Protein 7BBX (pdb70)

Sequence (352 aa):
GMMMTILSSDVAALGQQIIWLDNNLSRSLVQSGEELAQQMMLLKKQQGGVCCGVTSNPAIFQKAFAGDALYADEEVAALKRRQNLSPKKQQRYETMMAVADVRRAACDVCLLAEHESSTGGKTGFFVSLEVSSPEELAKKDAQQGTVEEARRLHAAIARRKNAMMIKKVPATDAGIDDALETLVSSDDGISVNLLTLLFSRAQTLKKAYAAYARGIAKKRLAAGQSSVAHHIQVVASSFFISRRVDSALDATTLPDRRLKGKTAIALLAKKAAYQQDWEEQQYFTTAPEEFAALEAQGANRVQQLLWASTGVKKKNPAYPPDTLYYVDSLIGVVHTVNTVPPDDATLKKAFIDHGTAKKATLTESADEEARARLAEIAALGIDVEETLAARRLQEEDDGLKKQQFEEEAFEEKKLLLAPLV

Structure (mmCIF, N/CA/C/O backbone):
data_7BBX
#
_entry.id   7BBX
#
_cell.length_a   42.420
_cell.length_b   82.890
_cell.length_c   90.250
_cell.angle_alpha   90.000
_cell.angle_beta   90.000
_cell.angle_gamma   90.000
#
_symmetry.space_group_name_H-M   'P 21 21 21'
#
loop_
_entity.id
_entity.type
_entity.pdbx_description
1 polymer Transaldolase
2 non-polymer 1,2-ETHANEDIOL
3 non-polymer 'CITRIC ACID'
4 water water
#
loop_
_atom_site.group_PDB
_atom_site.id
_atom_site.type_symbol
_atom_site.label_atom_id
_atom_site.label_alt_id
_atom_site.label_comp_id
_atom_site.label_asym_id
_atom_site.label_entity_id
_atom_site.label_seq_id
_atom_site.pdbx_PDB_ins_code
_atom_site.Cartn_x
_atom_site.Cartn_y
_atom_site.Cartn_z
_atom_site.occupancy
_atom_site.B_iso_or_equiv
_atom_site.auth_seq_id
_atom_site.auth_comp_id
_atom_site.auth_asym_id
_atom_site.auth_atom_id
_atom_site.pdbx_PDB_model_num
ATOM 1 N N . GLY A 1 1 ? 27.59900 25.53400 -0.83500 1.000 15.25798 0 GLY A N 1
ATOM 2 C CA . GLY A 1 1 ? 28.40600 24.28300 -0.87700 1.000 13.26837 0 GLY A CA 1
ATOM 3 C C . GLY A 1 1 ? 28.46200 23.62900 0.48200 1.000 11.91710 0 GLY A C 1
ATOM 4 O O . GLY A 1 1 ? 27.92700 24.16200 1.45000 1.000 12.30283 0 GLY A O 1
ATOM 10 N N A MET A 1 2 ? 29.12100 22.47100 0.54000 0.400 11.40923 1 MET A N 1
ATOM 11 N N B MET A 1 2 ? 29.10500 22.46800 0.57300 0.330 12.33593 1 MET A N 1
ATOM 12 N N C MET A 1 2 ? 29.12000 22.45900 0.54800 0.270 12.17602 1 MET A N 1
ATOM 13 C CA A MET A 1 2 ? 29.06700 21.63900 1.73400 0.400 11.79415 1 MET A CA 1
ATOM 14 C CA B MET A 1 2 ? 28.97700 21.65700 1.77600 0.330 13.34796 1 MET A CA 1
ATOM 15 C CA C MET A 1 2 ? 29.06000 21.61200 1.74100 0.270 13.01059 1 MET A CA 1
ATOM 16 C C A MET A 1 2 ? 29.56300 22.36600 2.96800 0.400 12.90601 1 MET A C 1
ATOM 17 C C B MET A 1 2 ? 29.63700 22.28500 2.99500 0.330 12.88244 1 MET A C 1
ATOM 18 C C C MET A 1 2 ? 29.59600 22.32300 2.97700 0.270 13.01903 1 MET A C 1
ATOM 19 O O A MET A 1 2 ? 29.07000 22.11800 4.07500 0.400 14.35348 1 MET A O 1
ATOM 20 O O B MET A 1 2 ? 29.32500 21.88300 4.12200 0.330 12.87134 1 MET A O 1
ATOM 21 O O C MET A 1 2 ? 29.15400 22.03300 4.09600 0.270 13.59236 1 MET A O 1
ATOM 40 N N . THR A 1 3 ? 30.55800 23.23300 2.81000 1.000 13.00336 2 THR A N 1
ATOM 41 C CA . THR A 1 3 ? 31.12900 23.90000 3.96700 1.000 13.98475 2 THR A CA 1
ATOM 42 C C . THR A 1 3 ? 30.13300 24.80900 4.67300 1.000 12.61446 2 THR A C 1
ATOM 43 O O . THR A 1 3 ? 30.42800 25.27600 5.77700 1.000 13.92394 2 THR A O 1
ATOM 54 N N . ILE A 1 4 ? 28.95600 25.05200 4.09400 1.000 11.32999 3 ILE A N 1
ATOM 55 C CA . ILE A 1 4 ? 27.94700 25.79800 4.84200 1.000 10.84526 3 ILE A CA 1
ATOM 56 C C . ILE A 1 4 ? 27.61500 25.11400 6.16300 1.000 10.25837 3 ILE A C 1
ATOM 57 O O . ILE A 1 4 ? 27.25200 25.78200 7.13600 1.000 10.90265 3 ILE A O 1
ATOM 73 N N . LEU A 1 5 ? 27.70500 23.77200 6.22500 1.000 10.35449 4 LEU A N 1
ATOM 74 C CA . LEU A 1 5 ? 27.37700 23.09900 7.47800 1.000 10.33845 4 LEU A CA 1
ATOM 75 C C . LEU A 1 5 ? 28.36900 23.48600 8.56500 1.000 11.28767 4 LEU A C 1
ATOM 76 O O . LEU A 1 5 ? 27.98300 23.71000 9.71600 1.000 11.52278 4 LEU A O 1
ATOM 92 N N . SER A 1 6 ? 29.65300 23.56200 8.22300 1.000 12.63934 5 SER A N 1
ATOM 93 C CA A SER A 1 6 ? 30.63000 23.99600 9.20800 0.560 13.66829 5 SER A CA 1
ATOM 94 C CA B SER A 1 6 ? 30.64800 24.00500 9.18700 0.440 13.42248 5 SER A CA 1
ATOM 95 C C . SER A 1 6 ? 30.46200 25.47500 9.53300 1.000 12.92267 5 SER A C 1
ATOM 96 O O . SER A 1 6 ? 30.69500 25.87200 10.67800 1.000 13.62991 5 SER A O 1
ATOM 111 N N . ASP A 1 7 ? 30.03500 26.29600 8.56800 1.000 12.86627 6 ASP A N 1
ATOM 112 C CA . ASP A 1 7 ? 29.77000 27.69600 8.87100 1.000 13.02985 6 ASP A CA 1
ATOM 113 C C . ASP A 1 7 ? 28.65100 27.82500 9.90100 1.000 11.63273 6 ASP A C 1
ATOM 114 O O . ASP A 1 7 ? 28.73500 28.64100 10.82300 1.000 12.97815 6 ASP A O 1
ATOM 123 N N . VAL A 1 8 ? 27.59500 27.02200 9.77200 1.000 10.14837 7 VAL A N 1
ATOM 124 C CA . VAL A 1 8 ? 26.50800 27.06400 10.74400 1.000 9.52715 7 VAL A CA 1
ATOM 125 C C . VAL A 1 8 ? 26.97700 26.57900 12.11100 1.000 9.78459 7 VAL A C 1
ATOM 126 O O . VAL A 1 8 ? 26.61300 27.16100 13.14100 1.000 9.66382 7 VAL A O 1
ATOM 139 N N . ALA A 1 9 ? 27.78900 25.51900 12.14900 1.000 10.22613 8 ALA A N 1
ATOM 140 C CA . ALA A 1 9 ? 28.32400 25.05200 13.41600 1.000 11.12316 8 ALA A CA 1
ATOM 141 C C . ALA A 1 9 ? 29.11300 26.15200 14.11100 1.000 11.72924 8 ALA A C 1
ATOM 142 O O . ALA A 1 9 ? 29.03300 26.30800 15.33500 1.000 12.44949 8 ALA A O 1
ATOM 149 N N . ALA A 1 10 ? 29.87200 26.94100 13.35700 1.000 12.50780 9 ALA A N 1
ATOM 150 C CA . ALA A 1 10 ? 30.65300 28.02200 13.95700 1.000 13.97267 9 ALA A CA 1
ATOM 151 C C . ALA A 1 10 ? 29.76800 29.12900 14.51300 1.000 13.68146 9 ALA A C 1
ATOM 152 O O . ALA A 1 10 ? 30.19600 29.85400 15.42100 1.000 15.29856 9 ALA A O 1
ATOM 159 N N . LEU A 1 11 ? 28.54600 29.27500 14.00000 1.000 11.76112 10 LEU A N 1
ATOM 160 C CA . LEU A 1 11 ? 27.53500 30.18800 14.53800 1.000 11.64011 10 LEU A CA 1
ATOM 161 C C . LEU A 1 11 ? 26.79600 29.58900 15.73200 1.000 11.37110 10 LEU A C 1
ATOM 162 O O . LEU A 1 11 ? 25.92700 30.24900 16.31800 1.000 13.20070 10 LEU A O 1
ATOM 178 N N . GLY A 1 12 ? 27.12500 28.35800 16.11100 1.000 10.36938 11 GLY A N 1
ATOM 179 C CA . GLY A 1 12 ? 26.59100 27.74700 17.31000 1.000 10.34357 11 GLY A CA 1
ATOM 180 C C . GLY A 1 12 ? 25.35700 26.90900 17.13300 1.000 8.81438 11 GLY A C 1
ATOM 181 O O . GLY A 1 12 ? 24.70900 26.58400 18.14300 1.000 9.42138 11 GLY A O 1
ATOM 185 N N . GLN A 1 13 ? 25.01700 26.52900 15.90000 1.000 8.21490 12 GLN A N 1
ATOM 186 C CA . GLN A 1 13 ? 23.85600 25.67400 15.65900 1.000 7.79873 12 GLN A CA 1
ATOM 187 C C . GLN A 1 13 ? 24.30900 24.33900 15.08200 1.000 7.68486 12 GLN A C 1
ATOM 188 O O . GLN A 1 13 ? 25.08700 24.29000 14.12600 1.000 8.77220 12 GLN A O 1
ATOM 202 N N . GLN A 1 14 ? 23.78800 23.26100 15.66900 1.000 7.72560 13 GLN A N 1
ATOM 203 C CA . GLN A 1 14 ? 23.95900 21.91500 15.11400 1.000 8.10900 13 GLN A CA 1
ATOM 204 C C . GLN A 1 14 ? 22.90200 21.64900 14.05800 1.000 7.49550 13 GLN A C 1
ATOM 205 O O . GLN A 1 14 ? 21.74000 22.00900 14.25000 1.000 8.21543 13 GLN A O 1
ATOM 219 N N A ILE A 1 15 ? 23.30300 20.99200 12.97400 0.660 7.58731 14 ILE A N 1
ATOM 220 N N B ILE A 1 15 ? 23.28600 20.95900 12.98900 0.340 7.37221 14 ILE A N 1
ATOM 221 C CA A ILE A 1 15 ? 22.38900 20.49900 11.96400 0.660 7.12869 14 ILE A CA 1
ATOM 222 C CA B ILE A 1 15 ? 22.35400 20.51900 11.96400 0.340 7.20990 14 ILE A CA 1
ATOM 223 C C A ILE A 1 15 ? 22.28000 18.98900 12.16100 0.660 6.99305 14 ILE A C 1
ATOM 224 C C B ILE A 1 15 ? 22.25500 19.00100 12.04500 0.340 6.60063 14 ILE A C 1
ATOM 225 O O A ILE A 1 15 ? 23.30000 18.28600 12.19700 0.660 7.25852 14 ILE A O 1
ATOM 226 O O B ILE A 1 15 ? 23.25400 18.29500 11.85300 0.340 5.91777 14 ILE A O 1
ATOM 257 N N . TRP A 1 16 ? 21.05200 18.52100 12.34400 1.000 6.78420 15 TRP A N 1
ATOM 258 C CA . TRP A 1 16 ? 20.74100 17.09800 12.46400 1.000 6.73151 15 TRP A CA 1
ATOM 259 C C . TRP A 1 16 ? 19.92000 16.67500 11.25200 1.000 6.64558 15 TRP A C 1
ATOM 260 O O . TRP A 1 16 ? 19.26400 17.49800 10.60300 1.000 7.02639 15 TRP A O 1
ATOM 281 N N . LEU A 1 17 ? 19.98400 15.36900 10.94700 1.000 6.53768 16 LEU A N 1
ATOM 282 C CA . LEU A 1 17 ? 19.19500 14.78500 9.87200 1.000 6.50544 16 LEU A CA 1
ATOM 283 C C . LEU A 1 17 ? 17.88800 14.23800 10.43800 1.000 6.19322 16 LEU A C 1
ATOM 284 O O . LEU A 1 17 ? 17.89300 13.36400 11.32200 1.000 6.71788 16 LEU A O 1
ATOM 300 N N . ASP A 1 18 ? 16.76800 14.70800 9.89300 1.000 6.34293 17 ASP A N 1
ATOM 301 C CA . ASP A 1 18 ? 15.43500 14.25800 10.30300 1.000 6.67347 17 ASP A CA 1
ATOM 302 C C . ASP A 1 18 ? 15.00100 13.08400 9.43000 1.000 6.53627 17 ASP A C 1
ATOM 303 O O . ASP A 1 18 ? 14.03300 13.15400 8.67200 1.000 7.71218 17 ASP A O 1
ATOM 312 N N A ASN A 1 19 ? 15.76200 12.00000 9.53500 0.650 6.96876 18 ASN A N 1
ATOM 313 N N B ASN A 1 19 ? 15.74100 11.98500 9.55600 0.350 6.92141 18 ASN A N 1
ATOM 314 C CA A ASN A 1 19 ? 15.50200 10.76400 8.82100 0.650 6.75011 18 ASN A CA 1
ATOM 315 C CA B ASN A 1 19 ? 15.45300 10.75800 8.83000 0.350 8.43928 18 ASN A CA 1
ATOM 316 C C A ASN A 1 19 ? 16.35800 9.67800 9.45700 0.650 6.64313 18 ASN A C 1
ATOM 317 C C B ASN A 1 19 ? 16.38100 9.67300 9.35100 0.350 8.16278 18 ASN A C 1
ATOM 318 O O A ASN A 1 19 ? 17.41800 9.95700 10.02700 0.650 6.70658 18 ASN A O 1
ATOM 319 O O B ASN A 1 19 ? 17.52300 9.94900 9.72700 0.350 8.04846 18 ASN A O 1
ATOM 340 N N . LEU A 1 20 ? 15.88600 8.43500 9.33300 1.000 8.09148 19 LEU A N 1
ATOM 341 C CA . LEU A 1 20 ? 16.65900 7.27900 9.76500 1.000 8.31813 19 LEU A CA 1
ATOM 342 C C . LEU A 1 20 ? 16.12900 6.08400 8.97400 1.000 8.70391 19 LEU A C 1
ATOM 343 O O . LEU A 1 20 ? 14.91800 5.94300 8.78700 1.000 9.94507 19 LEU A O 1
ATOM 359 N N . SER A 1 21 ? 17.03900 5.19200 8.56000 1.000 8.81597 20 SER A N 1
ATOM 360 C CA . SER A 1 21 ? 16.66300 3.92500 7.95800 1.000 9.12930 20 SER A CA 1
ATOM 361 C C . SER A 1 21 ? 17.84800 2.97900 8.07300 1.000 8.76452 20 SER A C 1
ATOM 362 O O . SER A 1 21 ? 18.99600 3.38500 8.24900 1.000 9.32788 20 SER A O 1
ATOM 370 N N . ARG A 1 22 ? 17.53500 1.69300 7.91900 1.000 8.87216 21 ARG A N 1
ATOM 371 C CA . ARG A 1 22 ? 18.55200 0.65100 7.96300 1.000 8.68272 21 ARG A CA 1
ATOM 372 C C . ARG A 1 22 ? 19.61100 0.87600 6.89300 1.000 8.91884 21 ARG A C 1
ATOM 373 O O . ARG A 1 22 ? 20.81100 0.75300 7.17700 1.000 9.64487 21 ARG A O 1
ATOM 394 N N . SER A 1 23 ? 19.20400 1.21200 5.66600 1.000 9.17664 22 SER A N 1
ATOM 395 C CA . SER A 1 23 ? 20.18000 1.44100 4.60900 1.000 9.93867 22 SER A CA 1
ATOM 396 C C . SER A 1 23 ? 20.98700 2.71400 4.80800 1.000 9.63273 22 SER A C 1
ATOM 397 O O . SER A 1 23 ? 22.15500 2.74600 4.42200 1.000 10.08770 22 SER A O 1
ATOM 405 N N . LEU A 1 24 ? 20.41000 3.77600 5.37500 1.000 9.43394 23 LEU A N 1
ATOM 406 C CA . LEU A 1 24 ? 21.19900 4.98900 5.63200 1.000 9.78754 23 LEU A CA 1
ATOM 407 C C . LEU A 1 24 ? 22.45500 4.64200 6.43200 1.000 8.68899 23 LEU A C 1
ATOM 408 O O . LEU A 1 24 ? 23.55000 5.15200 6.16300 1.000 9.26368 23 LEU A O 1
ATOM 424 N N . VAL A 1 25 ? 22.29700 3.77500 7.43300 1.000 8.65903 24 VAL A N 1
ATOM 425 C CA . VAL A 1 25 ? 23.43200 3.36900 8.24500 1.000 8.82890 24 VAL A CA 1
ATOM 426 C C . VAL A 1 25 ? 24.28900 2.33200 7.52300 1.000 9.10609 24 VAL A C 1
ATOM 427 O O . VAL A 1 25 ? 25.51300 2.48500 7.40800 1.000 10.04143 24 VAL A O 1
ATOM 440 N N . GLN A 1 26 ? 23.66700 1.24300 7.03400 1.000 9.24822 25 GLN A N 1
ATOM 441 C CA . GLN A 1 26 ? 24.42900 0.11900 6.48600 1.000 10.65505 25 GLN A CA 1
ATOM 442 C C . GLN A 1 26 ? 25.26500 0.51800 5.28100 1.000 11.22669 25 GLN A C 1
ATOM 443 O O . GLN A 1 26 ? 26.35800 -0.02800 5.08100 1.000 12.72697 25 GLN A O 1
ATOM 457 N N . SER A 1 27 ? 24.76900 1.44200 4.46100 1.000 10.88148 26 SER A N 1
ATOM 458 C CA . SER A 1 27 ? 25.46900 1.89100 3.26200 1.000 11.96049 26 SER A CA 1
ATOM 459 C C . SER A 1 27 ? 26.75000 2.65000 3.55200 1.000 11.43824 26 SER A C 1
ATOM 460 O O . SER A 1 27 ? 27.51200 2.90200 2.61800 1.000 13.10785 26 SER A O 1
ATOM 468 N N . GLY A 1 28 ? 26.96200 3.09700 4.78900 1.000 10.52181 27 GLY A N 1
ATOM 469 C CA . GLY A 1 28 ? 28.04300 3.99100 5.13200 1.000 10.75032 27 GLY A CA 1
ATOM 470 C C . GLY A 1 28 ? 27.70600 5.44900 4.97900 1.000 9.86675 27 GLY A C 1
ATOM 471 O O . GLY A 1 28 ? 28.54800 6.31200 5.30300 1.000 10.21744 27 GLY A O 1
ATOM 475 N N . GLU A 1 29 ? 26.51100 5.77400 4.49500 1.000 9.32758 28 GLU A N 1
ATOM 476 C CA A GLU A 1 29 ? 26.17200 7.17300 4.25700 0.750 9.06070 28 GLU A CA 1
ATOM 477 C CA B GLU A 1 29 ? 26.16300 7.17000 4.25800 0.250 9.23098 28 GLU A CA 1
ATOM 478 C C . GLU A 1 29 ? 26.14300 7.97800 5.55200 1.000 8.14641 28 GLU A C 1
ATOM 479 O O . GLU A 1 29 ? 26.65100 9.10500 5.58800 1.000 8.44708 28 GLU A O 1
ATOM 502 N N . LEU A 1 30 ? 25.53800 7.44200 6.61600 1.000 8.07614 29 LEU A N 1
ATOM 503 C CA . LEU A 1 30 ? 25.47600 8.21000 7.85200 1.000 7.86236 29 LEU A CA 1
ATOM 504 C C . LEU A 1 30 ? 26.87800 8.51900 8.37400 1.000 8.12992 29 LEU A C 1
ATOM 505 O O . LEU A 1 30 ? 27.16200 9.64300 8.80500 1.000 8.28634 29 LEU A O 1
ATOM 521 N N . ALA A 1 31 ? 27.77900 7.53000 8.33600 1.000 8.84356 30 ALA A N 1
ATOM 522 C CA . ALA A 1 31 ? 29.12600 7.77400 8.83300 1.000 9.89624 30 ALA A CA 1
ATOM 523 C C . ALA A 1 31 ? 29.80500 8.89300 8.04700 1.000 9.95779 30 ALA A C 1
ATOM 524 O O . ALA A 1 31 ? 30.52500 9.71300 8.62000 1.000 10.61849 30 ALA A O 1
ATOM 531 N N A GLN A 1 32 ? 29.56000 8.94900 6.75000 0.580 10.15480 31 GLN A N 1
ATOM 532 N N B GLN A 1 32 ? 29.63700 8.92200 6.72000 0.420 10.49251 31 GLN A N 1
ATOM 533 C CA A GLN A 1 32 ? 30.17800 9.97100 5.93000 0.580 10.22662 31 GLN A CA 1
ATOM 534 C CA B GLN A 1 32 ? 30.20900 10.01800 5.93900 0.420 11.47510 31 GLN A CA 1
ATOM 535 C C A GLN A 1 32 ? 29.58400 11.34100 6.23300 0.580 9.58778 31 GLN A C 1
ATOM 536 C C B GLN A 1 32 ? 29.63200 11.35200 6.39400 0.420 10.41558 31 GLN A C 1
ATOM 537 O O A GLN A 1 32 ? 30.30700 12.34400 6.21800 0.580 10.69618 31 GLN A O 1
ATOM 538 O O B GLN A 1 32 ? 30.37200 12.30700 6.64500 0.420 10.29215 31 GLN A O 1
ATOM 565 N N A MET A 1 33 ? 28.28300 11.40600 6.53100 0.720 8.01457 32 MET A N 1
ATOM 566 N N B MET A 1 33 ? 28.30200 11.43400 6.49900 0.280 10.51427 32 MET A N 1
ATOM 567 C CA A MET A 1 33 ? 27.64500 12.65200 6.93400 0.720 8.59103 32 MET A CA 1
ATOM 568 C CA B MET A 1 33 ? 27.65100 12.70900 6.77500 0.280 11.09993 32 MET A CA 1
ATOM 569 C C A MET A 1 33 ? 28.24500 13.17200 8.23700 0.720 7.42910 32 MET A C 1
ATOM 570 C C B MET A 1 33 ? 28.10500 13.29900 8.10000 0.280 10.65134 32 MET A C 1
ATOM 571 O O A MET A 1 33 ? 28.45700 14.38200 8.40800 0.720 7.97531 32 MET A O 1
ATOM 572 O O B MET A 1 33 ? 28.12700 14.52500 8.25800 0.280 9.79249 32 MET A O 1
ATOM 585 N N A LEU A 1 34 ? 28.48900 12.25400 9.18400 0.580 6.57744 33 LEU A N 1
ATOM 586 N N B LEU A 1 34 ? 28.43400 12.44300 9.07000 0.420 11.44598 33 LEU A N 1
ATOM 587 C CA A LEU A 1 34 ? 28.98900 12.59600 10.52100 0.580 6.57921 33 LEU A CA 1
ATOM 588 C CA B LEU A 1 34 ? 29.01500 12.92100 10.32000 0.420 13.28273 33 LEU A CA 1
ATOM 589 C C A LEU A 1 34 ? 30.41900 13.12300 10.49900 0.580 7.36912 33 LEU A C 1
ATOM 590 C C B LEU A 1 34 ? 30.36200 13.59200 10.08500 0.420 14.53139 33 LEU A C 1
ATOM 591 O O A LEU A 1 34 ? 30.83800 13.79200 11.44800 0.580 8.57250 33 LEU A O 1
ATOM 592 O O B LEU A 1 34 ? 30.74300 14.49100 10.84100 0.420 17.08081 33 LEU A O 1
ATOM 623 N N A LYS A 1 35 ? 31.16900 12.86600 9.43800 0.580 8.25448 34 LYS A N 1
ATOM 624 N N B LYS A 1 35 ? 31.09000 13.18500 9.04700 0.420 12.17937 34 LYS A N 1
ATOM 625 C CA A LYS A 1 35 ? 32.49700 13.44500 9.28100 0.580 8.96379 34 LYS A CA 1
ATOM 626 C CA B LYS A 1 35 ? 32.34300 13.85100 8.71500 0.420 12.02279 34 LYS A CA 1
ATOM 627 C C A LYS A 1 35 ? 32.46400 14.79100 8.56400 0.580 8.74573 34 LYS A C 1
ATOM 628 C C B LYS A 1 35 ? 32.11800 15.14100 7.93700 0.420 11.90083 34 LYS A C 1
ATOM 629 O O A LYS A 1 35 ? 33.51000 15.44100 8.44700 0.580 10.45038 34 LYS A O 1
ATOM 630 O O B LYS A 1 35 ? 33.00800 16.00000 7.92100 0.420 14.45220 34 LYS A O 1
ATOM 667 N N A GLN A 1 36 ? 31.28500 15.22800 8.10200 0.580 8.19034 35 GLN A N 1
ATOM 668 N N B GLN A 1 36 ? 30.95600 15.29300 7.30100 0.420 12.05804 35 GLN A N 1
ATOM 669 C CA A GLN A 1 36 ? 31.15700 16.29600 7.12700 0.580 8.89897 35 GLN A CA 1
ATOM 670 C CA B GLN A 1 36 ? 30.65700 16.44100 6.45500 0.420 11.90534 35 GLN A CA 1
ATOM 671 C C A GLN A 1 36 ? 30.04000 17.27900 7.46500 0.580 10.03555 35 GLN A C 1
ATOM 672 C C B GLN A 1 36 ? 29.92300 17.55100 7.19800 0.420 13.17536 35 GLN A C 1
ATOM 673 O O A GLN A 1 36 ? 29.50600 17.92700 6.56100 0.580 12.24196 35 GLN A O 1
ATOM 674 O O B GLN A 1 36 ? 29.75000 18.63300 6.64200 0.420 14.54142 35 GLN A O 1
ATOM 701 N N A GLY A 1 37 ? 29.67400 17.41900 8.74900 0.580 8.95930 36 GLY A N 1
ATOM 702 N N B GLY A 1 37 ? 29.49000 17.32700 8.43300 0.420 12.59791 3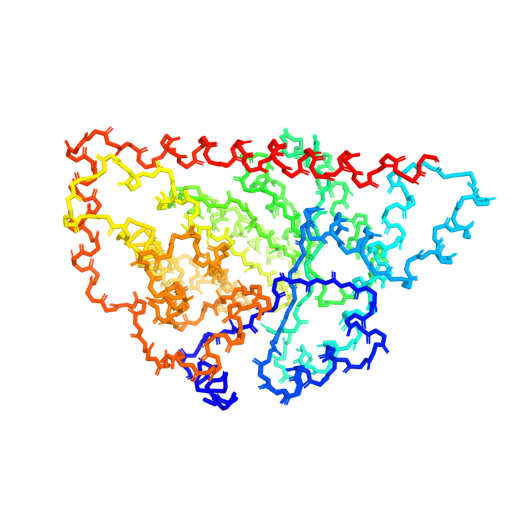6 GLY A N 1
ATOM 703 C CA A GLY A 1 37 ? 28.84300 18.52200 9.19200 0.580 10.41215 36 GLY A CA 1
ATOM 704 C CA B GLY A 1 37 ? 28.91900 18.40300 9.20900 0.420 11.54326 36 GLY A CA 1
ATOM 705 C C A GLY A 1 37 ? 27.42600 18.19600 9.60000 0.580 8.91147 36 GLY A C 1
ATOM 706 C C B GLY A 1 37 ? 27.56900 18.11900 9.82100 0.420 10.22557 36 GLY A C 1
ATOM 707 O O A GLY A 1 37 ? 26.68700 19.11800 9.95800 0.580 9.84132 36 GLY A O 1
ATOM 708 O O B GLY A 1 37 ? 27.05300 18.95500 10.56300 0.420 11.69748 36 GLY A O 1
ATOM 715 N N . VAL A 1 38 ? 27.00400 16.95100 9.55000 1.000 8.07336 37 VAL A N 1
ATOM 716 C CA . VAL A 1 38 ? 25.75300 16.52800 10.17900 1.000 7.71073 37 VAL A CA 1
ATOM 717 C C . VAL A 1 38 ? 26.13200 16.00000 11.56000 1.000 7.35164 37 VAL A C 1
ATOM 718 O O . VAL A 1 38 ? 27.11200 15.26100 11.70100 1.000 9.08523 37 VAL A O 1
ATOM 731 N N A CYS A 1 39 ? 25.41600 16.39200 12.60500 0.260 7.72124 38 CYS A N 1
ATOM 732 N N B CYS A 1 39 ? 25.36000 16.37700 12.58200 0.740 7.07690 38 CYS A N 1
ATOM 733 C CA A CYS A 1 39 ? 25.88400 15.92700 13.91100 0.260 8.45002 38 CYS A CA 1
ATOM 734 C CA B CYS A 1 39 ? 25.76500 16.15900 13.97100 0.740 7.69429 38 CYS A CA 1
ATOM 735 C C A CYS A 1 39 ? 24.76900 15.36300 14.78700 0.260 7.78056 38 CYS A C 1
ATOM 736 C C B CYS A 1 39 ? 24.77300 15.34800 14.79100 0.740 7.01976 38 CYS A C 1
ATOM 737 O O A CYS A 1 39 ? 24.83800 15.44400 16.01600 0.260 8.50305 38 CYS A O 1
ATOM 738 O O B CYS A 1 39 ? 24.96700 15.22100 16.00600 0.740 7.84446 38 CYS A O 1
ATOM 743 N N . GLY A 1 40 ? 23.76300 14.75300 14.17500 1.000 7.09224 39 GLY A N 1
ATOM 744 C CA . GLY A 1 40 ? 22.77400 14.00000 14.92000 1.000 7.20608 39 GLY A CA 1
ATOM 745 C C . GLY A 1 40 ? 21.66700 13.57200 13.98700 1.000 6.65176 39 GLY A C 1
ATOM 746 O O . GLY A 1 40 ? 21.65300 13.93400 12.80500 1.000 6.98590 39 GLY A O 1
ATOM 750 N N . VAL A 1 41 ? 20.73000 12.80300 14.54700 1.000 6.65575 40 VAL A N 1
ATOM 751 C CA . VAL A 1 41 ? 19.65700 12.15700 13.80500 1.000 6.50514 40 VAL A CA 1
ATOM 752 C C . VAL A 1 41 ? 18.38600 12.19100 14.64200 1.000 6.22954 40 VAL A C 1
ATOM 753 O O . VAL A 1 41 ? 18.41900 11.85700 15.83400 1.000 6.66760 40 VAL A O 1
ATOM 766 N N . THR A 1 42 ? 17.25500 12.51500 14.01200 1.000 6.24061 41 THR A N 1
ATOM 767 C CA . THR A 1 42 ? 15.95300 12.36500 14.64700 1.000 6.29201 41 THR A CA 1
ATOM 768 C C . THR A 1 42 ? 15.08900 11.41800 13.83000 1.000 6.52987 41 THR A C 1
ATOM 769 O O . THR A 1 42 ? 15.18500 11.33500 12.60900 1.000 7.91319 41 THR A O 1
ATOM 780 N N . SER A 1 43 ? 14.21600 10.71300 14.54400 1.000 7.62799 42 SER A N 1
ATOM 781 C CA . SER A 1 43 ? 13.19000 9.86400 13.95700 1.000 7.66955 42 SER A CA 1
ATOM 782 C C . SER A 1 43 ? 11.84800 10.18300 14.61200 1.000 7.33755 42 SER A C 1
ATOM 783 O O . SER A 1 43 ? 11.76600 10.90000 15.60600 1.000 7.86092 42 SER A O 1
ATOM 791 N N . ASN A 1 44 ? 10.79100 9.60700 14.03200 1.000 7.71093 43 ASN A N 1
ATOM 792 C CA . ASN A 1 44 ? 9.43200 9.67900 14.55700 1.000 7.65377 43 ASN A CA 1
ATOM 793 C C . ASN A 1 44 ? 8.66000 8.54600 13.87200 1.000 7.78176 43 ASN A C 1
ATOM 794 O O . ASN A 1 44 ? 9.20900 7.85800 12.99900 1.000 7.97215 43 ASN A O 1
ATOM 805 N N . PRO A 1 45 ? 7.40400 8.29100 14.25800 1.000 8.28891 44 PRO A N 1
ATOM 806 C CA . PRO A 1 45 ? 6.70800 7.12900 13.68000 1.000 9.53095 44 PRO A CA 1
ATOM 807 C C . PRO A 1 45 ? 6.46500 7.23800 12.18700 1.000 9.45301 44 PRO A C 1
ATOM 808 O O . PRO A 1 45 ? 6.40800 6.20900 11.50400 1.000 10.29167 44 PRO A O 1
ATOM 819 N N . ALA A 1 46 ? 6.27300 8.46200 11.66200 1.000 9.42998 45 ALA A N 1
ATOM 820 C CA . ALA A 1 46 ? 6.09800 8.65300 10.22500 1.000 10.07536 45 ALA A CA 1
ATOM 821 C C . ALA A 1 46 ? 7.37800 8.32500 9.46400 1.000 9.99365 45 ALA A C 1
ATOM 822 O O . ALA A 1 46 ? 7.34400 7.70000 8.39400 1.000 10.80094 45 ALA A O 1
ATOM 829 N N . ILE A 1 47 ? 8.52500 8.75000 10.00600 1.000 8.94902 46 ILE A N 1
ATOM 830 C CA . ILE A 1 47 ? 9.81700 8.43100 9.40600 1.000 9.47134 46 ILE A CA 1
ATOM 831 C C . ILE A 1 47 ? 10.00700 6.92000 9.33900 1.000 9.19007 46 ILE A C 1
ATOM 832 O O . ILE A 1 47 ? 10.43100 6.37800 8.31300 1.000 9.80814 46 ILE A O 1
ATOM 848 N N . PHE A 1 48 ? 9.68800 6.21400 10.43100 1.000 8.92963 47 PHE A N 1
ATOM 849 C CA . PHE A 1 48 ? 9.81300 4.75600 10.40200 1.000 9.24314 47 PHE A CA 1
ATOM 850 C C . PHE A 1 48 ? 8.79700 4.10400 9.46900 1.000 9.31531 47 PHE A C 1
ATOM 851 O O . PHE A 1 48 ? 9.12500 3.12600 8.79400 1.000 9.89562 47 PHE A O 1
ATOM 868 N N . GLN A 1 49 ? 7.56500 4.62500 9.40900 1.000 9.15189 48 GLN A N 1
ATOM 869 C CA . GLN A 1 49 ? 6.59900 4.02500 8.49600 1.000 9.77659 48 GLN A CA 1
ATOM 870 C C . GLN A 1 49 ? 7.13100 4.06600 7.07000 1.000 9.91856 48 GLN A C 1
ATOM 871 O O . GLN A 1 49 ? 7.05000 3.08300 6.32600 1.000 10.39685 48 GLN A O 1
ATOM 885 N N . LYS A 1 50 ? 7.69000 5.21500 6.67400 1.000 10.30543 49 LYS A N 1
ATOM 886 C CA . LYS A 1 50 ? 8.18600 5.35800 5.31000 1.000 10.77978 49 LYS A CA 1
ATOM 887 C C . LYS A 1 50 ? 9.41700 4.49300 5.08200 1.000 10.50956 49 LYS A C 1
ATOM 888 O O . LYS A 1 50 ? 9.55800 3.86400 4.02600 1.000 11.87013 49 LYS A O 1
ATOM 907 N N . ALA A 1 51 ? 10.32600 4.45900 6.05600 1.000 10.15696 50 ALA A N 1
ATOM 908 C CA . ALA A 1 51 ? 11.52400 3.64000 5.92100 1.000 10.56856 50 ALA A CA 1
ATOM 909 C C . ALA A 1 51 ? 11.17200 2.15400 5.81800 1.000 10.29085 50 ALA A C 1
ATOM 910 O O . ALA A 1 51 ? 11.67100 1.44300 4.94000 1.000 10.72243 50 ALA A O 1
ATOM 917 N N . PHE A 1 52 ? 10.31300 1.67200 6.71300 1.000 9.90948 51 PHE A N 1
ATOM 918 C CA . PHE A 1 52 ? 9.96700 0.25900 6.69800 1.000 10.63946 51 PHE A CA 1
ATOM 919 C C . PHE A 1 52 ? 9.29200 -0.12300 5.38200 1.000 11.32359 51 PHE A C 1
ATOM 920 O O . PHE A 1 52 ? 9.46500 -1.24500 4.89400 1.000 13.07790 51 PHE A O 1
ATOM 937 N N . ALA A 1 53 ? 8.49900 0.78500 4.80500 1.000 11.76474 52 ALA A N 1
ATOM 938 C CA . ALA A 1 53 ? 7.79000 0.48400 3.56600 1.000 13.11236 52 ALA A CA 1
ATOM 939 C C . ALA A 1 53 ? 8.70700 0.51500 2.35600 1.000 14.00967 52 ALA A C 1
ATOM 940 O O . ALA A 1 53 ? 8.44600 -0.20100 1.38100 1.000 17.54273 52 ALA A O 1
ATOM 947 N N . GLY A 1 54 ? 9.76400 1.32800 2.38300 1.000 12.92036 53 GLY A N 1
ATOM 948 C CA . GLY A 1 54 ? 10.55100 1.58200 1.19400 1.000 14.06120 53 GLY A CA 1
ATOM 949 C C . GLY A 1 54 ? 11.94600 1.00100 1.14200 1.000 13.64924 53 GLY A C 1
ATOM 950 O O . GLY A 1 54 ? 12.51500 0.88300 0.05300 1.000 16.59754 53 GLY A O 1
ATOM 954 N N . ASP A 1 55 ? 12.52500 0.64100 2.28000 1.000 11.78232 54 ASP A N 1
ATOM 955 C CA . ASP A 1 55 ? 13.92100 0.22000 2.34800 1.000 11.56011 54 ASP A CA 1
ATOM 956 C C . ASP A 1 55 ? 14.00100 -1.30900 2.27500 1.000 11.84822 54 ASP A C 1
ATOM 957 O O . ASP A 1 55 ? 13.49600 -2.01300 3.16000 1.000 11.26746 54 ASP A O 1
ATOM 966 N N . ALA A 1 56 ? 14.64600 -1.81100 1.21800 1.000 13.80836 55 ALA A N 1
ATOM 967 C CA . ALA A 1 56 ? 14.70000 -3.24800 0.96500 1.000 14.75002 55 ALA A CA 1
ATOM 968 C C . ALA A 1 56 ? 15.37500 -4.02800 2.08300 1.000 12.50949 55 ALA A C 1
ATOM 969 O O . ALA A 1 56 ? 15.12100 -5.23200 2.21800 1.000 13.28355 55 ALA A O 1
ATOM 976 N N . LEU A 1 57 ? 16.24200 -3.39600 2.87500 1.000 10.71918 56 LEU A N 1
ATOM 977 C CA . LEU A 1 57 ? 16.95400 -4.12600 3.91200 1.000 10.34243 56 LEU A CA 1
ATOM 978 C C . LEU A 1 57 ? 16.06800 -4.55000 5.07700 1.000 9.72140 56 LEU A C 1
ATOM 979 O O . LEU A 1 57 ? 16.52900 -5.35000 5.91000 1.000 10.04988 56 LEU A O 1
ATOM 995 N N . TYR A 1 58 ? 14.82700 -4.04700 5.17500 1.000 9.38063 57 TYR A N 1
ATOM 996 C CA . TYR A 1 58 ? 13.95200 -4.55000 6.21900 1.000 9.30629 57 TYR A CA 1
ATOM 997 C C . TYR A 1 58 ? 13.35100 -5.91600 5.88800 1.000 9.53522 57 TYR A C 1
ATOM 998 O O . TYR A 1 58 ? 12.90200 -6.59700 6.80500 1.000 10.03965 57 TYR A O 1
ATOM 1016 N N . ALA A 1 59 ? 13.27900 -6.31200 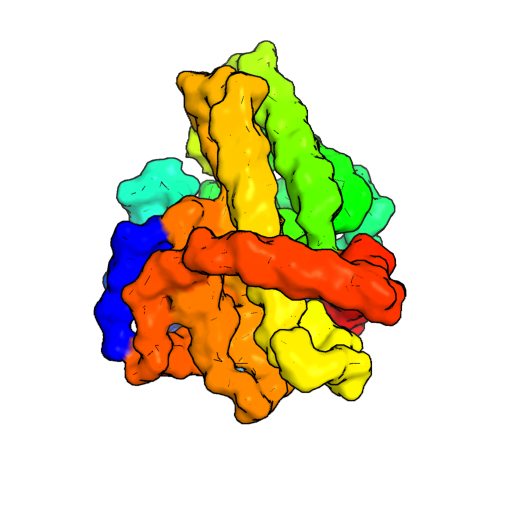4.61200 1.000 9.97417 58 ALA A N 1
ATOM 1017 C CA . ALA A 1 59 ? 12.49400 -7.49500 4.25300 1.000 10.53155 58 ALA A CA 1
ATOM 1018 C C . ALA A 1 59 ? 12.96800 -8.73700 5.00700 1.000 9.86197 58 ALA A C 1
ATOM 1019 O O . ALA A 1 59 ? 12.15700 -9.49500 5.56200 1.000 10.12527 58 ALA A O 1
ATOM 1026 N N . ASP A 1 60 ? 14.27900 -8.97000 5.02800 1.000 9.85784 59 ASP A N 1
ATOM 1027 C CA . ASP A 1 60 ? 14.78300 -10.16100 5.69800 1.000 9.73740 59 ASP A CA 1
ATOM 1028 C C . ASP A 1 60 ? 14.58500 -10.08000 7.21100 1.000 9.40194 59 ASP A C 1
ATOM 1029 O O . ASP A 1 60 ? 14.34300 -11.09900 7.86500 1.000 9.91736 59 ASP A O 1
ATOM 1038 N N . GLU A 1 61 ? 14.71100 -8.87400 7.76800 1.000 9.66971 60 GLU A N 1
ATOM 1039 C CA A GLU A 1 61 ? 14.48500 -8.69800 9.19300 0.740 10.02648 60 GLU A CA 1
ATOM 1040 C CA B GLU A 1 61 ? 14.46600 -8.66500 9.18900 0.260 10.61866 60 GLU A CA 1
ATOM 1041 C C . GLU A 1 61 ? 13.03200 -9.00000 9.56000 1.000 10.05265 60 GLU A C 1
ATOM 1042 O O . GLU A 1 61 ? 12.77900 -9.68100 10.55900 1.000 10.98094 60 GLU A O 1
ATOM 1065 N N . VAL A 1 62 ? 12.07200 -8.51100 8.77000 1.000 10.05269 61 VAL A N 1
ATOM 1066 C CA . VAL A 1 62 ? 10.66500 -8.79600 9.03600 1.000 10.52016 61 VAL A CA 1
ATOM 1067 C C . VAL A 1 62 ? 10.39000 -10.29500 8.92700 1.000 10.43715 61 VAL A C 1
ATOM 1068 O O . VAL A 1 62 ? 9.69600 -10.87200 9.77200 1.000 11.41260 61 VAL A O 1
ATOM 1081 N N . ALA A 1 63 ? 10.92800 -10.94100 7.88700 1.000 10.47888 62 ALA A N 1
ATOM 1082 C CA . ALA A 1 63 ? 10.72200 -12.37500 7.73100 1.000 10.90517 62 ALA A CA 1
ATOM 1083 C C . ALA A 1 63 ? 11.27300 -13.13600 8.93300 1.000 10.80203 62 ALA A C 1
ATOM 1084 O O . ALA A 1 63 ? 10.64200 -14.08400 9.42000 1.000 12.54846 62 ALA A O 1
ATOM 1091 N N . ALA A 1 64 ? 12.45100 -12.74700 9.42000 1.000 10.48858 63 ALA A N 1
ATOM 1092 C CA . ALA A 1 64 ? 13.00900 -13.36600 10.61800 1.000 10.92626 63 ALA A CA 1
ATOM 1093 C C . ALA A 1 64 ? 12.10300 -13.16400 11.82900 1.000 10.73195 63 ALA A C 1
ATOM 1094 O O . ALA A 1 64 ? 11.85600 -14.09700 12.59700 1.000 11.50013 63 ALA A O 1
ATOM 1101 N N . LEU A 1 65 ? 11.60800 -11.93400 12.02200 1.000 10.27737 64 LEU A N 1
ATOM 1102 C CA . LEU A 1 65 ? 10.79000 -11.63600 13.19800 1.000 10.77279 64 LEU A CA 1
ATOM 1103 C C . LEU A 1 65 ? 9.41100 -12.29600 13.14500 1.000 10.83255 64 LEU A C 1
ATOM 1104 O O . LEU A 1 65 ? 8.80900 -12.56700 14.19100 1.000 11.75653 64 LEU A O 1
ATOM 1120 N N . LYS A 1 66 ? 8.89700 -12.54800 11.94000 1.000 11.30630 65 LYS A N 1
ATOM 1121 C CA . LYS A 1 66 ? 7.62900 -13.25400 11.80300 1.000 12.22600 65 LYS A CA 1
ATOM 1122 C C . LYS A 1 66 ? 7.74100 -14.74000 12.14400 1.000 12.98689 65 LYS A C 1
ATOM 1123 O O . LYS A 1 66 ? 6.71000 -15.38900 12.30200 1.000 14.83612 65 LYS A O 1
ATOM 1142 N N . ARG A 1 67 ? 8.95000 -15.26700 12.29200 1.000 12.40213 66 ARG A N 1
ATOM 1143 C CA A ARG A 1 67 ? 9.10300 -16.63700 12.76800 0.690 13.35133 66 ARG A CA 1
ATOM 1144 C CA B ARG A 1 67 ? 9.18500 -16.62200 12.77900 0.310 12.62816 66 ARG A CA 1
ATOM 1145 C C . ARG A 1 67 ? 9.05700 -16.73400 14.29100 1.000 14.17031 66 ARG A C 1
ATOM 1146 O O . ARG A 1 67 ? 9.08500 -17.85000 14.82000 1.000 17.24808 66 ARG A O 1
ATOM 1187 N N . GLN A 1 68 ? 8.96600 -15.61500 14.99400 1.000 13.70773 67 GLN A N 1
ATOM 1188 C CA . GLN A 1 68 ? 8.96000 -15.57600 16.44700 1.000 13.90184 67 GLN A CA 1
ATOM 1189 C C . GLN A 1 68 ? 7.58700 -15.17100 16.96500 1.000 13.34601 67 GLN A C 1
ATOM 1190 O O . GLN A 1 68 ? 6.81600 -14.48500 16.28800 1.000 14.21590 67 GLN A O 1
ATOM 1204 N N . ASN A 1 69 ? 7.30300 -15.56200 18.20800 1.000 13.72276 68 ASN A N 1
ATOM 1205 C CA . ASN A 1 69 ? 6.03800 -15.21600 18.86300 1.000 14.44153 68 ASN A CA 1
ATOM 1206 C C . ASN A 1 69 ? 6.19600 -13.83800 19.48700 1.000 14.24726 68 ASN A C 1
ATOM 1207 O O . ASN A 1 69 ? 6.56200 -13.69800 20.65500 1.000 17.61392 68 ASN A O 1
ATOM 1218 N N . LEU A 1 70 ? 5.93300 -12.81200 18.68000 1.000 13.07181 69 LEU A N 1
ATOM 1219 C CA . LEU A 1 70 ? 6.11700 -11.41600 19.04300 1.000 12.41425 69 LEU A CA 1
ATOM 1220 C C . LEU A 1 70 ? 4.89800 -10.63400 18.59900 1.000 11.96813 69 LEU A C 1
ATOM 1221 O O . LEU A 1 70 ? 4.32600 -10.90500 17.54200 1.000 14.26187 69 LEU A O 1
ATOM 1237 N N . SER A 1 71 ? 4.53200 -9.62400 19.38100 1.000 10.97789 70 SER A N 1
ATOM 1238 C CA . SER A 1 71 ? 3.50000 -8.70200 18.95000 1.000 10.85965 70 SER A CA 1
ATOM 1239 C C . SER A 1 71 ? 4.00700 -7.80700 17.81500 1.000 10.33827 70 SER A C 1
ATOM 1240 O O . SER A 1 71 ? 5.21800 -7.59900 17.66000 1.000 9.85807 70 SER A O 1
ATOM 1248 N N . PRO A 1 72 ? 3.09800 -7.21800 17.03300 1.000 10.51236 71 PRO A N 1
ATOM 1249 C CA . PRO A 1 72 ? 3.54200 -6.24500 16.02000 1.000 10.42854 71 PRO A CA 1
ATOM 1250 C C . PRO A 1 72 ? 4.37700 -5.12600 16.62000 1.000 9.32086 71 PRO A C 1
ATOM 1251 O O . PRO A 1 72 ? 5.39800 -4.74400 16.03700 1.000 9.43662 71 PRO A O 1
ATOM 1262 N N . LYS A 1 73 ? 3.97800 -4.59700 17.78000 1.000 9.42155 72 LYS A N 1
ATOM 1263 C CA A LYS A 1 73 ? 4.76500 -3.54300 18.41300 0.550 9.58792 72 LYS A CA 1
ATOM 1264 C CA B LYS A 1 73 ? 4.77000 -3.53800 18.39000 0.450 9.30337 72 LYS A CA 1
ATOM 1265 C C . LYS A 1 73 ? 6.17600 -4.01000 18.73300 1.000 8.90825 72 LYS A C 1
ATOM 1266 O O . LYS A 1 73 ? 7.12600 -3.25200 18.56300 1.000 9.29476 72 LYS A O 1
ATOM 1303 N N A GLN A 1 74 ? 6.34800 -5.23700 19.24700 0.640 8.97683 73 GLN A N 1
ATOM 1304 N N B GLN A 1 74 ? 6.31100 -5.23500 19.25000 0.360 9.60834 73 GLN A N 1
ATOM 1305 C CA A GLN A 1 74 ? 7.70900 -5.66700 19.54400 0.640 9.27017 73 GLN A CA 1
ATOM 1306 C CA B GLN A 1 74 ? 7.63500 -5.76100 19.55000 0.360 9.98759 73 GLN A CA 1
ATOM 1307 C C A GLN A 1 74 ? 8.50200 -5.94500 18.27500 0.640 8.96575 73 GLN A C 1
ATOM 1308 C C B GLN A 1 74 ? 8.46000 -5.89500 18.27700 0.360 9.09280 73 GLN A C 1
ATOM 1309 O O A GLN A 1 74 ? 9.72700 -5.77900 18.27000 0.640 8.68568 73 GLN A O 1
ATOM 1310 O O B GLN A 1 74 ? 9.64500 -5.54400 18.25800 0.360 9.53388 73 GLN A O 1
ATOM 1337 N N . ARG A 1 75 ? 7.84800 -6.38300 17.19400 1.000 8.95571 74 ARG A N 1
ATOM 1338 C CA . ARG A 1 75 ? 8.57200 -6.48900 15.92900 1.000 9.10559 74 ARG A CA 1
ATOM 1339 C C . ARG A 1 75 ? 9.08100 -5.10800 15.49100 1.000 8.71673 74 ARG A C 1
ATOM 1340 O O . ARG A 1 75 ? 10.26100 -4.94500 15.15800 1.000 9.09360 74 ARG A O 1
ATOM 1361 N N . TYR A 1 76 ? 8.19300 -4.11100 15.49900 1.000 8.52516 75 TYR A N 1
ATOM 1362 C CA . TYR A 1 76 ? 8.59300 -2.73500 15.19700 1.000 8.33289 75 TYR A CA 1
ATOM 1363 C C . TYR A 1 76 ? 9.74000 -2.29000 16.10000 1.000 8.48129 75 TYR A C 1
ATOM 1364 O O . TYR A 1 76 ? 10.72000 -1.71300 15.62700 1.000 8.74045 75 TYR A O 1
ATOM 1382 N N . GLU A 1 77 ? 9.62200 -2.52900 17.40800 1.000 8.78670 76 GLU A N 1
ATOM 1383 C CA . GLU A 1 77 ? 10.63500 -2.00800 18.32400 1.000 8.87508 76 GLU A CA 1
ATOM 1384 C C . GLU A 1 77 ? 11.96300 -2.68100 18.07600 1.000 9.01340 76 GLU A C 1
ATOM 1385 O O . GLU A 1 77 ? 13.02000 -2.05100 18.18100 1.000 9.56060 76 GLU A O 1
ATOM 1397 N N . THR A 1 78 ? 11.94900 -3.98700 17.78900 1.000 8.96915 77 THR A N 1
ATOM 1398 C CA . THR A 1 78 ? 13.20700 -4.67300 17.52600 1.000 9.33228 77 THR A CA 1
ATOM 1399 C C . THR A 1 78 ? 13.89800 -4.04600 16.31900 1.000 9.55722 77 THR A C 1
ATOM 1400 O O . THR A 1 78 ? 15.10600 -3.79500 16.33500 1.000 10.33033 77 THR A O 1
ATOM 1411 N N A MET A 1 79 ? 13.12600 -3.78200 15.27100 0.770 8.91939 78 MET A N 1
ATOM 1412 N N B MET A 1 79 ? 13.14000 -3.72700 15.27500 0.230 9.22103 78 MET A N 1
ATOM 1413 C CA A MET A 1 79 ? 13.64800 -3.13700 14.07300 0.770 9.43783 78 MET A CA 1
ATOM 1414 C CA B MET A 1 79 ? 13.77200 -3.15400 14.09200 0.230 9.43121 78 MET A CA 1
ATOM 1415 C C A MET A 1 79 ? 14.18300 -1.73000 14.38200 0.770 9.03637 78 MET A C 1
ATOM 1416 C C B MET A 1 79 ? 14.15900 -1.68400 14.29000 0.230 8.27313 78 MET A C 1
ATOM 1417 O O A MET A 1 79 ? 15.32600 -1.38800 14.03800 0.770 9.55694 78 MET A O 1
ATOM 1418 O O B MET A 1 79 ? 15.18700 -1.24400 13.75600 0.230 7.79613 78 MET A O 1
ATOM 1431 N N . ALA A 1 80 ? 13.36300 -0.91600 15.03500 1.000 8.38266 79 ALA A N 1
ATOM 1432 C CA . ALA A 1 80 ? 13.70700 0.47700 15.27600 1.000 8.17190 79 ALA A CA 1
ATOM 1433 C C . ALA A 1 80 ? 14.89000 0.60500 16.22700 1.000 7.93208 79 ALA A C 1
ATOM 1434 O O . ALA A 1 80 ? 15.79100 1.41800 15.99200 1.000 8.19862 79 ALA A O 1
ATOM 1441 N N . VAL A 1 81 ? 14.88900 -0.17200 17.31300 1.000 8.21317 80 VAL A N 1
ATOM 1442 C CA . VAL A 1 81 ? 16.00300 -0.13800 18.25100 1.000 8.82144 80 VAL A CA 1
ATOM 1443 C C . VAL A 1 81 ? 17.28300 -0.56700 17.55100 1.000 9.69363 80 VAL A C 1
ATOM 1444 O O . VAL A 1 81 ? 18.34900 0.00500 17.80400 1.000 10.57756 80 VAL A O 1
ATOM 1457 N N . ALA A 1 82 ? 17.21700 -1.55700 16.65500 1.000 10.05506 81 ALA A N 1
ATOM 1458 C CA . ALA A 1 82 ? 18.41300 -1.96100 15.92300 1.000 11.63285 81 ALA A CA 1
ATOM 1459 C C . ALA A 1 82 ? 18.95100 -0.81300 15.08000 1.000 9.83653 81 ALA A C 1
ATOM 1460 O O . ALA A 1 82 ? 20.16600 -0.56900 15.05000 1.000 10.10783 81 ALA A O 1
ATOM 1467 N N . ASP A 1 83 ? 18.06600 -0.11500 14.36400 1.000 8.75254 82 ASP A N 1
ATOM 1468 C CA . ASP A 1 83 ? 18.50400 1.03300 13.56900 1.000 8.34267 82 ASP A CA 1
ATOM 1469 C C . ASP A 1 83 ? 19.13000 2.10800 14.46200 1.000 7.46557 82 ASP A C 1
ATOM 1470 O O . ASP A 1 83 ? 20.14700 2.72000 14.10000 1.000 7.77195 82 ASP A O 1
ATOM 1479 N N . VAL A 1 84 ? 18.49000 2.39500 15.59400 1.000 7.34647 83 VAL A N 1
ATOM 1480 C CA . VAL A 1 84 ? 18.96800 3.43700 16.49200 1.000 7.47954 83 VAL A CA 1
ATOM 1481 C C . VAL A 1 84 ? 20.31500 3.06200 17.09800 1.000 7.83765 83 VAL A C 1
ATOM 1482 O O . VAL A 1 84 ? 21.21600 3.89900 17.16300 1.000 8.04556 83 VAL A O 1
ATOM 1495 N N A ARG A 1 85 ? 20.49600 1.81500 17.50700 0.390 8.33110 84 ARG A N 1
ATOM 1496 N N B ARG A 1 85 ? 20.46900 1.80700 17.56700 0.610 8.91421 84 ARG A N 1
ATOM 1497 C CA A ARG A 1 85 ? 21.78400 1.44800 18.07400 0.390 9.21430 84 ARG A CA 1
ATOM 1498 C CA B ARG A 1 85 ? 21.76900 1.32900 18.04200 0.610 10.27139 84 ARG A CA 1
ATOM 1499 C C A ARG A 1 85 ? 22.88700 1.47600 17.01600 0.390 8.97055 84 ARG A C 1
ATOM 1500 C C B ARG A 1 85 ? 22.84000 1.56500 16.98600 0.610 9.67896 84 ARG A C 1
ATOM 1501 O O A ARG A 1 85 ? 24.03300 1.83000 17.32200 0.390 8.55653 84 ARG A O 1
ATOM 1502 O O B ARG A 1 85 ? 23.90800 2.13300 17.26100 0.610 9.45394 84 ARG A O 1
ATOM 1543 N N . ALA A 1 86 ? 22.56400 1.09100 15.77300 1.000 9.21639 85 ALA A N 1
ATOM 1544 C CA . ALA A 1 86 ? 23.55000 1.17300 14.70600 1.000 9.59300 85 ALA A CA 1
ATOM 1545 C C . ALA A 1 86 ? 23.91500 2.63200 14.42100 1.000 8.72953 85 ALA A C 1
ATOM 1546 O O . ALA A 1 86 ? 25.09200 2.97000 14.23300 1.000 9.37328 85 ALA A O 1
ATOM 1553 N N . ALA A 1 87 ? 22.91300 3.51100 14.38800 1.000 7.84442 86 ALA A N 1
ATOM 1554 C CA . ALA A 1 87 ? 23.17400 4.93200 14.16600 1.000 7.62599 86 ALA A CA 1
ATOM 1555 C C . ALA A 1 87 ? 23.94300 5.54500 15.33000 1.000 7.48787 86 ALA A C 1
ATOM 1556 O O . ALA A 1 87 ? 24.84600 6.37500 15.12000 1.000 8.11881 86 ALA A O 1
ATOM 1563 N N . CYS A 1 88 ? 23.60400 5.16900 16.56300 1.000 7.34558 87 CYS A N 1
ATOM 1564 C CA . CYS A 1 88 ? 24.35400 5.66600 17.70400 1.000 7.64456 87 CYS A CA 1
ATOM 1565 C C . CYS A 1 88 ? 25.82900 5.28200 17.58500 1.000 8.38171 87 CYS A C 1
ATOM 1566 O O . CYS A 1 88 ? 26.71100 6.09000 17.88800 1.000 8.81669 87 CYS A O 1
ATOM 1574 N N . ASP A 1 89 ? 26.10700 4.04800 17.16900 1.000 8.97751 88 ASP A N 1
ATOM 1575 C CA . ASP A 1 89 ? 27.49300 3.60700 17.01700 1.000 9.77837 88 ASP A CA 1
ATOM 1576 C C . ASP A 1 89 ? 28.22900 4.47300 15.99500 1.000 9.54247 88 ASP A C 1
ATOM 1577 O O . ASP A 1 89 ? 29.39300 4.84000 16.20800 1.000 10.92114 88 ASP A O 1
ATOM 1586 N N . VAL A 1 90 ? 27.56700 4.82400 14.89700 1.000 8.79883 89 VAL A N 1
ATOM 1587 C CA . VAL A 1 90 ? 28.16900 5.68900 13.88600 1.000 9.28540 89 VAL A CA 1
ATOM 1588 C C . VAL A 1 90 ? 28.44700 7.08200 14.44700 1.000 9.29238 89 VAL A C 1
ATOM 1589 O O . VAL A 1 90 ? 29.45000 7.71000 14.09900 1.000 11.11756 89 VAL A O 1
ATOM 1602 N N . CYS A 1 91 ? 27.56000 7.58300 15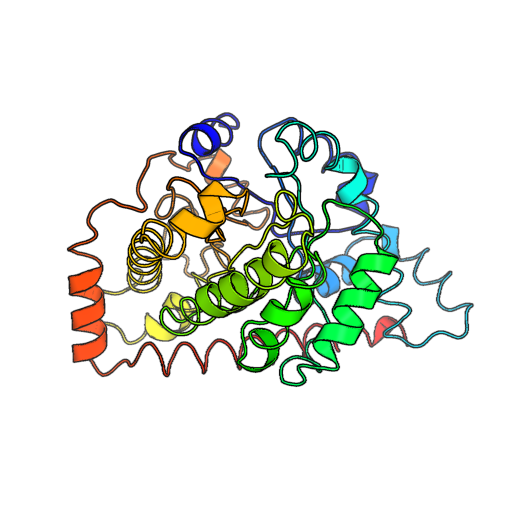.30300 1.000 8.30319 90 CYS A N 1
ATOM 1603 C CA . CYS A 1 91 ? 27.63900 8.93500 15.83700 1.000 8.66431 90 CYS A CA 1
ATOM 1604 C C . CYS A 1 91 ? 28.48400 9.04100 17.10200 1.000 8.61862 90 CYS A C 1
ATOM 1605 O O . CYS A 1 91 ? 28.68000 10.15200 17.59900 1.000 9.24985 90 CYS A O 1
ATOM 1613 N N A LEU A 1 92 ? 28.98100 7.92500 17.62800 0.630 9.20127 91 LEU A N 1
ATOM 1614 N N B LEU A 1 92 ? 28.99400 7.92200 17.63300 0.370 9.02330 91 LEU A N 1
ATOM 1615 C CA A LEU A 1 92 ? 29.60100 7.95400 18.94300 0.630 10.14510 91 LEU A CA 1
ATOM 1616 C CA B LEU A 1 92 ? 29.60600 7.94600 18.95900 0.370 9.65449 91 LEU A CA 1
ATOM 1617 C C A LEU A 1 92 ? 30.89100 8.76700 18.94800 0.630 10.78937 91 LEU A C 1
ATOM 1618 C C B LEU A 1 92 ? 30.92400 8.72100 18.97500 0.370 10.56565 91 LEU A C 1
ATOM 1619 O O A LEU A 1 92 ? 31.13000 9.52900 19.89400 0.630 11.51966 91 LEU A O 1
ATOM 1620 O O B LEU A 1 92 ? 31.21600 9.41000 19.95800 0.370 11.01886 91 LEU A O 1
ATOM 1651 N N . ALA A 1 93 ? 31.74400 8.61600 17.92300 1.000 11.51645 92 ALA A N 1
ATOM 1652 C CA . ALA A 1 93 ? 32.99700 9.37400 17.90400 1.000 12.75125 92 ALA A CA 1
ATOM 1653 C C . ALA A 1 93 ? 32.71900 10.87100 17.97400 1.000 12.77912 92 ALA A C 1
ATOM 1654 O O . ALA A 1 93 ? 33.39800 11.61000 18.70100 1.000 13.68110 92 ALA A O 1
ATOM 1661 N N . GLU A 1 94 ? 31.74000 11.34100 17.20700 1.000 11.86814 93 GLU A N 1
ATOM 1662 C CA . GLU A 1 94 ? 31.35200 12.74600 17.26100 1.000 11.82797 93 GLU A CA 1
ATOM 1663 C C . GLU A 1 94 ? 30.87500 13.13000 18.65600 1.000 10.72761 93 GLU A C 1
ATOM 1664 O O . GLU A 1 94 ? 31.29300 14.15200 19.21800 1.000 11.71727 93 GLU A O 1
ATOM 1676 N N . HIS A 1 95 ? 29.96300 12.33300 19.21200 1.000 9.54122 94 HIS A N 1
ATOM 1677 C CA . HIS A 1 95 ? 29.43800 12.60000 20.55000 1.000 9.38459 94 HIS A CA 1
ATOM 1678 C C . HIS A 1 95 ? 30.54700 12.70400 21.58800 1.000 10.34118 94 HIS A C 1
ATOM 1679 O O . HIS A 1 95 ? 30.55500 13.63400 22.40100 1.000 10.87541 94 HIS A O 1
ATOM 1692 N N . GLU A 1 96 ? 31.47600 11.74500 21.59500 1.000 12.13094 95 GLU A N 1
ATOM 1693 C CA . GLU A 1 96 ? 32.53600 11.77600 22.59500 1.000 14.96917 95 GLU A CA 1
ATOM 1694 C C . GLU A 1 96 ? 33.47800 12.95400 22.36800 1.000 15.56530 95 GLU A C 1
ATOM 1695 O O . GLU A 1 96 ? 34.01600 13.50900 23.33600 1.000 16.86563 95 GLU A O 1
ATOM 1707 N N A SER A 1 97 ? 33.67600 13.35600 21.11300 0.730 15.69710 96 SER A N 1
ATOM 1708 N N B SER A 1 97 ? 33.66500 13.38300 21.11200 0.270 15.15272 96 SER A N 1
ATOM 1709 C CA A SER A 1 97 ? 34.61600 14.42800 20.81600 0.730 16.64553 96 SER A CA 1
ATOM 1710 C CA B SER A 1 97 ? 34.61200 14.44600 20.77000 0.270 15.12938 96 SER A CA 1
ATOM 1711 C C A SER A 1 97 ? 34.21100 15.73000 21.48100 0.730 16.74854 96 SER A C 1
ATOM 1712 C C B SER A 1 97 ? 34.14800 15.83400 21.20200 0.270 15.12904 96 SER A C 1
ATOM 1713 O O A SER A 1 97 ? 35.08700 16.50400 21.87800 0.730 17.56069 96 SER A O 1
ATOM 1714 O O B SER A 1 97 ? 34.90500 16.80800 21.05200 0.270 15.02105 96 SER A O 1
ATOM 1729 N N . THR A 1 98 ? 32.90800 15.95800 21.66400 1.000 14.72865 97 THR A N 1
ATOM 1730 C CA . THR A 1 98 ? 32.41100 17.18800 22.26800 1.000 14.41799 97 THR A CA 1
ATOM 1731 C C . THR A 1 98 ? 32.03800 17.03000 23.74200 1.000 14.05142 97 THR A C 1
ATOM 1732 O O . THR A 1 98 ? 31.34000 17.88500 24.29600 1.000 15.83204 97 THR A O 1
ATOM 1743 N N . GLY A 1 99 ? 32.46300 15.95300 24.39700 1.000 13.60551 98 GLY A N 1
ATOM 1744 C CA . GLY A 1 99 ? 32.06500 15.75400 25.78000 1.000 13.87004 98 GLY A CA 1
ATOM 1745 C C . GLY A 1 99 ? 30.59400 15.43600 25.91900 1.000 12.15062 98 GLY A C 1
ATOM 1746 O O . GLY A 1 99 ? 29.96400 15.77400 26.92400 1.000 13.69852 98 GLY A O 1
ATOM 1750 N N . GLY A 1 100 ? 30.01900 14.80300 24.90900 1.000 10.81168 99 GLY A N 1
ATOM 1751 C CA . GLY A 1 100 ? 28.64500 14.36900 24.96700 1.000 10.27182 99 GLY A CA 1
ATOM 1752 C C . GLY A 1 100 ? 27.62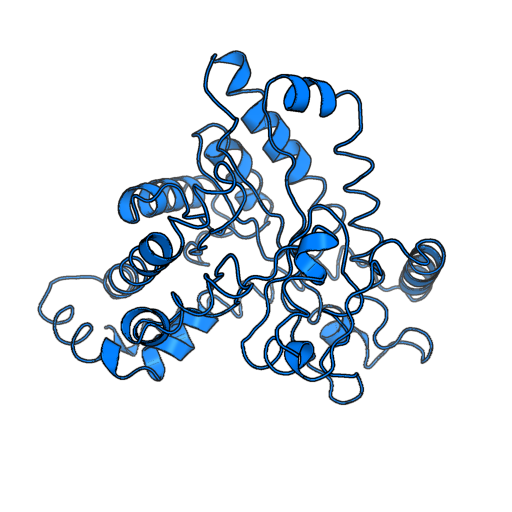100 15.41900 24.60900 1.000 9.57060 99 GLY A C 1
ATOM 1753 O O . GLY A 1 100 ? 26.45200 15.29800 24.99400 1.000 10.59459 99 GLY A O 1
ATOM 1757 N N . LYS A 1 101 ? 28.02300 16.44200 23.85300 1.000 10.26197 100 LYS A N 1
ATOM 1758 C CA . LYS A 1 101 ? 27.16000 17.57600 23.53600 1.000 11.00663 100 LYS A CA 1
ATOM 1759 C C . LYS A 1 101 ? 26.48500 17.47500 22.17400 1.000 11.18683 100 LYS A C 1
ATOM 1760 O O . LYS A 1 101 ? 25.57600 18.26300 21.89200 1.000 14.51129 100 LYS A O 1
ATOM 1768 N N . THR A 1 102 ? 26.93400 16.56200 21.32200 1.000 10.19833 101 THR A N 1
ATOM 1769 C CA . THR A 1 102 ? 26.49500 16.43200 19.95100 1.000 10.21034 101 THR A CA 1
ATOM 1770 C C . THR A 1 102 ? 26.34100 14.93300 19.67400 1.000 9.11738 101 THR A C 1
ATOM 1771 O O . THR A 1 102 ? 26.59800 14.08300 20.52700 1.000 9.02092 101 THR A O 1
ATOM 1782 N N . GLY A 1 103 ? 25.95600 14.59200 18.44800 1.000 9.16562 102 GLY A N 1
ATOM 1783 C CA . GLY A 1 103 ? 26.00900 13.19700 18.03400 1.000 8.59248 102 GLY A CA 1
ATOM 1784 C C . GLY A 1 103 ? 24.91700 12.31800 18.61600 1.000 7.81508 102 GLY A C 1
ATOM 1785 O O . GLY A 1 103 ? 25.15500 11.13500 18.90300 1.000 8.87068 102 GLY A O 1
ATOM 1789 N N A PHE A 1 104 ? 23.72700 12.87400 18.81200 0.780 7.78014 103 PHE A N 1
ATOM 1790 N N B PHE A 1 104 ? 23.71300 12.85800 18.73900 0.220 7.75707 103 PHE A N 1
ATOM 1791 C CA A PHE A 1 104 ? 22.58300 12.16600 19.36900 0.780 7.07419 103 PHE A CA 1
ATOM 1792 C CA B PHE A 1 104 ? 22.58300 12.17000 19.33100 0.220 6.94003 103 PHE A CA 1
ATOM 1793 C C A PHE A 1 104 ? 21.71600 11.55700 18.28300 0.780 6.53881 103 PHE A C 1
ATOM 1794 C C B PHE A 1 104 ? 21.70500 11.54200 18.26500 0.220 6.63076 103 PHE A C 1
ATOM 1795 O O A PHE A 1 104 ? 21.60200 12.09000 17.17600 0.780 7.52697 103 PHE A O 1
ATOM 1796 O O B PHE A 1 104 ? 21.60900 12.02700 17.13500 0.220 7.53694 103 PHE A O 1
ATOM 1829 N N . VAL A 1 105 ? 21.03600 10.46000 18.65700 1.000 6.13887 104 VAL A N 1
ATOM 1830 C CA . VAL A 1 105 ? 20.00400 9.82100 17.85400 1.000 6.12134 104 VAL A 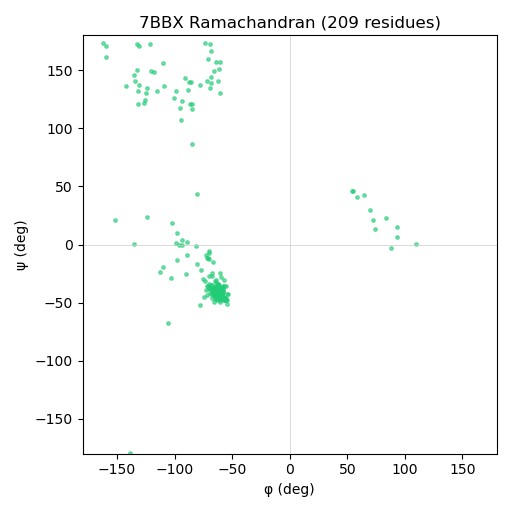CA 1
ATOM 1831 C C . VAL A 1 105 ? 18.75100 9.71600 18.72700 1.000 5.97481 104 VAL A C 1
ATOM 1832 O O . VAL A 1 105 ? 18.83200 9.23000 19.85700 1.000 6.99792 104 VAL A O 1
ATOM 1845 N N . SER A 1 106 ? 17.59500 10.13600 18.19600 1.000 5.91012 105 SER A N 1
ATOM 1846 C CA . SER A 1 106 ? 16.34600 10.15600 18.95600 1.000 6.07169 105 SER A CA 1
ATOM 1847 C C . SER A 1 106 ? 15.36000 9.08700 18.48000 1.000 6.39032 105 SER A C 1
ATOM 1848 O O . SER A 1 106 ? 15.14000 8.94900 17.27100 1.000 7.64016 105 SER A O 1
ATOM 1856 N N . LEU A 1 107 ? 14.72800 8.41100 19.44900 1.000 6.29975 106 LEU A N 1
ATOM 1857 C CA . LEU A 1 107 ? 13.68700 7.39900 19.23100 1.000 6.40217 106 LEU A CA 1
ATOM 1858 C C . LEU A 1 107 ? 12.45200 7.78500 20.04600 1.000 6.36416 106 LEU A C 1
ATOM 1859 O O . LEU A 1 107 ? 12.55900 7.94900 21.26800 1.000 6.73632 106 LEU A O 1
ATOM 1875 N N . GLU A 1 108 ? 11.29900 7.91600 19.39500 1.000 6.92056 107 GLU A N 1
ATOM 1876 C CA . GLU A 1 108 ? 10.06600 8.33200 20.05200 1.000 6.84703 107 GLU A CA 1
ATOM 1877 C C . GLU A 1 108 ? 9.30000 7.15600 20.64300 1.000 7.71531 107 GLU A C 1
ATOM 1878 O O . GLU A 1 108 ? 9.15000 6.10800 20.01700 1.000 9.37135 107 GLU A O 1
ATOM 1890 N N . VAL A 1 109 ? 8.75000 7.37000 21.83300 1.000 7.21463 108 VAL A N 1
ATOM 1891 C CA . VAL A 1 109 ? 7.85900 6.40500 22.46400 1.000 7.58844 108 VAL A CA 1
ATOM 1892 C C . VAL A 1 109 ? 6.54000 6.30300 21.69400 1.000 7.60649 108 VAL A C 1
ATOM 1893 O O . VAL A 1 109 ? 6.20300 7.13900 20.84900 1.000 7.78289 108 VAL A O 1
ATOM 1906 N N . SER A 1 110 ? 5.76700 5.26500 22.00100 1.000 7.95778 109 SER A N 1
ATOM 1907 C CA A SER A 1 110 ? 4.51000 5.05000 21.29800 0.750 8.18095 109 SER A CA 1
ATOM 1908 C CA B SER A 1 110 ? 4.51200 5.04900 21.30100 0.250 8.77217 109 SER A CA 1
ATOM 1909 C C . SER A 1 110 ? 3.55800 6.22800 21.50900 1.000 7.70999 109 SER A C 1
ATOM 1910 O O . SER A 1 110 ? 3.33000 6.65400 22.64700 1.000 7.91792 109 SER A O 1
ATOM 1925 N N . PRO A 1 111 ? 2.89500 6.70200 20.43900 1.000 7.97870 110 PRO A N 1
ATOM 1926 C CA . PRO A 1 111 ? 1.93300 7.80600 20.59700 1.000 8.11089 110 PRO A CA 1
ATOM 1927 C C . PRO A 1 111 ? 0.80700 7.54300 21.59100 1.000 8.25030 110 PRO A C 1
ATOM 1928 O O . PRO A 1 111 ? 0.31700 8.49700 22.21100 1.000 8.93254 110 PRO A O 1
ATOM 1939 N N A GLU A 1 112 ? 0.37900 6.28600 21.76400 0.600 8.50270 111 GLU A N 1
ATOM 1940 N N B GLU A 1 112 ? 0.38100 6.28600 21.76800 0.400 8.42409 111 GLU A N 1
ATOM 1941 C CA A GLU A 1 112 ? -0.73900 6.01700 22.65400 0.600 9.14916 111 GLU A CA 1
ATOM 1942 C CA B GLU A 1 112 ? -0.73900 6.00000 22.65200 0.400 8.44869 111 GLU A CA 1
ATOM 1943 C C A GLU A 1 112 ? -0.43300 6.35400 24.10500 0.600 8.58372 111 GLU A C 1
ATOM 1944 C C B GLU A 1 112 ? -0.41800 6.24400 24.11900 0.400 8.45268 111 GLU A C 1
ATOM 1945 O O A GLU A 1 112 ? -1.37000 6.50000 24.90300 0.600 9.18737 111 GLU A O 1
ATOM 1946 O O B GLU A 1 112 ? -1.33600 6.18400 24.94700 0.400 8.98741 111 GLU A O 1
ATOM 1969 N N . LEU A 1 113 ? 0.84700 6.49900 24.46600 1.000 8.09317 112 LEU A N 1
ATOM 1970 C CA . LEU A 1 113 ? 1.24500 6.82000 25.82600 1.000 7.99021 112 LEU A CA 1
ATOM 1971 C C . LEU A 1 113 ? 1.26900 8.32000 26.12000 1.000 8.03526 112 LEU A C 1
ATOM 1972 O O . LEU A 1 113 ? 1.60100 8.70900 27.23400 1.000 8.38949 112 LEU A O 1
ATOM 1988 N N . ALA A 1 114 ? 0.91600 9.17000 25.14500 1.000 8.03739 113 ALA A N 1
ATOM 1989 C CA . ALA A 1 114 ? 1.22700 10.58700 25.25100 1.000 8.47069 113 ALA A CA 1
ATOM 1990 C C . ALA A 1 114 ? 0.59800 11.26800 26.46000 1.000 8.55614 113 ALA A C 1
ATOM 1991 O O . ALA A 1 114 ? 1.16500 12.25600 26.95400 1.000 9.40197 113 ALA A O 1
ATOM 1998 N N A LYS A 1 115 ? -0.56200 10.81100 26.92800 0.750 8.85009 114 LYS A N 1
ATOM 1999 N N B LYS A 1 115 ? -0.56000 10.79700 26.92100 0.250 8.96279 114 LYS A N 1
ATOM 2000 C CA A LYS A 1 115 ? -1.24600 11.41300 28.06700 0.750 10.12663 114 LYS A CA 1
ATOM 2001 C CA B LYS A 1 115 ? -1.25900 11.38900 28.05400 0.250 9.93015 114 LYS A CA 1
ATOM 2002 C C A LYS A 1 115 ? -1.06000 10.60800 29.35200 0.750 9.89325 114 LYS A C 1
ATOM 2003 C C B LYS A 1 115 ? -1.15500 10.52000 29.30600 0.250 9.77368 114 LYS A C 1
ATOM 2004 O O A LYS A 1 115 ? -1.67200 10.94700 30.37100 0.750 11.37466 114 LYS A O 1
ATOM 2005 O O B LYS A 1 115 ? -1.95300 10.68300 30.23800 0.250 9.89309 114 LYS A O 1
ATOM 2042 N N . ASP A 1 116 ? -0.19000 9.59500 29.33100 1.000 9.71488 115 ASP A N 1
ATOM 2043 C CA . ASP A 1 116 ? 0.03800 8.66500 30.44600 1.000 9.82812 115 ASP A CA 1
ATOM 2044 C C . ASP A 1 116 ? 1.46900 8.87400 30.94800 1.000 9.08673 115 ASP A C 1
ATOM 2045 O O . ASP A 1 116 ? 2.42100 8.34600 30.36800 1.000 8.84556 115 ASP A O 1
ATOM 2054 N N . ALA A 1 117 ? 1.63900 9.67900 31.99800 1.000 9.60957 116 ALA A N 1
ATOM 2055 C CA . ALA A 1 117 ? 2.99600 9.99600 32.46400 1.000 9.27256 116 ALA A CA 1
ATOM 2056 C C . ALA A 1 117 ? 3.74000 8.75100 32.92000 1.000 9.02974 116 ALA A C 1
ATOM 2057 O O . ALA A 1 117 ? 4.90300 8.54500 32.56000 1.000 8.98549 116 ALA A O 1
ATOM 2064 N N A GLN A 1 118 ? 3.09200 7.90300 33.71600 0.460 9.58307 117 GLN A N 1
ATOM 2065 N N C GLN A 1 118 ? 3.09500 7.92300 33.75500 0.500 9.12107 117 GLN A N 1
ATOM 2066 C CA A GLN A 1 118 ? 3.80800 6.75900 34.26900 0.460 10.16095 117 GLN A CA 1
ATOM 2067 C CA C GLN A 1 118 ? 3.75500 6.72500 34.27600 0.500 9.01549 117 GLN A CA 1
ATOM 2068 C C A GLN A 1 118 ? 4.11100 5.72000 33.19500 0.460 8.94501 117 GLN A C 1
ATOM 2069 C C C GLN A 1 118 ? 4.13500 5.78600 33.14400 0.500 8.82529 117 GLN A C 1
ATOM 2070 O O A GLN A 1 118 ? 5.18800 5.11500 33.20900 0.460 8.05255 117 GLN A O 1
ATOM 2071 O O C GLN A 1 118 ? 5.27400 5.31000 33.06900 0.500 8.96192 117 GLN A O 1
ATOM 2098 N N . GLY A 1 119 ? 3.19100 5.50600 32.24700 1.000 8.97871 118 GLY A N 1
ATOM 2099 C CA . GLY A 1 119 ? 3.49300 4.62000 31.14100 1.000 9.03715 118 GLY A CA 1
ATOM 2100 C C . GLY A 1 119 ? 4.60700 5.15900 30.25900 1.000 7.99915 118 GLY A C 1
ATOM 2101 O O . GLY A 1 119 ? 5.45200 4.40200 29.76900 1.000 8.21840 118 GLY A O 1
ATOM 2106 N N . THR A 1 120 ? 4.61300 6.47900 30.04000 1.000 7.97419 119 THR A N 1
ATOM 2107 C CA . THR A 1 120 ? 5.69900 7.11500 29.29300 1.000 7.67680 119 THR A CA 1
ATOM 2108 C C . THR A 1 120 ? 7.04200 6.90200 29.98600 1.000 7.65413 119 THR A C 1
ATOM 2109 O O . THR A 1 120 ? 8.03100 6.57600 29.33200 1.000 7.85878 119 THR A O 1
ATOM 2120 N N . VAL A 1 121 ? 7.10800 7.14600 31.30000 1.000 7.78549 120 VAL A N 1
ATOM 2121 C CA . VAL A 1 121 ? 8.34800 6.91100 32.03400 1.000 8.04372 120 VAL A CA 1
ATOM 2122 C C . VAL A 1 121 ? 8.79600 5.46600 31.88000 1.000 7.77915 120 VAL A C 1
ATOM 2123 O O . VAL A 1 121 ? 9.97500 5.18000 31.64200 1.000 8.17614 120 VAL A O 1
ATOM 2136 N N . GLU A 1 122 ? 7.86100 4.52700 32.04200 1.000 8.06986 121 GLU A N 1
ATOM 2137 C CA . GLU A 1 122 ? 8.21100 3.10700 31.96200 1.000 8.28930 121 GLU A CA 1
ATOM 2138 C C . GLU A 1 122 ? 8.77300 2.76100 30.59600 1.000 7.83626 121 GLU A C 1
ATOM 2139 O O . GLU A 1 122 ? 9.79900 2.07700 30.48300 1.000 8.19068 121 GLU A O 1
ATOM 2151 N N . GLU A 1 123 ? 8.11100 3.20800 29.53400 1.000 7.70487 122 GLU A N 1
ATOM 2152 C CA . GLU A 1 123 ? 8.58800 2.90500 28.19300 1.000 7.58704 122 GLU A CA 1
ATOM 2153 C C . GLU A 1 123 ? 9.91100 3.60800 27.89900 1.000 7.33183 122 GLU A C 1
ATOM 2154 O O . GLU A 1 123 ? 10.80900 3.02600 27.28800 1.000 7.67141 122 GLU A O 1
ATOM 2166 N N . ALA A 1 124 ? 10.05300 4.87000 28.32300 1.000 7.19365 123 ALA A N 1
ATOM 2167 C CA . ALA A 1 124 ? 11.29500 5.59300 28.05000 1.000 7.23449 123 ALA A CA 1
ATOM 2168 C C . ALA A 1 124 ? 12.47700 4.94900 28.77500 1.000 7.36135 123 ALA A C 1
ATOM 2169 O O . ALA A 1 124 ? 13.55900 4.80600 28.19000 1.000 7.78330 123 ALA A O 1
ATOM 2176 N N . ARG A 1 125 ? 12.30000 4.56400 30.04600 1.000 7.71732 124 ARG A N 1
ATOM 2177 C CA . ARG A 1 125 ? 13.37500 3.86500 30.74800 1.000 8.13737 124 ARG A CA 1
ATOM 2178 C C . ARG A 1 125 ? 13.73800 2.58000 30.01600 1.000 8.08627 124 ARG A C 1
ATOM 2179 O O . ARG A 1 125 ? 14.91600 2.24200 29.86000 1.000 8.60620 124 ARG A O 1
ATOM 2200 N N . ARG A 1 126 ? 12.72100 1.83800 29.57500 1.000 7.95338 125 ARG A N 1
ATOM 2201 C CA . ARG A 1 126 ? 12.94900 0.55700 28.91400 1.000 8.14368 125 ARG A CA 1
ATOM 2202 C C . ARG A 1 126 ? 13.67500 0.73800 27.59200 1.000 7.77981 125 ARG A C 1
ATOM 2203 O O . ARG A 1 126 ? 14.62600 0.00200 27.29100 1.000 8.34032 125 ARG A O 1
ATOM 2224 N N . LEU A 1 127 ? 13.23100 1.69300 26.77000 1.000 7.54216 126 LEU A N 1
ATOM 2225 C CA . LEU A 1 127 ? 13.89300 1.92300 25.49200 1.000 7.82582 126 LEU A CA 1
ATOM 2226 C C . LEU A 1 127 ? 15.31300 2.45500 25.68600 1.000 7.51874 126 LEU A C 1
ATOM 2227 O O . LEU A 1 127 ? 16.22300 2.08600 24.94700 1.000 8.03578 126 LEU A O 1
ATOM 2243 N N . HIS A 1 128 ? 15.51800 3.33000 26.67600 1.000 7.65103 127 HIS A N 1
ATOM 2244 C CA . HIS A 1 128 ? 16.87100 3.78800 26.98700 1.000 7.78849 127 HIS A CA 1
ATOM 2245 C C . HIS A 1 128 ? 17.78000 2.59600 27.28900 1.000 7.76996 127 HIS A C 1
ATOM 2246 O O . HIS A 1 128 ? 18.90900 2.51500 26.79000 1.000 8.58038 127 HIS A O 1
ATOM 2259 N N . ALA A 1 129 ? 17.30500 1.65900 28.10000 1.000 8.01591 128 ALA A N 1
ATOM 2260 C CA . ALA A 1 129 ? 18.09800 0.48000 28.43200 1.000 8.74786 128 ALA A CA 1
ATOM 2261 C C . ALA A 1 129 ? 18.26700 -0.44100 27.23000 1.000 8.46129 128 ALA A C 1
ATOM 2262 O O . ALA A 1 129 ? 19.33400 -1.04900 27.05900 1.000 9.64406 128 ALA A O 1
ATOM 2269 N N . ALA A 1 130 ? 17.24700 -0.57200 26.39400 1.000 8.49356 129 ALA A N 1
ATOM 2270 C CA . ALA A 1 130 ? 17.32900 -1.47300 25.24800 1.000 9.32629 129 ALA A CA 1
ATOM 2271 C C . ALA A 1 130 ? 18.34100 -0.96900 24.23400 1.000 8.52236 129 ALA A C 1
ATOM 2272 O O . ALA A 1 130 ? 19.10000 -1.75100 23.66100 1.000 10.08550 129 ALA A O 1
ATOM 2279 N N . ILE A 1 131 ? 18.33600 0.33400 23.94900 1.000 7.64204 130 ILE A N 1
ATOM 2280 C CA . ILE A 1 131 ? 19.30300 0.88400 23.01100 1.000 7.67436 130 ILE A CA 1
ATOM 2281 C C . ILE A 1 131 ? 20.71100 0.73200 23.56800 1.000 7.49302 130 ILE A C 1
ATOM 2282 O O . ILE A 1 131 ? 21.64500 0.36600 22.85600 1.000 8.32546 130 ILE A O 1
ATOM 2298 N N . ALA A 1 132 ? 20.88500 1.08600 24.84800 1.000 7.42906 131 ALA A N 1
ATOM 2299 C CA . ALA A 1 132 ? 22.13300 0.85300 25.57000 1.000 8.13801 131 ALA A CA 1
ATOM 2300 C C . ALA A 1 132 ? 23.28100 1.68100 24.99800 1.000 8.11573 131 ALA A C 1
ATOM 2301 O O . ALA A 1 132 ? 24.41400 1.21200 24.92500 1.000 9.62584 131 ALA A O 1
ATOM 2308 N N A ARG A 1 133 ? 22.99100 2.94600 24.67200 0.650 9.01532 132 ARG A N 1
ATOM 2309 N N B ARG A 1 133 ? 23.00900 2.93000 24.59200 0.350 8.36492 132 ARG A N 1
ATOM 2310 C CA A ARG A 1 133 ? 23.98200 3.87500 24.15300 0.650 9.30007 132 ARG A CA 1
ATOM 2311 C CA B ARG A 1 133 ? 24.06300 3.82600 24.11500 0.350 8.35836 132 ARG A CA 1
ATOM 2312 C C A ARG A 1 133 ? 23.87000 5.20400 24.87200 0.650 9.58892 132 ARG A C 1
ATOM 2313 C C B ARG A 1 133 ? 23.89400 5.21700 24.71700 0.350 8.23237 132 ARG A C 1
ATOM 2314 O O A ARG A 1 133 ? 22.77000 5.71200 25.12100 0.650 10.89997 132 ARG A O 1
ATOM 2315 O O B ARG A 1 133 ? 22.79300 5.78100 24.70700 0.350 8.01647 132 ARG A O 1
ATOM 2356 N N . LYS A 1 134 ? 25.02000 5.80000 25.15100 1.000 8.98553 133 LYS A N 1
ATOM 2357 C CA . LYS A 1 134 ? 25.02000 7.06300 25.88400 1.000 10.54317 133 LYS A CA 1
ATOM 2358 C C . LYS A 1 134 ? 24.51300 8.22400 25.04300 1.000 9.05435 133 LYS A C 1
ATOM 2359 O O . LYS A 1 134 ? 24.08800 9.24000 25.60600 1.000 10.75141 133 LYS A O 1
ATOM 2378 N N . ASN A 1 135 ? 24.52400 8.08800 23.72000 1.000 7.63351 134 ASN A N 1
ATOM 2379 C CA . ASN A 1 135 ? 24.12500 9.14600 22.80300 1.000 7.34003 134 ASN A CA 1
ATOM 2380 C C . ASN A 1 135 ? 22.72600 8.95000 22.22200 1.000 7.37512 134 ASN A C 1
ATOM 2381 O O . ASN A 1 135 ? 22.38600 9.59300 21.24100 1.000 9.85199 134 ASN A O 1
ATOM 2392 N N . ALA A 1 136 ? 21.89800 8.12200 22.83700 1.000 7.48894 135 ALA A N 1
ATOM 2393 C CA . ALA A 1 136 ? 20.49800 8.04800 22.45200 1.000 7.59236 135 ALA A CA 1
ATOM 2394 C C . ALA A 1 136 ? 19.66400 8.98600 23.30600 1.000 7.32071 135 ALA A C 1
ATOM 2395 O O . ALA A 1 136 ? 19.84500 9.06400 24.53000 1.000 10.38665 135 ALA A O 1
ATOM 2402 N N A MET A 1 137 ? 18.73900 9.68700 22.65900 0.720 6.56187 136 MET A N 1
ATOM 2403 N N B MET A 1 137 ? 18.71200 9.64800 22.66300 0.280 7.10872 136 MET A N 1
ATOM 2404 C CA A MET A 1 137 ? 17.69400 10.44000 23.32400 0.720 6.29032 136 MET A CA 1
ATOM 2405 C CA B MET A 1 137 ? 17.69200 10.43300 23.32700 0.280 7.74781 136 MET A CA 1
ATOM 2406 C C A MET A 1 137 ? 16.36700 9.71400 23.13800 0.720 6.24453 136 MET A C 1
ATOM 2407 C C B MET A 1 137 ? 16.34500 9.76100 23.12200 0.280 6.93562 136 MET A C 1
ATOM 2408 O O A MET A 1 137 ? 16.09100 9.20600 22.04700 0.720 7.33285 136 MET A O 1
ATOM 2409 O O B MET A 1 137 ? 16.02400 9.32800 22.00900 0.280 7.08381 136 MET A O 1
ATOM 2422 N N . ILE A 1 138 ? 15.55000 9.70100 24.18000 1.000 6.41007 137 ILE A N 1
ATOM 2423 C CA . ILE A 1 138 ? 14.17500 9.23400 24.05200 1.000 6.43456 137 ILE A CA 1
ATOM 2424 C C . ILE A 1 138 ? 13.29400 10.44700 23.75600 1.000 6.25824 137 ILE A C 1
ATOM 2425 O O . ILE A 1 138 ? 13.36400 11.46500 24.46500 1.000 6.89623 137 ILE A O 1
ATOM 2441 N N A LYS A 1 139 ? 12.52600 10.36500 22.66400 0.480 6.33943 138 LYS A N 1
ATOM 2442 N N B LYS A 1 139 ? 12.44000 10.31200 22.75600 0.520 6.32153 138 LYS A N 1
ATOM 2443 C CA A LYS A 1 139 ? 11.62400 11.43500 22.25100 0.480 6.75520 138 LYS A CA 1
ATOM 2444 C CA B LYS A 1 139 ? 11.63100 11.41300 22.26000 0.520 6.17451 138 LYS A CA 1
ATOM 2445 C C A LYS A 1 139 ? 10.25000 11.23900 22.89900 0.480 6.28336 138 LYS A C 1
ATOM 2446 C C B LYS A 1 139 ? 10.20000 11.27400 22.79300 0.520 6.06186 138 LYS A C 1
ATOM 2447 O O A LYS A 1 139 ? 9.67400 10.13600 22.88400 0.480 6.19855 138 LYS A O 1
ATOM 2448 O O B LYS A 1 139 ? 9.52800 10.24600 22.57300 0.520 5.88226 138 LYS A O 1
ATOM 2485 N N . VAL A 1 140 ? 9.75800 12.32000 23.50000 1.000 6.38990 139 VAL A N 1
ATOM 2486 C CA . VAL A 1 140 ? 8.53600 12.31200 24.29600 1.000 6.56215 139 VAL A CA 1
ATOM 2487 C C . VAL A 1 140 ? 7.71000 13.53900 23.92100 1.000 6.59467 139 VAL A C 1
ATOM 2488 O O . VAL A 1 140 ? 8.21100 14.66500 24.03000 1.000 6.71811 139 VAL A O 1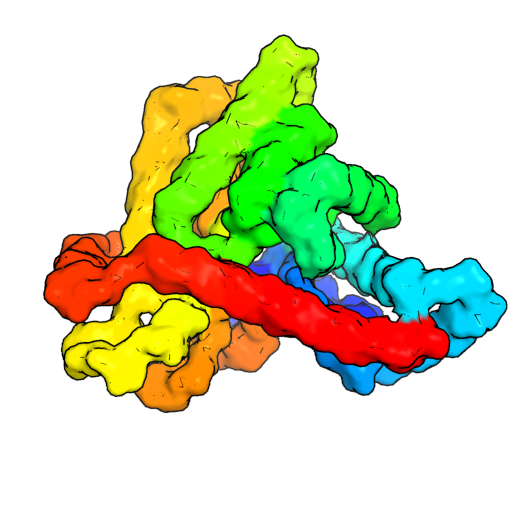
ATOM 2501 N N . PRO A 1 141 ? 6.44300 13.38100 23.53300 1.000 6.55258 140 PRO A N 1
ATOM 2502 C CA . PRO A 1 141 ? 5.61700 14.56900 23.25000 1.000 6.70332 140 PRO A CA 1
ATOM 2503 C C . PRO A 1 141 ? 5.43300 15.45800 24.47200 1.000 6.76689 140 PRO A C 1
ATOM 2504 O O . PRO A 1 141 ? 5.16900 14.97400 25.58500 1.000 7.25645 140 PRO A O 1
ATOM 2515 N N . ALA A 1 142 ? 5.47100 16.76700 24.23400 1.000 7.18414 141 ALA A N 1
ATOM 2516 C CA . ALA A 1 142 ? 5.35800 17.79700 25.26900 1.000 7.93900 141 ALA A CA 1
ATOM 2517 C C . ALA A 1 142 ? 3.91400 18.07700 25.70300 1.000 7.68752 141 ALA A C 1
ATOM 2518 O O . ALA A 1 142 ? 3.51500 19.24600 25.85200 1.000 8.32790 141 ALA A O 1
ATOM 2525 N N . THR A 1 143 ? 3.12400 17.02200 25.89700 1.000 7.76410 142 THR A N 1
ATOM 2526 C CA . THR A 1 143 ? 1.87000 17.17700 26.60400 1.000 7.93807 142 THR A CA 1
ATOM 2527 C C . THR A 1 143 ? 2.16200 17.47100 28.08600 1.000 8.31873 142 THR A C 1
ATOM 2528 O O . THR A 1 143 ? 3.30300 17.36300 28.54500 1.000 8.31385 142 THR A O 1
ATOM 2539 N N . ASP A 1 144 ? 1.12100 17.78500 28.85600 1.000 9.03491 143 ASP A N 1
ATOM 2540 C CA . ASP A 1 144 ? 1.32100 17.93700 30.29600 1.000 10.06143 143 ASP A CA 1
ATOM 2541 C C . ASP A 1 144 ? 1.88700 16.65200 30.91400 1.000 9.51333 143 ASP A C 1
ATOM 2542 O O . ASP A 1 144 ? 2.78900 16.70900 31.75600 1.000 9.98816 143 ASP A O 1
ATOM 2551 N N . ALA A 1 145 ? 1.39000 15.48400 30.48500 1.000 9.01961 144 ALA A N 1
ATOM 2552 C CA . ALA A 1 145 ? 1.93400 14.23100 31.00400 1.000 9.22101 144 ALA A CA 1
ATOM 2553 C C . ALA A 1 145 ? 3.39400 14.05500 30.59100 1.000 8.45039 144 ALA A C 1
ATOM 2554 O O . ALA A 1 145 ? 4.20400 13.52500 31.35900 1.000 9.12373 144 ALA A O 1
ATOM 2561 N N . GLY A 1 146 ? 3.73500 14.48700 29.37000 1.000 8.20119 145 GLY A N 1
ATOM 2562 C CA . GLY A 1 146 ? 5.11200 14.39900 28.91600 1.000 8.43719 145 GLY A CA 1
ATOM 2563 C C . GLY A 1 146 ? 6.06100 15.25000 29.73100 1.000 8.61187 145 GLY A C 1
ATOM 2564 O O . GLY A 1 146 ? 7.22000 14.87200 29.95100 1.000 9.51259 145 GLY A O 1
ATOM 2568 N N . ILE A 1 147 ? 5.59700 16.42400 30.16400 1.000 9.12211 146 ILE A N 1
ATOM 2569 C CA . ILE A 1 147 ? 6.40400 17.28900 31.00700 1.000 9.60319 146 ILE A CA 1
ATOM 2570 C C . ILE A 1 147 ? 6.56800 16.72400 32.41800 1.000 9.47065 146 ILE A C 1
ATOM 2571 O O . ILE A 1 147 ? 7.63600 16.85900 33.02600 1.000 10.43897 146 ILE A O 1
ATOM 2587 N N . ASP A 1 148 ? 5.53500 16.06700 32.94400 1.000 9.08915 147 ASP A N 1
ATOM 2588 C CA A ASP A 1 148 ? 5.65400 15.27700 34.17800 0.610 9.66510 147 ASP A CA 1
ATOM 2589 C CA B ASP A 1 148 ? 5.70200 15.31000 34.18100 0.390 10.41223 147 ASP A CA 1
ATOM 2590 C C . ASP A 1 148 ? 6.73800 14.20800 33.99700 1.000 9.19595 147 ASP A C 1
ATOM 2591 O O . ASP A 1 148 ? 7.67500 14.08100 34.80100 1.000 10.01829 147 ASP A O 1
ATOM 2608 N N . ALA A 1 149 ? 6.63000 13.44200 32.91000 1.000 8.78073 148 ALA A N 1
ATOM 2609 C CA . ALA A 1 149 ? 7.59900 12.38700 32.63000 1.000 8.87660 148 ALA A CA 1
ATOM 2610 C C . ALA A 1 149 ? 9.00800 12.94300 32.45900 1.000 8.50316 148 ALA A C 1
ATOM 2611 O O . ALA A 1 149 ? 9.97900 12.32100 32.90100 1.000 9.01076 148 ALA A O 1
ATOM 2618 N N . LEU A 1 150 ? 9.13500 14.10700 31.81300 1.000 8.57291 149 LEU A N 1
ATOM 2619 C CA . LEU A 1 150 ? 10.45300 14.71200 31.60500 1.000 8.57778 149 LEU A CA 1
ATOM 2620 C C . LEU A 1 150 ? 11.18000 14.90400 32.93000 1.000 8.39563 149 LEU A C 1
ATOM 2621 O O . LEU A 1 150 ? 12.36800 14.59300 33.04800 1.000 8.80088 149 LEU A O 1
ATOM 2637 N N . GLU A 1 151 ? 10.49100 15.46200 33.92700 1.000 8.90625 150 GLU A N 1
ATOM 2638 C CA . GLU A 1 151 ? 11.13900 15.67800 35.21600 1.000 9.16933 150 GLU A CA 1
ATOM 2639 C C . GLU A 1 151 ? 11.66700 14.36000 35.78100 1.000 9.10057 150 GLU A C 1
ATOM 2640 O O . GLU A 1 151 ? 12.79700 14.28500 36.27300 1.000 9.65818 150 GLU A O 1
ATOM 2652 N N . THR A 1 152 ? 10.83100 13.31800 35.74800 1.000 8.85888 151 THR A N 1
ATOM 2653 C CA . THR A 1 152 ? 11.25200 12.01900 36.26500 1.000 9.02095 151 THR A CA 1
ATOM 2654 C C . THR A 1 152 ? 12.44400 11.46200 35.49200 1.000 8.74717 151 THR A C 1
ATOM 2655 O O . THR A 1 152 ? 13.42500 10.99000 36.08200 1.000 9.27419 151 THR A O 1
ATOM 2666 N N . LEU A 1 153 ? 12.36600 11.50300 34.16000 1.000 8.22312 152 LEU A N 1
ATOM 2667 C CA . LEU A 1 153 ? 13.43200 10.93200 33.34200 1.000 8.12615 152 LEU A CA 1
ATOM 2668 C C . LEU A 1 153 ? 14.74900 11.67500 33.53600 1.000 8.19671 152 LEU A C 1
ATOM 2669 O O . LEU A 1 153 ? 15.81300 11.04700 33.60500 1.000 8.64998 152 LEU A O 1
ATOM 2685 N N . VAL A 1 154 ? 14.70100 13.01100 33.63500 1.000 8.37962 153 VAL A N 1
ATOM 2686 C CA . VAL A 1 154 ? 15.90800 13.77600 33.93100 1.000 8.73431 153 VAL A CA 1
ATOM 2687 C C . VAL A 1 154 ? 16.46200 13.38000 35.29600 1.000 9.10218 153 VAL A C 1
ATOM 2688 O O . VAL A 1 154 ? 17.66600 13.20000 35.45500 1.000 9.81776 153 VAL A O 1
ATOM 2701 N N A SER A 1 155 ? 15.59300 13.22900 36.29500 0.730 9.28221 154 SER A N 1
ATOM 2702 N N B SER A 1 155 ? 15.58000 13.20700 36.28500 0.270 9.92933 154 SER A N 1
ATOM 2703 C CA A SER A 1 155 ? 16.06300 12.82700 37.62100 0.730 10.44983 154 SER A CA 1
ATOM 2704 C CA B SER A 1 155 ? 16.00100 12.66100 37.57100 0.270 11.19340 154 SER A CA 1
ATOM 2705 C C A SER A 1 155 ? 16.68700 11.43400 37.60300 0.730 10.36668 154 SER A C 1
ATOM 2706 C C B SER A 1 155 ? 16.63700 11.28500 37.40500 0.270 11.02535 154 SER A C 1
ATOM 2707 O O A SER A 1 155 ? 17.51900 11.12900 38.46500 0.730 12.12560 154 SER A O 1
ATOM 2708 O O B SER A 1 155 ? 17.56700 10.93600 38.14100 0.270 12.17196 154 SER A O 1
ATOM 2723 N N A ASP A 1 156 ? 16.32300 10.61000 36.62300 0.730 9.80199 155 ASP A N 1
ATOM 2724 N N B ASP A 1 156 ? 16.16000 10.49500 36.44100 0.270 10.66326 155 ASP A N 1
ATOM 2725 C CA A ASP A 1 156 ? 16.88500 9.28300 36.40100 0.730 10.74741 155 ASP A CA 1
ATOM 2726 C CA B ASP A 1 156 ? 16.76000 9.19500 36.16800 0.270 10.31451 155 ASP A CA 1
ATOM 2727 C C A ASP A 1 156 ? 18.11900 9.30500 35.50600 0.730 10.73094 155 ASP A C 1
ATOM 2728 C C B ASP A 1 156 ? 18.15100 9.30500 35.54600 0.270 10.09980 155 ASP A C 1
ATOM 2729 O O A ASP A 1 156 ? 18.67400 8.24600 35.19400 0.730 11.69092 155 ASP A O 1
ATOM 2730 O O B ASP A 1 156 ? 18.87800 8.30600 35.52200 0.270 10.17684 155 ASP A O 1
ATOM 2747 N N . GLY A 1 157 ? 18.54600 10.48300 35.05700 1.000 9.98725 156 GLY A N 1
ATOM 2748 C CA . GLY A 1 157 ? 19.76900 10.61000 34.28700 1.000 10.15586 156 GLY A CA 1
ATOM 2749 C C . GLY A 1 157 ? 19.63500 10.35200 32.80000 1.000 9.51668 156 GLY A C 1
ATOM 2750 O O . GLY A 1 157 ? 20.66000 10.15800 32.13400 1.000 11.52868 156 GLY A O 1
ATOM 2754 N N . ILE A 1 158 ? 18.41100 10.36400 32.25800 1.000 8.47450 157 ILE A N 1
ATOM 2755 C CA . ILE A 1 158 ? 18.12900 10.00400 30.87600 1.000 8.43932 157 ILE A CA 1
ATOM 2756 C C . ILE A 1 158 ? 17.99000 11.26300 30.01900 1.000 7.99511 157 ILE A C 1
ATOM 2757 O O . ILE A 1 158 ? 17.27800 12.20200 30.39600 1.000 9.57454 157 ILE A O 1
ATOM 2773 N N . SER A 1 159 ? 18.67600 11.26600 28.87200 1.000 7.63742 158 SER A N 1
ATOM 2774 C CA . SER A 1 159 ? 18.59100 12.35100 27.90600 1.000 7.63717 158 SER A CA 1
ATOM 2775 C C . SER A 1 159 ? 17.29100 12.22700 27.09600 1.000 7.21423 158 SER A C 1
ATOM 2776 O O . SER A 1 159 ? 16.90600 11.13200 26.67200 1.000 7.56096 158 SER A O 1
ATOM 2784 N N . VAL A 1 160 ? 16.62800 13.36600 26.87800 1.000 7.07034 159 VAL A N 1
ATOM 2785 C CA . VAL A 1 160 ? 15.27200 13.41200 26.33800 1.000 6.94127 159 VAL A CA 1
ATOM 2786 C C . VAL A 1 160 ? 15.18400 14.47500 25.24900 1.000 6.58021 159 VAL A C 1
ATOM 2787 O O . VAL A 1 160 ? 15.70700 15.58600 25.39200 1.000 7.45366 159 VAL A O 1
ATOM 2800 N N . ASN A 1 161 ? 14.44000 14.14000 24.20100 1.000 6.44166 160 ASN A N 1
ATOM 2801 C CA . ASN A 1 161 ? 14.03600 15.06400 23.14500 1.000 6.56096 160 ASN A CA 1
ATOM 2802 C C . ASN A 1 161 ? 12.53500 15.29600 23.33400 1.000 6.40716 160 ASN A C 1
ATOM 2803 O O . ASN A 1 161 ? 11.72900 14.40400 23.07100 1.000 6.80252 160 ASN A O 1
ATOM 2814 N N A LEU A 1 162 ? 12.16400 16.46300 23.86600 0.800 6.85723 161 LEU A N 1
ATOM 2815 N N B LEU A 1 162 ? 12.20600 16.44800 23.91000 0.200 6.41927 161 LEU A N 1
ATOM 2816 C CA A LEU A 1 162 ? 10.75100 16.75400 24.15200 0.800 6.96132 161 LEU A CA 1
ATOM 2817 C CA B LEU A 1 162 ? 10.82200 16.87100 24.02500 0.200 7.43155 161 LEU A CA 1
ATOM 2818 C C A LEU A 1 162 ? 10.16300 17.39000 22.90100 0.800 7.43082 161 LEU A C 1
ATOM 2819 C C B LEU A 1 162 ? 10.32700 17.26100 22.65400 0.200 7.64069 161 LEU A C 1
ATOM 2820 O O A LEU A 1 162 ? 10.60500 18.47800 22.50900 0.800 8.33439 161 LEU A O 1
ATOM 2821 O O B LEU A 1 162 ? 10.97800 18.04000 21.94400 0.200 8.17307 161 LEU A O 1
ATOM 2852 N N . THR A 1 163 ? 9.20300 16.70600 22.24500 1.000 7.35383 162 THR A N 1
ATOM 2853 C CA . THR A 1 163 ? 8.76600 17.02800 20.90800 1.000 7.51665 162 THR A CA 1
ATOM 2854 C C . THR A 1 163 ? 7.34000 17.57700 20.84900 1.000 6.80017 162 THR A C 1
ATOM 2855 O O . THR A 1 163 ? 6.63200 17.67400 21.84300 1.000 7.17912 162 THR A O 1
ATOM 2866 N N . LEU A 1 164 ? 6.93800 17.97700 19.64400 1.000 6.80114 163 LEU A N 1
ATOM 2867 C CA . LEU A 1 164 ? 5.59000 18.49800 19.40200 1.000 6.90426 163 LEU A CA 1
ATOM 2868 C C . LEU A 1 164 ? 5.32000 19.72100 20.28600 1.000 6.68804 163 LEU A C 1
ATOM 2869 O O . LEU A 1 164 ? 4.20700 19.92200 20.77400 1.000 7.40322 163 LEU A O 1
ATOM 2885 N N . LEU A 1 165 ? 6.33700 20.58400 20.41900 1.000 6.69860 164 LEU A N 1
ATOM 2886 C CA . LEU A 1 165 ? 6.14500 21.89600 21.01500 1.000 6.77053 164 LEU A CA 1
ATOM 2887 C C . LEU A 1 165 ? 5.74600 22.89800 19.93800 1.000 6.82057 164 LEU A C 1
ATOM 2888 O O . LEU A 1 165 ? 6.40700 23.02100 18.90600 1.000 7.35663 164 LEU A O 1
ATOM 2904 N N . PHE A 1 166 ? 4.69900 23.68000 20.25300 1.000 7.07609 165 PHE A N 1
ATOM 2905 C CA . PHE A 1 166 ? 4.23500 24.74900 19.38700 1.000 7.68212 165 PHE A CA 1
ATOM 2906 C C . PHE A 1 166 ? 3.95200 26.02100 20.17800 1.000 7.95076 165 PHE A C 1
ATOM 2907 O O . PHE A 1 166 ? 3.50600 27.01600 19.59100 1.000 8.70829 165 PHE A O 1
ATOM 2924 N N . SER A 1 167 ? 4.17300 25.97600 21.49300 1.000 8.32087 166 SER A N 1
ATOM 2925 C CA . SER A 1 167 ? 3.76100 26.97100 22.47300 1.000 8.80354 166 SER A CA 1
ATOM 2926 C C . SER A 1 167 ? 4.95300 27.46200 23.27700 1.000 8.57761 166 SER A C 1
ATOM 2927 O O . SER A 1 167 ? 5.68400 26.65100 23.85700 1.000 8.55212 166 SER A O 1
ATOM 2935 N N . ARG A 1 168 ? 5.10700 28.78200 23.38300 1.000 8.68356 167 ARG A N 1
ATOM 2936 C CA . ARG A 1 168 ? 6.11100 29.34200 24.27600 1.000 9.03657 167 ARG A CA 1
ATOM 2937 C C . ARG A 1 168 ? 5.80500 29.02700 25.73500 1.000 8.86916 167 ARG A C 1
ATOM 2938 O O . ARG A 1 168 ? 6.72900 28.78500 26.51500 1.000 9.37637 167 ARG A O 1
ATOM 2959 N N . ALA A 1 169 ? 4.52600 29.03700 26.12400 1.000 9.40083 168 ALA A N 1
ATOM 2960 C CA . ALA A 1 169 ? 4.17000 28.74400 27.50500 1.000 10.15483 168 ALA A CA 1
ATOM 2961 C C . ALA A 1 169 ? 4.51500 27.30200 27.86300 1.000 9.19812 168 ALA A C 1
ATOM 2962 O O . ALA A 1 169 ? 5.03700 27.02400 28.95300 1.000 9.77157 168 ALA A O 1
ATOM 2969 N N . GLN A 1 170 ? 4.19600 26.36500 26.97300 1.000 8.93671 169 GLN A N 1
ATOM 2970 C CA . GLN A 1 170 ? 4.48300 24.96100 27.25000 1.000 8.53556 169 GLN A CA 1
ATOM 2971 C C . GLN A 1 170 ? 5.99400 24.70900 27.27800 1.000 8.13536 169 GLN A C 1
ATOM 2972 O O . GLN A 1 170 ? 6.47900 23.88100 28.06300 1.000 8.45908 169 GLN A O 1
ATOM 2986 N N . THR A 1 171 ? 6.74000 25.42100 26.43100 1.000 7.91758 170 THR A N 1
ATOM 2987 C CA . THR A 1 171 ? 8.19500 25.29900 26.42700 1.000 7.79816 170 THR A CA 1
ATOM 2988 C C . THR A 1 171 ? 8.77300 25.75200 27.76600 1.000 8.02016 170 THR A C 1
ATOM 2989 O O . THR A 1 171 ? 9.65300 25.10100 28.32800 1.000 8.27687 170 THR A O 1
ATOM 3000 N N . LEU A 1 172 ? 8.28100 26.89100 28.29100 1.000 8.42708 171 LEU A N 1
ATOM 3001 C CA . LEU A 1 172 ? 8.74500 27.35000 29.60100 1.000 8.94429 171 LEU A CA 1
ATOM 3002 C C . LEU A 1 172 ? 8.40600 26.35400 30.70400 1.000 9.05859 171 LEU A C 1
ATOM 3003 O O . LEU A 1 172 ? 9.19900 26.15900 31.63500 1.000 9.42922 171 LEU A O 1
ATOM 3019 N N A LYS A 1 173 ? 7.23300 25.71500 30.62700 0.810 9.07224 172 LYS A N 1
ATOM 3020 N N B LYS A 1 173 ? 7.23800 25.71600 30.61700 0.190 9.45496 172 LYS A N 1
ATOM 3021 C CA A LYS A 1 173 ? 6.90600 24.66300 31.59000 0.810 9.30600 172 LYS A CA 1
ATOM 3022 C CA B LYS A 1 173 ? 6.89700 24.67100 31.57400 0.190 9.91177 172 LYS A CA 1
ATOM 3023 C C A LYS A 1 173 ? 7.89800 23.51000 31.50400 0.810 8.79083 172 LYS A C 1
ATOM 3024 C C B LYS A 1 173 ? 7.89300 23.52000 31.50100 0.190 9.06288 172 LYS A C 1
ATOM 3025 O O A LYS A 1 173 ? 8.27600 22.92600 32.53200 0.810 9.68731 172 LYS A O 1
ATOM 3026 O O B LYS A 1 173 ? 8.26800 22.94500 32.53000 0.190 9.15453 172 LYS A O 1
ATOM 3063 N N . ALA A 1 174 ? 8.32800 23.17100 30.29000 1.000 8.40450 173 ALA A N 1
ATOM 3064 C CA . ALA A 1 174 ? 9.32000 22.11500 30.11900 1.000 8.46011 173 ALA A CA 1
ATOM 3065 C C . ALA A 1 174 ? 10.64800 22.50200 30.76200 1.000 8.02001 173 ALA A C 1
ATOM 3066 O O . ALA A 1 174 ? 11.28500 21.67200 31.41700 1.000 8.48097 173 ALA A O 1
ATOM 3073 N N . TYR A 1 175 ? 11.08700 23.76000 30.58800 1.000 8.01398 174 TYR A N 1
ATOM 3074 C CA . TYR A 1 175 ? 12.33600 24.16700 31.21800 1.000 8.32905 174 TYR A CA 1
ATOM 3075 C C . TYR A 1 175 ? 12.25000 24.01900 32.73600 1.000 8.28764 174 TYR A C 1
ATOM 3076 O O . TYR A 1 175 ? 13.20700 23.58500 33.37800 1.000 8.90460 174 TYR A O 1
ATOM 3094 N N . ALA A 1 176 ? 11.12300 24.40800 33.32000 1.000 8.84387 175 ALA A N 1
ATOM 3095 C CA . ALA A 1 176 ? 10.96300 24.33000 34.77200 1.000 9.58791 175 ALA A CA 1
ATOM 3096 C C . ALA A 1 176 ? 11.00200 22.88400 35.25800 1.000 9.02190 175 ALA A C 1
ATOM 3097 O O . ALA A 1 176 ? 11.57700 22.58900 36.31400 1.000 9.53568 175 ALA A O 1
ATOM 3104 N N . ALA A 1 177 ? 10.38700 21.97400 34.50500 1.000 8.68563 176 ALA A N 1
ATOM 3105 C CA . ALA A 1 177 ? 10.41900 20.55300 34.85100 1.000 9.04459 176 ALA A CA 1
ATOM 3106 C C . ALA A 1 177 ? 11.83200 19.99400 34.76700 1.000 8.84608 176 ALA A C 1
ATOM 3107 O O . ALA A 1 177 ? 12.27400 19.22200 35.63300 1.000 8.98174 176 ALA A O 1
ATOM 3114 N N . TYR A 1 178 ? 12.54900 20.36300 33.70500 1.000 8.42630 177 TYR A N 1
ATOM 3115 C CA . TYR A 1 178 ? 13.95000 19.99900 33.57500 1.000 8.28694 177 TYR A CA 1
ATOM 3116 C C . TYR A 1 178 ? 14.74500 20.45300 34.80100 1.000 8.46188 177 TYR A C 1
ATOM 3117 O O . TYR A 1 178 ? 15.49800 19.67300 35.39200 1.000 8.84773 177 TYR A O 1
ATOM 3135 N N . ALA A 1 179 ? 14.59900 21.73400 35.16600 1.000 8.69731 178 ALA A N 1
ATOM 3136 C CA . ALA A 1 179 ? 15.35500 22.26600 36.28900 1.000 9.20397 178 ALA A CA 1
ATOM 3137 C C . ALA A 1 179 ? 15.01400 21.53700 37.58300 1.000 9.55695 178 ALA A C 1
ATOM 3138 O O . ALA A 1 179 ? 15.90300 21.28600 38.39900 1.000 10.54955 178 ALA A O 1
ATOM 3145 N N . ARG A 1 180 ? 13.74300 21.17000 37.78800 1.000 9.69542 179 ARG A N 1
ATOM 3146 C CA . ARG A 1 180 ? 13.39900 20.39500 38.98100 1.000 10.65115 179 ARG A CA 1
ATOM 3147 C C . ARG A 1 180 ? 14.10800 19.04600 38.99400 1.000 10.58891 179 ARG A C 1
ATOM 3148 O O . ARG A 1 180 ? 14.57500 18.58700 40.04400 1.000 11.92548 179 ARG A O 1
ATOM 3169 N N . GLY A 1 181 ? 14.17800 18.37800 37.84000 1.000 9.96222 180 GLY A N 1
ATOM 3170 C CA . GLY A 1 181 ? 14.86100 17.09200 37.77800 1.000 10.13786 180 GLY A CA 1
ATOM 3171 C C . GLY A 1 181 ? 16.35300 17.20900 38.02800 1.000 10.01698 180 GLY A C 1
ATOM 3172 O O . GLY A 1 181 ? 16.95200 16.37800 38.72700 1.000 10.67483 180 GLY A O 1
ATOM 3176 N N . ILE A 1 182 ? 16.97400 18.25700 37.47600 1.000 9.50713 181 ILE A N 1
ATOM 3177 C CA . ILE A 1 182 ? 18.39000 18.51500 37.71000 1.000 9.65569 181 ILE A CA 1
ATOM 3178 C C . ILE A 1 182 ? 18.63700 18.80000 39.18300 1.000 10.59627 181 ILE A C 1
ATOM 3179 O O . ILE A 1 182 ? 19.59200 18.29400 39.77300 1.000 11.43659 181 ILE A O 1
ATOM 3195 N N . ALA A 1 183 ? 17.80100 19.64600 39.78100 1.000 11.62113 182 ALA A N 1
ATOM 3196 C CA . ALA A 1 183 ? 17.96900 19.96700 41.19600 1.000 13.53434 182 ALA A CA 1
ATOM 3197 C C . ALA A 1 183 ? 17.86100 18.71900 42.05800 1.000 14.44180 182 ALA A C 1
ATOM 3198 O O . ALA A 1 183 ? 18.60000 18.57000 43.03900 1.000 15.79063 182 ALA A O 1
ATOM 3205 N N . LYS A 1 184 ? 16.96000 17.80000 41.70600 1.000 14.30771 183 LYS A N 1
ATOM 3206 C CA A LYS A 1 184 ? 16.85400 16.55400 42.45700 0.370 15.73642 183 LYS A CA 1
ATOM 3207 C CA B LYS A 1 184 ? 16.84600 16.54300 42.44400 0.630 15.58057 183 LYS A CA 1
ATOM 3208 C C . LYS A 1 184 ? 18.15300 15.75900 42.39500 1.000 15.36523 183 LYS A C 1
ATOM 3209 O O . LYS A 1 184 ? 18.61800 15.23100 43.41300 1.000 17.33955 183 LYS A O 1
ATOM 3246 N N . ARG A 1 185 ? 18.75700 15.65400 41.21100 1.000 13.65061 184 ARG A N 1
ATOM 3247 C CA . ARG A 1 185 ? 20.01500 14.92500 41.11300 1.000 13.79780 184 ARG A CA 1
ATOM 3248 C C . ARG A 1 185 ? 21.11600 15.57800 41.90800 1.000 13.56308 184 ARG A C 1
ATOM 3249 O O . ARG A 1 185 ? 21.88600 14.90000 42.59000 1.000 15.32439 184 ARG A O 1
ATOM 3270 N N . LEU A 1 186 ? 21.22400 16.89200 41.82200 1.000 13.20806 185 LEU A N 1
ATOM 3271 C CA . LEU A 1 186 ? 22.27700 17.58100 42.55800 1.000 14.87072 185 LEU A CA 1
ATOM 3272 C C . LEU A 1 186 ? 22.09700 17.39500 44.06100 1.000 16.97600 185 LEU A C 1
ATOM 3273 O O . LEU A 1 186 ? 23.07500 17.20300 44.78700 1.000 19.14128 185 LEU A O 1
ATOM 3289 N N . ALA A 1 187 ? 20.85100 17.40700 44.53600 1.000 18.55841 186 ALA A N 1
ATOM 3290 C CA . ALA A 1 187 ? 20.59800 17.19200 45.95700 1.000 20.78840 186 ALA A CA 1
ATOM 3291 C C . ALA A 1 187 ? 20.94000 15.77100 46.39000 1.000 21.97255 186 ALA A C 1
ATOM 3292 O O . ALA A 1 187 ? 21.24200 15.54200 47.56700 1.000 23.91433 186 ALA A O 1
ATOM 3299 N N . ALA A 1 188 ? 20.87500 14.81200 45.47500 1.000 22.35977 187 ALA A N 1
ATOM 3300 C CA . ALA A 1 188 ? 21.22400 13.42400 45.73600 1.000 22.99475 187 ALA A CA 1
ATOM 3301 C C . ALA A 1 188 ? 22.69400 13.13200 45.47800 1.000 22.64441 187 ALA A C 1
ATOM 3302 O O . ALA A 1 188 ? 23.11600 11.98700 45.65300 1.000 23.83732 187 ALA A O 1
ATOM 3309 N N . GLY A 1 189 ? 23.48800 14.13400 45.10700 1.000 21.66463 188 GLY A N 1
ATOM 3310 C CA . GLY A 1 189 ? 24.89500 13.91500 44.83200 1.000 21.27932 188 GLY A CA 1
ATOM 3311 C C . GLY A 1 189 ? 25.17600 13.16800 43.54900 1.000 20.30591 188 GLY A C 1
ATOM 3312 O O . GLY A 1 189 ? 26.25700 12.58500 43.41500 1.000 21.51704 188 GLY A O 1
ATOM 3316 N N . GLN A 1 190 ? 24.23400 13.16400 42.61000 1.000 17.42655 189 GLN A N 1
ATOM 3317 C CA . GLN A 1 190 ? 24.34300 12.43900 41.35700 1.000 16.35796 189 GLN A CA 1
ATOM 3318 C C . GLN A 1 190 ? 24.83100 13.35600 40.24500 1.000 15.95055 189 GLN A C 1
ATOM 3319 O O . GLN A 1 190 ? 24.65200 14.57400 40.28600 1.000 16.27913 189 GLN A O 1
ATOM 3333 N N A SER A 1 191 ? 25.43100 12.74900 39.22700 0.430 16.68475 190 SER A N 1
ATOM 3334 N N B SER A 1 191 ? 25.42200 12.73800 39.22400 0.570 16.23718 190 SER A N 1
ATOM 3335 C CA A SER A 1 191 ? 25.99200 13.51600 38.12700 0.430 16.63151 190 SER A CA 1
ATOM 3336 C CA B SER A 1 191 ? 25.96300 13.47500 38.09400 0.570 15.41447 190 SER A CA 1
ATOM 3337 C C A SER A 1 191 ? 24.89100 14.09300 37.24400 0.430 14.46338 190 SER A C 1
ATOM 3338 C C B SER A 1 191 ? 24.85100 14.12000 37.27600 0.570 13.87577 190 SER A C 1
ATOM 3339 O O A SER A 1 191 ? 23.82900 13.49500 37.06900 0.430 14.57132 190 SER A O 1
ATOM 3340 O O B SER A 1 191 ? 23.74000 13.59800 37.18000 0.570 14.88149 190 SER A O 1
ATOM 3355 N N . VAL A 1 192 ? 25.17400 15.25700 36.65700 1.000 12.98495 191 VAL A N 1
ATOM 3356 C CA . VAL A 1 192 ? 24.26400 15.90900 35.71900 1.000 11.63045 191 VAL A CA 1
ATOM 3357 C C . VAL A 1 192 ? 24.93400 16.28300 34.40500 1.000 10.94702 191 VAL A C 1
ATOM 3358 O O . VAL A 1 192 ? 24.24500 16.62600 33.44500 1.000 10.75270 191 VAL A O 1
ATOM 3371 N N . ALA A 1 193 ? 26.26700 16.26700 34.33800 1.000 12.14373 192 ALA A N 1
ATOM 3372 C CA . ALA A 1 193 ? 26.95000 16.85700 33.19000 1.000 13.30782 192 ALA A CA 1
ATOM 3373 C C . ALA A 1 193 ? 26.70800 16.11500 31.87800 1.000 12.45353 192 ALA A C 1
ATOM 3374 O O . ALA A 1 193 ? 26.95400 16.68100 30.81700 1.000 14.42284 192 ALA A O 1
ATOM 3381 N N A HIS A 1 194 ? 26.24100 14.87300 31.89200 0.480 12.30196 193 HIS A N 1
ATOM 3382 N N B HIS A 1 194 ? 26.24000 14.86300 31.93400 0.520 12.03919 193 HIS A N 1
ATOM 3383 C CA A HIS A 1 194 ? 25.97300 14.19100 30.63100 0.480 13.34518 193 HIS A CA 1
ATOM 3384 C CA B HIS A 1 194 ? 25.96800 14.05500 30.74800 0.520 13.02647 193 HIS A CA 1
ATOM 3385 C C A HIS A 1 194 ? 24.48700 13.98600 30.37600 0.480 12.55029 193 HIS A C 1
ATOM 3386 C C B HIS A 1 194 ? 24.52800 14.17500 30.25700 0.520 10.95522 193 HIS A C 1
ATOM 3387 O O A HIS A 1 194 ? 24.10800 13.13100 29.57200 0.480 14.91907 193 HIS A O 1
ATOM 3388 O O B HIS A 1 194 ? 24.23000 13.76900 29.12900 0.520 10.14587 193 HIS A O 1
ATOM 3413 N N . ILE A 1 195 ? 23.63000 14.73100 31.06200 1.000 9.60826 194 ILE A N 1
ATOM 3414 C CA . ILE A 1 195 ? 22.21900 14.78600 30.71800 1.000 9.00102 194 ILE A CA 1
ATOM 3415 C C . ILE A 1 195 ? 22.01000 15.91300 29.72000 1.000 8.42828 194 ILE A C 1
ATOM 3416 O O . ILE A 1 195 ? 22.30600 17.08000 30.02200 1.000 9.42916 194 ILE A O 1
ATOM 3432 N N . GLN A 1 196 ? 21.45700 15.57500 28.54700 1.000 7.89621 195 GLN A N 1
ATOM 3433 C CA . GLN A 1 196 ? 21.15100 16.54000 27.50400 1.000 7.70093 195 GLN A CA 1
ATOM 3434 C C . GLN A 1 196 ? 19.67100 16.44500 27.15200 1.000 7.12079 195 GLN A C 1
ATOM 3435 O O . GLN A 1 196 ? 19.13700 15.34500 26.95500 1.000 7.91332 195 GLN A O 1
ATOM 3449 N N . VAL A 1 197 ? 19.04000 17.60800 27.04300 1.000 7.03924 196 VAL A N 1
ATOM 3450 C CA . VAL A 1 197 ? 17.64000 17.71200 26.64200 1.000 7.00527 196 VAL A CA 1
ATOM 3451 C C . VAL A 1 197 ? 17.52900 18.75900 25.55100 1.000 6.81072 196 VAL A C 1
ATOM 3452 O O . VAL A 1 197 ? 18.14800 19.83500 25.61700 1.000 7.42661 196 VAL A O 1
ATOM 3465 N N . VAL A 1 198 ? 16.73100 18.43500 24.53600 1.000 6.75667 197 VAL A N 1
ATOM 3466 C CA . VAL A 1 198 ? 16.34300 19.38300 23.50700 1.000 6.80270 197 VAL A CA 1
ATOM 3467 C C . VAL A 1 198 ? 14.82400 19.54900 23.55400 1.000 6.61079 197 VAL A C 1
ATOM 3468 O O . VAL A 1 198 ? 14.07800 18.62500 23.90000 1.000 7.45784 197 VAL A O 1
ATOM 3481 N N . ALA A 1 199 ? 14.38700 20.76700 23.20200 1.000 6.92793 198 ALA A N 1
ATOM 3482 C CA . ALA A 1 199 ? 12.97900 21.14900 23.11300 1.000 7.04036 198 ALA A CA 1
ATOM 3483 C C . ALA A 1 199 ? 12.68500 21.36800 21.63500 1.000 6.82534 198 ALA A C 1
ATOM 3484 O O . ALA A 1 199 ? 13.09900 22.38200 21.06200 1.000 7.25767 198 ALA A O 1
ATOM 3491 N N A SER A 1 200 ? 11.97700 20.40800 21.04700 0.130 7.18948 199 SER A N 1
ATOM 3492 N N B SER A 1 200 ? 12.02900 20.38800 21.01300 0.870 6.98599 199 SER A N 1
ATOM 3493 C CA A SER A 1 200 ? 11.70000 20.34800 19.61700 0.130 8.38652 199 SER A CA 1
ATOM 3494 C CA B SER A 1 200 ? 11.75900 20.41600 19.56600 0.870 6.77481 199 SER A CA 1
ATOM 3495 C C A SER A 1 200 ? 10.46600 21.19400 19.32400 0.130 8.09604 199 SER A C 1
ATOM 3496 C C B SER A 1 200 ? 10.48000 21.17600 19.27200 0.870 6.64576 199 SER A C 1
ATOM 3497 O O A SER A 1 200 ? 9.33600 20.79900 19.62500 0.130 9.08312 199 SER A O 1
ATOM 3498 O O B SER A 1 200 ? 9.36400 20.70000 19.50800 0.870 7.27310 199 SER A O 1
ATOM 3503 N N . PHE A 1 201 ? 10.70000 22.37400 18.74500 1.000 6.94785 200 PHE A N 1
ATOM 3504 C CA . PHE A 1 201 ? 9.68300 23.38900 18.51300 1.000 7.45345 200 PHE A CA 1
ATOM 3505 C C . PHE A 1 201 ? 9.41000 23.39800 17.01500 1.000 7.24080 200 PHE A C 1
ATOM 3506 O O . PHE A 1 201 ? 10.32200 23.60600 16.19800 1.000 7.75822 200 PHE A O 1
ATOM 3523 N N . PHE A 1 202 ? 8.16100 23.10600 16.65200 1.000 7.66753 201 PHE A N 1
ATOM 3524 C CA . PHE A 1 202 ? 7.79100 22.86400 15.27400 1.000 7.81176 201 PHE A CA 1
ATOM 3525 C C . PHE A 1 202 ? 7.48000 24.17900 14.56200 1.000 8.15120 201 PHE A C 1
ATOM 3526 O O . PHE A 1 202 ? 6.83900 25.09100 15.09800 1.000 10.84651 201 PHE A O 1
ATOM 3543 N N . ILE A 1 203 ? 7.94800 24.24100 13.31200 1.000 6.65889 202 ILE A N 1
ATOM 3544 C CA . ILE A 1 203 ? 7.89900 25.47900 12.54000 1.000 6.72208 202 ILE A CA 1
ATOM 3545 C C . ILE A 1 203 ? 6.81900 25.44400 11.45500 1.000 6.56751 202 ILE A C 1
ATOM 3546 O O . ILE A 1 203 ? 5.84300 26.19500 11.51800 1.000 6.98281 202 ILE A O 1
ATOM 3562 N N . SER A 1 204 ? 6.97400 24.60200 10.41800 1.000 6.54349 203 SER A N 1
ATOM 3563 C CA . SER A 1 204 ? 6.14700 24.79200 9.21800 1.000 7.06647 203 SER A CA 1
ATOM 3564 C C . SER A 1 204 ? 4.66600 24.63600 9.51000 1.000 7.04751 203 SER A C 1
ATOM 3565 O O . SER A 1 204 ? 3.83400 25.26700 8.85900 1.000 7.49242 203 SER A O 1
ATOM 3573 N N A ARG A 1 205 ? 4.31200 23.78100 10.47200 0.510 7.01950 204 ARG A N 1
ATOM 3574 N N B ARG A 1 205 ? 4.32600 23.76800 10.47000 0.490 7.11662 204 ARG A N 1
ATOM 3575 C CA A ARG A 1 205 ? 2.90900 23.48400 10.73000 0.510 7.43402 204 ARG A CA 1
ATOM 3576 C CA B ARG A 1 205 ? 2.93000 23.47500 10.77200 0.490 7.51325 204 ARG A CA 1
ATOM 3577 C C A ARG A 1 205 ? 2.13600 24.69800 11.23600 0.510 7.14753 204 ARG A C 1
ATOM 3578 C C B ARG A 1 205 ? 2.16400 24.73700 11.14100 0.490 7.34529 204 ARG A C 1
ATOM 3579 O O A ARG A 1 205 ? 0.90700 24.74400 11.08900 0.510 7.00030 204 ARG A O 1
ATOM 3580 O O B ARG A 1 205 ? 0.98000 24.87000 10.80200 0.490 7.60174 204 ARG A O 1
ATOM 3621 N N . VAL A 1 206 ? 2.82300 25.66800 11.84000 1.000 7.28511 205 VAL A N 1
ATOM 3622 C CA . VAL A 1 206 ? 2.16200 26.91200 12.24800 1.000 7.57846 205 VAL A CA 1
ATOM 3623 C C . VAL A 1 206 ? 1.74600 27.71700 11.01200 1.000 7.44959 205 VAL A C 1
ATOM 3624 O O . VAL A 1 206 ? 0.60400 28.17800 10.90000 1.000 8.23603 205 VAL A O 1
ATOM 3637 N N . ASP A 1 207 ? 2.66900 27.89600 10.07100 1.000 7.11783 206 ASP A N 1
ATOM 3638 C CA . ASP A 1 207 ? 2.35800 28.63800 8.85500 1.000 7.37424 206 ASP A CA 1
ATOM 3639 C C . ASP A 1 207 ? 1.30200 27.90000 8.02400 1.000 7.69864 206 ASP A C 1
ATOM 3640 O O . ASP A 1 207 ? 0.39100 28.51600 7.46100 1.000 8.16331 206 ASP A O 1
ATOM 3649 N N . SER A 1 208 ? 1.41000 26.56700 7.93600 1.000 7.64608 207 SER A N 1
ATOM 3650 C CA . SER A 1 208 ? 0.41200 25.79800 7.20400 1.000 8.22492 207 SER A CA 1
ATOM 3651 C C . SER A 1 208 ? -0.97900 26.00800 7.77700 1.000 8.46896 207 SER A C 1
ATOM 3652 O O . SER A 1 208 ? -1.96500 26.05500 7.03700 1.000 9.84498 207 SER A O 1
ATOM 3660 N N . ALA A 1 209 ? -1.08900 26.11400 9.10300 1.000 8.31680 208 ALA A N 1
ATOM 3661 C CA . ALA A 1 209 ? -2.39800 26.28200 9.71800 1.000 8.85001 208 ALA A CA 1
ATOM 3662 C C . ALA A 1 209 ? -2.99200 27.65200 9.42600 1.000 9.18982 208 ALA A C 1
ATOM 3663 O O . ALA A 1 209 ? -4.20900 27.78100 9.26700 1.000 11.27033 208 ALA A O 1
ATOM 3670 N N . LEU A 1 210 ? -2.16400 28.69600 9.40100 1.000 8.59688 209 LEU A N 1
ATOM 3671 C CA . LEU A 1 210 ? -2.67200 30.06900 9.43400 1.000 9.00833 209 LEU A CA 1
ATOM 3672 C C . LEU A 1 210 ? -2.66300 30.79200 8.09500 1.000 9.09208 209 LEU A C 1
ATOM 3673 O O . LEU A 1 210 ? -3.46400 31.72200 7.90100 1.000 9.85224 209 LEU A O 1
ATOM 3689 N N . ASP A 1 211 ? -1.75700 30.46400 7.18300 1.000 9.08639 210 ASP A N 1
ATOM 3690 C CA . ASP A 1 211 ? -1.44100 31.40900 6.11400 1.000 9.40359 210 ASP A CA 1
ATOM 3691 C C . ASP A 1 211 ? -2.61800 31.72200 5.21100 1.000 10.46291 210 ASP A C 1
ATOM 3692 O O . ASP A 1 211 ? -2.73500 32.85800 4.74500 1.000 12.10260 210 ASP A O 1
ATOM 3701 N N . ALA A 1 212 ? -3.48100 30.74700 4.92100 1.000 10.93874 211 ALA A N 1
ATOM 3702 C CA . ALA A 1 212 ? -4.55600 30.99500 3.96200 1.000 13.09079 211 ALA A CA 1
ATOM 3703 C C . ALA A 1 212 ? -5.49600 32.09400 4.42600 1.000 15.60555 211 ALA A C 1
ATOM 3704 O O . ALA A 1 212 ? -6.14700 32.71700 3.58700 1.000 18.90698 211 ALA A O 1
ATOM 3711 N N A THR A 1 213 ? -5.58200 32.35500 5.72700 0.630 15.73926 212 THR A N 1
ATOM 3712 N N B THR A 1 213 ? -5.57200 32.36500 5.72700 0.370 16.34703 212 THR A N 1
ATOM 3713 C CA A THR A 1 213 ? -6.49800 33.36900 6.22900 0.630 17.90252 212 THR A CA 1
ATOM 3714 C CA B THR A 1 213 ? -6.49200 33.37000 6.24500 0.370 18.23528 212 THR A CA 1
ATOM 3715 C C A THR A 1 213 ? -5.80300 34.59400 6.80200 0.630 17.46844 212 THR A C 1
ATOM 3716 C C B THR A 1 213 ? -5.79200 34.59300 6.82600 0.370 17.54414 212 THR A C 1
ATOM 3717 O O A THR A 1 213 ? -6.49000 35.49100 7.29500 0.630 18.54312 212 THR A O 1
ATOM 3718 O O B THR A 1 213 ? -6.46900 35.47600 7.36000 0.370 18.71292 212 THR A O 1
ATOM 3739 N N . LEU A 1 214 ? -4.46200 34.69100 6.71000 1.000 16.02962 213 LEU A N 1
ATOM 3740 C CA . LEU A 1 214 ? -3.76800 35.84600 7.27300 1.000 15.57464 213 LEU A CA 1
ATOM 3741 C C . LEU A 1 214 ? -3.71300 36.99700 6.28800 1.000 17.95846 213 LEU A C 1
ATOM 3742 O O . LEU A 1 214 ? -3.69100 36.77400 5.08000 1.000 19.62122 213 LEU A O 1
ATOM 3758 N N . PRO A 1 215 ? -3.64100 38.23100 6.79800 1.000 18.88560 214 PRO A N 1
ATOM 3759 C CA . PRO A 1 215 ? -3.32000 39.37400 5.94000 1.000 20.03647 214 PRO A CA 1
ATOM 3760 C C . PRO A 1 215 ? -1.95000 39.22400 5.30500 1.000 18.81649 214 PRO A C 1
ATOM 3761 O O . PRO A 1 215 ? -1.06600 38.53600 5.82000 1.000 17.72476 214 PRO A O 1
ATOM 3772 N N . ASP A 1 216 ? -1.77000 39.93200 4.18800 1.000 19.72008 215 ASP A N 1
ATOM 3773 C CA . ASP A 1 216 ? -0.60900 39.70800 3.33200 1.000 19.84459 215 ASP A CA 1
ATOM 3774 C C . ASP A 1 216 ? 0.70800 39.90500 4.07500 1.000 17.70977 215 ASP A C 1
ATOM 3775 O O . ASP A 1 216 ? 1.63800 39.11900 3.89000 1.000 17.47341 215 ASP A O 1
ATOM 3784 N N A ARG A 1 217 ? 0.81900 40.92200 4.91200 0.460 17.56177 216 ARG A N 1
ATOM 3785 N N B ARG A 1 217 ? 0.80000 40.91400 4.94700 0.540 15.54964 216 ARG A N 1
ATOM 3786 C CA A ARG A 1 217 ? 2.11900 41.16800 5.51700 0.460 17.23823 216 ARG A CA 1
ATOM 3787 C CA B ARG A 1 217 ? 2.07000 41.22000 5.60100 0.540 13.82346 216 ARG A CA 1
ATOM 3788 C C A ARG A 1 217 ? 2.51400 40.11900 6.55100 0.460 15.65575 216 ARG A C 1
ATOM 3789 C C B ARG A 1 217 ? 2.46600 40.20200 6.66300 0.540 13.14645 216 ARG A C 1
ATOM 3790 O O A ARG A 1 217 ? 3.67800 40.09300 6.96400 0.460 16.08329 216 ARG A O 1
ATOM 3791 O O B ARG A 1 217 ? 3.57200 40.29700 7.21600 0.540 12.93994 216 ARG A O 1
ATOM 3832 N N . LEU A 1 218 ? 1.59600 39.24600 6.95900 1.000 13.85867 217 LEU A N 1
ATOM 3833 C CA . LEU A 1 218 ? 1.89200 38.21000 7.93500 1.000 11.88735 217 LEU A CA 1
ATOM 3834 C C . LEU A 1 218 ? 2.05900 36.81400 7.33500 1.000 11.05574 217 LEU A C 1
ATOM 3835 O O . LEU A 1 218 ? 2.53100 35.93100 8.02800 1.000 11.09175 217 LEU A O 1
ATOM 3851 N N . LYS A 1 219 ? 1.68600 36.59500 6.07400 1.000 11.97061 218 LYS A N 1
ATOM 3852 C CA . LYS A 1 219 ? 1.79500 35.24800 5.48800 1.000 11.59787 218 LYS A CA 1
ATOM 3853 C C . LYS A 1 219 ? 3.24600 34.79000 5.51100 1.000 10.70022 218 LYS A C 1
ATOM 3854 O O . LYS A 1 219 ? 4.15300 35.52300 5.10000 1.000 12.01614 218 LYS A O 1
ATOM 3873 N N . GLY A 1 220 ? 3.45700 33.57100 6.01800 1.000 9.81570 219 GLY A N 1
ATOM 3874 C CA . GLY A 1 220 ? 4.79500 33.01500 6.07600 1.000 10.06618 219 GLY A CA 1
ATOM 3875 C C . GLY A 1 220 ? 5.69300 33.60800 7.13300 1.000 9.49693 219 GLY A C 1
ATOM 3876 O O . GLY A 1 220 ? 6.90400 33.36400 7.10000 1.000 10.08945 219 GLY A O 1
ATOM 3880 N N . LYS A 1 221 ? 5.12700 34.37300 8.07400 1.000 9.55045 220 LYS A N 1
ATOM 3881 C CA . LYS A 1 221 ? 5.91200 35.06200 9.09400 1.000 9.80512 220 LYS A CA 1
ATOM 3882 C C . LYS A 1 221 ? 5.69600 34.52500 10.50400 1.000 8.34377 220 LYS A C 1
ATOM 3883 O O . LYS A 1 221 ? 6.54200 34.76000 11.37700 1.000 8.74182 220 LYS A O 1
ATOM 3902 N N . THR A 1 222 ? 4.55800 33.88700 10.76500 1.000 8.14112 221 THR A N 1
ATOM 3903 C CA . THR A 1 222 ? 4.18200 33.62500 12.15300 1.000 8.27871 221 THR A CA 1
ATOM 3904 C C . THR A 1 222 ? 5.11800 32.61800 12.80600 1.000 7.78204 221 THR A C 1
ATOM 3905 O O . THR A 1 222 ? 5.51200 32.79000 13.96800 1.000 8.28024 221 THR A O 1
ATOM 3916 N N . ALA A 1 223 ? 5.42300 31.51700 12.10800 1.000 7.50128 222 ALA A N 1
ATOM 3917 C CA . ALA A 1 223 ? 6.23200 30.47600 12.73900 1.000 7.75645 222 ALA A CA 1
ATOM 3918 C C . ALA A 1 223 ? 7.61500 31.00000 13.12700 1.000 7.56484 222 ALA A C 1
ATOM 3919 O O . ALA A 1 223 ? 8.12900 30.69600 14.20700 1.000 7.95411 222 ALA A O 1
ATOM 3926 N N . ILE A 1 224 ? 8.23400 31.77300 12.23000 1.000 7.24127 223 ILE A N 1
ATOM 3927 C CA . ILE A 1 224 ? 9.53800 32.35200 12.51900 1.000 7.19262 223 ILE A CA 1
ATOM 3928 C C . ILE A 1 224 ? 9.43800 33.34300 13.67200 1.000 7.20571 223 ILE A C 1
ATOM 3929 O O . ILE A 1 224 ? 10.31000 33.37400 14.53800 1.000 7.60351 223 ILE A O 1
ATOM 3945 N N . ALA A 1 225 ? 8.38300 34.16600 13.69900 1.000 7.44066 224 ALA A N 1
ATOM 3946 C CA . ALA A 1 225 ? 8.23200 35.11200 14.79900 1.000 7.72023 224 ALA A CA 1
ATOM 3947 C C . ALA A 1 225 ? 8.10300 34.39700 16.13800 1.000 7.64631 224 ALA A C 1
ATOM 3948 O O . ALA A 1 225 ? 8.69800 34.81100 17.13700 1.000 7.98705 224 ALA A O 1
ATOM 3955 N N . LEU A 1 226 ? 7.30900 33.31400 16.17600 1.000 7.99163 225 LEU A N 1
ATOM 3956 C CA A LEU A 1 226 ? 7.17400 32.52600 17.40300 0.560 8.87421 225 LEU A CA 1
ATOM 3957 C CA B LEU A 1 226 ? 7.16400 32.52900 17.39400 0.440 8.79854 225 LEU A CA 1
ATOM 3958 C C . LEU A 1 226 ? 8.50700 31.94900 17.83400 1.000 8.36626 225 LEU A C 1
ATOM 3959 O O . LEU A 1 226 ? 8.84600 31.97400 19.02900 1.000 9.01305 225 LEU A O 1
ATOM 3990 N N . ALA A 1 227 ? 9.27100 31.39900 16.88300 1.000 8.30742 226 ALA A N 1
ATOM 3991 C CA . ALA A 1 227 ? 10.57200 30.82700 17.20800 1.000 8.51079 226 ALA A CA 1
ATOM 3992 C C . ALA A 1 227 ? 11.51900 31.89200 17.75000 1.000 8.22297 226 ALA A C 1
ATOM 3993 O O . ALA A 1 227 ? 12.25500 31.66200 18.71500 1.000 8.85667 226 ALA A O 1
ATOM 4000 N N . LYS A 1 228 ? 11.53000 33.07100 17.11900 1.000 7.97840 227 LYS A N 1
ATOM 4001 C CA A LYS A 1 228 ? 12.39500 34.14300 17.59600 0.470 8.49272 227 LYS A CA 1
ATOM 4002 C CA B LYS A 1 228 ? 12.40600 34.13000 17.60200 0.530 8.32845 227 LYS A CA 1
ATOM 4003 C C . LYS A 1 228 ? 12.04600 34.51800 19.02700 1.000 8.27199 227 LYS A C 1
ATOM 4004 O O . LYS A 1 228 ? 12.93400 34.74200 19.86200 1.000 8.95752 227 LYS A O 1
ATOM 4041 N N . ALA A 1 229 ? 10.75500 34.64400 19.30900 1.000 8.32484 228 ALA A N 1
ATOM 4042 C CA . ALA A 1 229 ? 10.32800 35.00300 20.65900 1.000 8.71666 228 ALA A CA 1
ATOM 4043 C C . ALA A 1 229 ? 10.64600 33.88100 21.64500 1.000 8.54828 228 ALA A C 1
ATOM 4044 O O . ALA A 1 229 ? 11.06700 34.13800 22.78600 1.000 9.10968 228 ALA A O 1
ATOM 4051 N N . ALA A 1 230 ? 10.45900 32.62300 21.21700 1.000 8.31487 229 ALA A N 1
ATOM 4052 C CA . ALA A 1 230 ? 10.84600 31.49600 22.06500 1.000 8.29386 229 ALA A CA 1
ATOM 4053 C C . ALA A 1 230 ? 12.33200 31.55900 22.40800 1.000 8.15781 229 ALA A C 1
ATOM 4054 O O . ALA A 1 230 ? 12.73900 31.26400 23.54500 1.000 8.49008 229 ALA A O 1
ATOM 4061 N N . TYR A 1 231 ? 13.18500 31.91000 21.44100 1.000 7.98377 230 TYR A N 1
ATOM 4062 C CA . TYR A 1 231 ? 14.61600 31.96600 21.73300 1.000 8.13815 230 TYR A CA 1
ATOM 4063 C C . TYR A 1 231 ? 14.93000 33.09200 22.72400 1.000 8.49085 230 TYR A C 1
ATOM 4064 O O . TYR A 1 231 ? 15.77800 32.93000 23.60100 1.000 8.65911 230 TYR A O 1
ATOM 4082 N N A GLN A 1 232 ? 14.24000 34.23700 22.60500 0.550 8.84110 231 GLN A N 1
ATOM 4083 N N B GLN A 1 232 ? 14.26500 34.25000 22.60400 0.450 8.91773 231 GLN A N 1
ATOM 4084 C CA A GLN A 1 232 ? 14.39400 35.29400 23.60200 0.550 9.56453 231 GLN A CA 1
ATOM 4085 C CA B GLN A 1 232 ? 14.44300 35.27000 23.63400 0.450 9.98242 231 GLN A CA 1
ATOM 4086 C C A GLN A 1 232 ? 13.98100 34.80900 24.99400 0.550 9.52715 231 GLN A C 1
ATOM 4087 C C B GLN A 1 232 ? 14.03200 34.73700 25.00500 0.450 8.99341 231 GLN A C 1
ATOM 4088 O O A GLN A 1 232 ? 14.62300 35.14600 25.99800 0.550 10.14256 231 GLN A O 1
ATOM 4089 O O B GLN A 1 232 ? 14.74100 34.93700 26.00100 0.450 9.19599 231 GLN A O 1
ATOM 4116 N N . ASP A 1 233 ? 12.89900 34.03500 25.07300 1.000 8.80369 232 ASP A N 1
ATOM 4117 C CA . ASP A 1 233 ? 12.47300 33.47000 26.34700 1.000 9.13329 232 ASP A CA 1
ATOM 4118 C C . ASP A 1 233 ? 13.54800 32.53600 26.91300 1.000 8.80412 232 ASP A C 1
ATOM 4119 O O . ASP A 1 233 ? 13.78100 32.49000 28.13100 1.000 9.40800 232 ASP A O 1
ATOM 4128 N N . TRP A 1 234 ? 14.16900 31.74500 26.03300 1.000 8.75285 233 TRP A N 1
ATOM 4129 C CA . TRP A 1 234 ? 15.21300 30.79400 26.41500 1.000 8.60321 233 TRP A CA 1
ATOM 4130 C C . TRP A 1 234 ? 16.40400 31.52900 27.02100 1.000 8.87363 233 TRP A C 1
ATOM 4131 O O . TRP A 1 234 ? 16.92400 31.14300 28.07100 1.000 9.10124 233 TRP A O 1
ATOM 4152 N N A GLU A 1 235 ? 16.86100 32.59400 26.35400 0.860 9.40315 234 GLU A N 1
ATOM 4153 N N B GLU A 1 235 ? 16.83000 32.61200 26.37200 0.140 9.38168 234 GLU A N 1
ATOM 4154 C CA A GLU A 1 235 ? 17.98300 33.36200 26.88300 0.860 10.48210 234 GLU A CA 1
ATOM 4155 C CA B GLU A 1 235 ? 17.97600 33.37200 26.85500 0.140 9.97626 234 GLU A CA 1
ATOM 4156 C C A GLU A 1 235 ? 17.66500 33.85300 28.28600 0.860 10.39791 234 GLU A C 1
ATOM 4157 C C B GLU A 1 235 ? 17.70200 33.96400 28.23000 0.140 10.19847 234 GLU A C 1
ATOM 4158 O O A GLU A 1 235 ? 18.48500 33.75100 29.20700 0.860 11.30441 234 GLU A O 1
ATOM 4159 O O B GLU A 1 235 ? 18.60300 34.04400 29.07400 0.140 10.39963 234 GLU A O 1
ATOM 4182 N N . GLN A 1 236 ? 16.46500 34.39800 28.46600 1.000 10.50461 235 GLN A N 1
ATOM 4183 C CA A GLN A 1 236 ? 16.08500 34.96000 29.75300 0.650 11.39691 235 GLN A CA 1
ATOM 4184 C CA B GLN A 1 236 ? 16.09300 34.96600 29.75600 0.350 10.82724 235 GLN A CA 1
ATOM 4185 C C . GLN A 1 236 ? 16.02200 33.88800 30.83300 1.000 10.35032 235 GLN A C 1
ATOM 4186 O O . GLN A 1 236 ? 16.50000 34.09100 31.95300 1.000 12.96572 235 GLN A O 1
ATOM 4213 N N . TYR A 1 237 ? 15.43700 32.73000 30.52700 1.000 9.24349 236 TYR A N 1
ATOM 4214 C CA . TYR A 1 237 ? 15.28600 31.68600 31.52700 1.000 9.19353 236 TYR A CA 1
ATOM 4215 C C . TYR A 1 237 ? 16.64400 31.14100 31.95600 1.000 8.68082 236 TYR A C 1
ATOM 4216 O O . TYR A 1 237 ? 16.93300 30.99700 33.15600 1.000 9.76543 236 TYR A O 1
ATOM 4234 N N . PHE A 1 238 ? 17.48900 30.79300 30.99000 1.000 8.23169 237 PHE A N 1
ATOM 4235 C CA . PHE A 1 238 ? 18.70900 30.06300 31.31900 1.000 8.49747 237 PHE A CA 1
ATOM 4236 C C . PHE A 1 238 ? 19.82900 30.94000 31.84000 1.000 9.06911 237 PHE A C 1
ATOM 4237 O O . PHE A 1 238 ? 20.75200 30.42100 32.45900 1.000 10.05907 237 PHE A O 1
ATOM 4254 N N . THR A 1 239 ? 19.75800 32.26400 31.64100 1.000 9.49141 238 THR A N 1
ATOM 4255 C CA A THR A 1 239 ? 20.75600 33.17300 32.21000 0.750 11.13778 238 THR A CA 1
ATOM 4256 C CA B THR A 1 239 ? 20.74700 33.18600 32.19100 0.250 10.95280 238 THR A CA 1
ATOM 4257 C C . THR A 1 239 ? 20.36900 33.68400 33.58200 1.000 11.76950 238 THR A C 1
ATOM 4258 O O . THR A 1 239 ? 21.20000 34.29800 34.25000 1.000 13.75063 238 THR A O 1
ATOM 4279 N N . ALA A 1 240 ? 19.13500 33.45000 34.01400 1.000 11.93481 239 ALA A N 1
ATOM 4280 C CA . ALA A 1 240 ? 18.66500 33.93400 35.29900 1.000 12.46539 239 ALA A CA 1
ATOM 4281 C C . ALA A 1 240 ? 19.45200 33.28700 36.43400 1.000 11.67945 239 ALA A C 1
ATOM 4282 O O . ALA A 1 240 ? 19.99900 32.18900 36.29100 1.000 11.01800 239 ALA A O 1
ATOM 4289 N N . PRO A 1 241 ? 19.49200 33.94100 37.60500 1.000 12.46213 240 PRO A N 1
ATOM 4290 C CA . PRO A 1 241 ? 20.26100 33.37400 38.72900 1.000 11.82656 240 PRO A CA 1
ATOM 4291 C C . PRO A 1 241 ? 19.85800 31.95900 39.10600 1.000 10.84648 240 PRO A C 1
ATOM 4292 O O . PRO A 1 241 ? 20.71200 31.17000 39.51400 1.000 10.93499 240 PRO A O 1
ATOM 4303 N N . GLU A 1 242 ? 18.57500 31.61800 39.02100 1.000 11.34206 241 GLU A N 1
ATOM 4304 C CA A GLU A 1 242 ? 18.13600 30.29000 39.42900 0.290 12.14882 241 GLU A CA 1
ATOM 4305 C CA B GLU A 1 242 ? 18.13200 30.29200 39.42900 0.710 11.92144 241 GLU A CA 1
ATOM 4306 C C . GLU A 1 242 ? 18.82100 29.21300 38.59500 1.000 10.88368 241 GLU A C 1
ATOM 4307 O O . GLU A 1 242 ? 19.38800 28.25600 39.13300 1.000 11.42013 241 GLU A O 1
ATOM 4330 N N . PHE A 1 243 ? 18.79100 29.35300 37.26200 1.000 9.91006 242 PHE A N 1
ATOM 4331 C CA . PHE A 1 243 ? 19.45800 28.34500 36.45500 1.000 9.32486 242 PHE A CA 1
ATOM 4332 C C . PHE A 1 243 ? 20.97100 28.46300 36.55500 1.000 9.07788 242 PHE A C 1
ATOM 4333 O O . PHE A 1 243 ? 21.67800 27.44700 36.54300 1.000 9.09638 242 PHE A O 1
ATOM 4350 N N . ALA A 1 244 ? 21.50700 29.68800 36.66200 1.000 9.11541 243 ALA A N 1
ATOM 4351 C CA . ALA A 1 244 ? 22.95300 29.82600 36.75000 1.000 9.46120 243 ALA A CA 1
ATOM 4352 C C . ALA A 1 244 ? 23.51300 29.03400 37.92500 1.000 9.46660 243 ALA A C 1
ATOM 4353 O O . ALA A 1 244 ? 24.61600 28.48600 37.84500 1.000 9.95649 243 ALA A O 1
ATOM 4360 N N . ALA A 1 245 ? 22.76800 28.97000 39.03900 1.000 9.96455 244 ALA A N 1
ATOM 4361 C CA . ALA A 1 245 ? 23.22600 28.18700 40.19200 1.000 10.73742 244 ALA A CA 1
ATOM 4362 C C . ALA A 1 245 ? 23.35800 26.70300 39.85100 1.000 10.28971 244 ALA A C 1
ATOM 4363 O O . ALA A 1 245 ? 24.22800 26.02100 40.41300 1.000 11.71654 244 ALA A O 1
ATOM 4370 N N . LEU A 1 246 ? 22.48600 26.18900 38.98100 1.000 9.53004 245 LEU A N 1
ATOM 4371 C CA . LEU A 1 246 ? 22.56800 24.80800 38.49800 1.000 9.60200 245 LEU A CA 1
ATOM 4372 C C . LEU A 1 246 ? 23.68800 24.63000 37.49000 1.000 9.11761 245 LEU A C 1
ATOM 4373 O O . LEU A 1 246 ? 24.43300 23.64600 37.55100 1.000 9.76626 245 LEU A O 1
ATOM 4389 N N . GLU A 1 247 ? 23.80800 25.56300 36.53700 1.000 8.94243 246 GLU A N 1
ATOM 4390 C CA . GLU A 1 247 ? 24.85200 25.46100 35.52200 1.000 9.18115 246 GLU A CA 1
ATOM 4391 C C . GLU A 1 247 ? 26.24300 25.52100 36.15900 1.000 9.58154 246 GLU A C 1
ATOM 4392 O O . GLU A 1 247 ? 27.18400 24.85300 35.70300 1.000 10.30901 246 GLU A O 1
ATOM 4404 N N . ALA A 1 248 ? 26.38800 26.30500 37.23900 1.000 9.44737 247 ALA A N 1
ATOM 4405 C CA . ALA A 1 248 ? 27.65900 26.37600 37.95500 1.000 10.25422 247 ALA A CA 1
ATOM 4406 C C . ALA A 1 248 ? 28.08600 25.02000 38.49400 1.000 11.14414 247 ALA A C 1
ATOM 4407 O O . ALA A 1 248 ? 29.29000 24.78400 38.68400 1.000 13.06794 247 ALA A O 1
ATOM 4414 N N . GLN A 1 249 ? 27.11900 24.13900 38.77500 1.000 10.85901 248 GLN A N 1
ATOM 4415 C CA . GLN A 1 249 ? 27.34100 22.80900 39.31400 1.000 11.55894 248 GLN A CA 1
ATOM 4416 C C . GLN A 1 249 ? 27.44300 21.74300 38.23000 1.000 12.88338 248 GLN A C 1
ATOM 4417 O O . GLN A 1 249 ? 27.55500 20.55900 38.55400 1.000 16.01429 248 GLN A O 1
ATOM 4431 N N . GLY A 1 250 ? 27.41000 22.13100 36.96100 1.000 11.88608 249 GLY A N 1
ATOM 4432 C CA . GLY A 1 250 ? 27.59600 21.21200 35.86200 1.000 12.27393 249 GLY A CA 1
ATOM 4433 C C . GLY A 1 250 ? 26.35700 20.93200 35.03100 1.000 11.40610 249 GLY A C 1
ATOM 4434 O O . GLY A 1 250 ? 26.44700 20.16500 34.06400 1.000 12.24420 249 GLY A O 1
ATOM 4438 N N . ALA A 1 251 ? 25.21100 21.53300 35.34900 1.000 10.57902 250 ALA A N 1
ATOM 4439 C CA . ALA A 1 251 ? 24.02300 21.29100 34.54000 1.000 10.57630 250 ALA A CA 1
ATOM 4440 C C . ALA A 1 251 ? 24.18000 21.90300 33.15600 1.000 9.74454 250 ALA A C 1
ATOM 4441 O O . ALA A 1 251 ? 24.73300 22.99400 32.99400 1.000 10.39429 250 ALA A O 1
ATOM 4448 N N . ASN A 1 252 ? 23.64200 21.21500 32.16200 1.000 9.25372 251 ASN A N 1
ATOM 4449 C CA . ASN A 1 252 ? 23.55500 21.73600 30.80300 1.000 8.60314 251 ASN A CA 1
ATOM 4450 C C . ASN A 1 252 ? 22.23500 22.47700 30.61400 1.000 8.12191 251 ASN A C 1
ATOM 4451 O O . ASN A 1 252 ? 21.19800 22.05600 31.12200 1.000 8.86926 251 ASN A O 1
ATOM 4462 N N . ARG A 1 253 ? 22.24200 23.56300 29.85200 1.000 8.17469 252 ARG A N 1
ATOM 4463 C CA . ARG A 1 253 ? 20.97800 24.16600 29.45300 1.000 8.08292 252 ARG A CA 1
ATOM 4464 C C . ARG A 1 253 ? 20.21700 23.19300 28.53700 1.000 7.86817 252 ARG A C 1
ATOM 4465 O O . ARG A 1 253 ? 20.81000 22.42300 27.78700 1.000 8.33494 252 ARG A O 1
ATOM 4486 N N . VAL A 1 254 ? 18.88100 23.24700 28.58400 1.000 7.65011 253 VAL A N 1
ATOM 4487 C CA . VAL A 1 254 ? 18.09800 22.70800 27.46900 1.000 7.33612 253 VAL A CA 1
ATOM 4488 C C . VAL A 1 254 ? 18.47300 23.51800 26.23600 1.000 7.46745 253 VAL A C 1
ATOM 4489 O O . VAL A 1 254 ? 18.82000 24.69800 26.36000 1.000 8.52463 253 VAL A O 1
ATOM 4502 N N . GLN A 1 255 ? 18.40000 22.93000 25.04000 1.000 7.29378 254 GLN A N 1
ATOM 4503 C CA A GLN A 1 255 ? 18.54300 23.69000 23.80500 0.310 7.79274 254 GLN A CA 1
ATOM 4504 C CA B GLN A 1 255 ? 18.54400 23.68300 23.79700 0.690 7.27230 254 GLN A CA 1
ATOM 4505 C C . GLN A 1 255 ? 17.28100 23.57900 22.96200 1.000 6.89731 254 GLN A C 1
ATOM 4506 O O . GLN A 1 255 ? 16.70000 22.49000 22.84200 1.000 7.21382 254 GLN A O 1
ATOM 4533 N N . LEU A 1 256 ? 16.87800 24.70400 22.37300 1.000 6.81430 255 LEU A N 1
ATOM 4534 C CA . LEU A 1 256 ? 15.83100 24.68700 21.36900 1.000 6.68485 255 LEU A CA 1
ATOM 4535 C C . LEU A 1 256 ? 16.32200 23.99700 20.10500 1.000 6.60146 255 LEU A C 1
ATOM 4536 O O . LEU A 1 256 ? 17.45000 24.19900 19.64500 1.000 7.12449 255 LEU A O 1
ATOM 4552 N N . LEU A 1 257 ? 15.41300 23.19300 19.54600 1.000 6.45900 256 LEU A N 1
ATOM 4553 C CA . LEU A 1 257 ? 15.62800 22.45100 18.31900 1.000 6.42055 256 LEU A CA 1
ATOM 4554 C 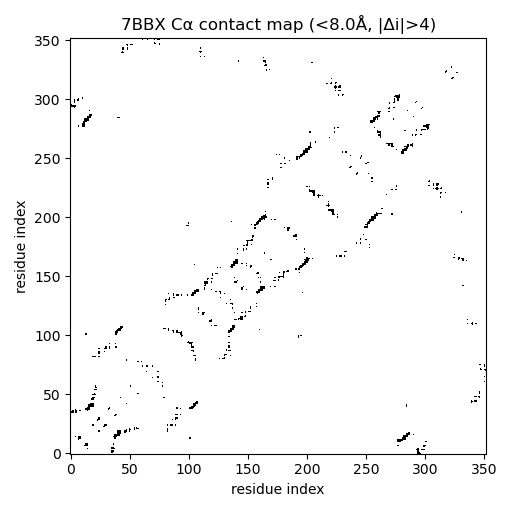C . LEU A 1 257 ? 14.47500 22.78800 17.38600 1.000 6.32840 256 LEU A C 1
ATOM 4555 O O . LEU A 1 257 ? 13.31000 22.58000 17.73300 1.000 7.40146 256 LEU A O 1
ATOM 4571 N N . TRP A 1 258 ? 14.78900 23.31900 16.21800 1.000 6.19056 257 TRP A N 1
ATOM 4572 C CA . TRP A 1 258 ? 13.76300 23.65400 15.24000 1.000 6.18520 257 TRP A CA 1
ATOM 4573 C C . TRP A 1 258 ? 13.48100 22.40400 14.40500 1.000 6.15439 257 TRP A C 1
ATOM 4574 O O . TRP A 1 258 ? 14.37500 21.84700 13.76600 1.000 6.77479 257 TRP A O 1
ATOM 4595 N N . ALA A 1 259 ? 12.21500 21.97900 14.44400 1.000 6.20908 258 ALA A N 1
ATOM 4596 C CA . ALA A 1 259 ? 11.74600 20.81900 13.70600 1.000 6.49581 258 ALA A CA 1
ATOM 4597 C C . ALA A 1 259 ? 10.62900 21.25700 12.76700 1.000 6.11968 258 ALA A C 1
ATOM 4598 O O . ALA A 1 259 ? 10.17900 22.41400 12.78300 1.000 6.75876 258 ALA A O 1
ATOM 4605 N N . SER A 1 260 ? 10.19300 20.34400 11.90100 1.000 6.65124 259 SER A N 1
ATOM 4606 C CA . SER A 1 260 ? 9.24200 20.71300 10.84400 1.000 6.96324 259 SER A CA 1
ATOM 4607 C C . SER A 1 260 ? 9.78200 21.89900 10.03500 1.000 6.52563 259 SER A C 1
ATOM 4608 O O . SER A 1 260 ? 9.05700 22.84200 9.71100 1.000 7.03257 259 SER A O 1
ATOM 4616 N N . THR A 1 261 ? 11.06200 21.81700 9.66600 1.000 6.41955 260 THR A N 1
ATOM 4617 C CA . THR A 1 261 ? 11.74400 22.90600 8.98300 1.000 6.71257 260 THR A CA 1
ATOM 4618 C C . THR A 1 261 ? 11.83200 22.71500 7.47400 1.000 6.66977 260 THR A C 1
ATOM 4619 O O . THR A 1 261 ? 12.34300 23.60500 6.77500 1.000 7.90344 260 THR A O 1
ATOM 4630 N N . GLY A 1 262 ? 11.27600 21.62500 6.95100 1.000 6.84563 261 GLY A N 1
ATOM 4631 C CA . GLY A 1 262 ? 11.01000 21.55700 5.52000 1.000 7.17189 261 GLY A CA 1
ATOM 4632 C C . GLY A 1 262 ? 9.88600 22.52600 5.15100 1.000 7.33436 261 GLY A C 1
ATOM 4633 O O . GLY A 1 262 ? 8.86100 22.60200 5.82500 1.000 8.56369 261 GLY A O 1
ATOM 4637 N N . VAL A 1 263 ? 10.07600 23.26800 4.07500 1.000 7.35748 262 VAL A N 1
ATOM 4638 C CA . VAL A 1 263 ? 9.06600 24.21900 3.61300 1.000 7.20949 262 VAL A CA 1
ATOM 4639 C C . VAL A 1 263 ? 7.95200 23.45800 2.89800 1.000 7.53375 262 VAL A C 1
ATOM 4640 O O . VAL A 1 263 ? 8.20500 22.59700 2.05700 1.000 9.13061 262 VAL A O 1
ATOM 4653 N N A LYS A 1 264 ? 6.71600 23.81400 3.21900 0.610 6.53591 263 LYS A N 1
ATOM 4654 N N B LYS A 1 264 ? 6.69500 23.76700 3.24200 0.150 8.43807 263 LYS A N 1
ATOM 4655 N N C LYS A 1 264 ? 6.69500 23.69100 3.25300 0.240 9.91643 263 LYS A N 1
ATOM 4656 C CA A LYS A 1 264 ? 5.52800 23.09600 2.75500 0.610 6.94131 263 LYS A CA 1
ATOM 4657 C CA B LYS A 1 264 ? 5.54100 23.05000 2.69600 0.150 9.30943 263 LYS A CA 1
ATOM 4658 C CA C LYS A 1 264 ? 5.63900 22.97700 2.52700 0.240 11.77383 263 LYS A CA 1
ATOM 4659 C C A LYS A 1 264 ? 4.66200 23.90200 1.79500 0.610 7.17771 263 LYS A C 1
ATOM 4660 C C B LYS A 1 264 ? 4.63700 23.91900 1.82000 0.150 7.54540 263 LYS A C 1
ATOM 4661 C C C LYS A 1 264 ? 4.85700 23.83300 1.50100 0.240 11.87677 263 LYS A C 1
ATOM 4662 O O A LYS A 1 264 ? 3.64500 23.38600 1.29000 0.610 8.49244 263 LYS A O 1
ATOM 4663 O O B LYS A 1 264 ? 3.56700 23.46500 1.39400 0.150 7.35323 263 LYS A O 1
ATOM 4664 O O C LYS A 1 264 ? 4.41800 23.28700 0.49600 0.240 13.26951 263 LYS A O 1
ATOM 4719 N N . ASN A 1 265 ? 5.04700 25.15200 1.53500 1.000 8.84836 264 ASN A N 1
ATOM 4720 C CA . ASN A 1 265 ? 4.32300 26.04800 0.64300 1.000 9.68600 264 ASN A CA 1
ATOM 4721 C C . ASN A 1 265 ? 5.30600 26.49900 -0.42700 1.000 9.13274 264 ASN A C 1
ATOM 4722 O O . ASN A 1 265 ? 6.30900 27.12900 -0.09800 1.000 8.57686 264 ASN A O 1
ATOM 4733 N N . PRO A 1 266 ? 5.09000 26.20300 -1.72700 1.000 11.51036 265 PRO A N 1
ATOM 4734 C CA . PRO A 1 266 ? 6.09100 26.55700 -2.77000 1.000 12.08554 265 PRO A CA 1
ATOM 4735 C C . PRO A 1 266 ? 6.19800 28.04600 -3.03300 1.000 10.52979 265 PRO A C 1
ATOM 4736 O O . PRO A 1 266 ? 7.10200 28.47200 -3.76000 1.000 12.02258 265 PRO A O 1
ATOM 4747 N N . ALA A 1 267 ? 5.32700 28.84300 -2.40300 1.000 9.79166 266 ALA A N 1
ATOM 4748 C CA . ALA A 1 267 ? 5.44400 30.29000 -2.42500 1.000 10.00157 266 ALA A CA 1
ATOM 4749 C C . ALA A 1 267 ? 6.62100 30.81400 -1.61900 1.000 8.50389 266 ALA A C 1
ATOM 4750 O O . ALA A 1 267 ? 6.93100 32.00200 -1.75500 1.000 9.21761 266 ALA A O 1
ATOM 4757 N N . TYR A 1 268 ? 7.25100 29.97700 -0.79000 1.000 7.78618 267 TYR A N 1
ATOM 4758 C CA . TYR A 1 268 ? 8.35500 30.39000 0.04800 1.000 7.82462 267 TYR A CA 1
ATOM 4759 C C . TYR A 1 268 ? 9.62800 29.67800 -0.39300 1.000 7.73294 267 TYR A C 1
ATOM 4760 O O . TYR A 1 268 ? 9.57200 28.51200 -0.80300 1.000 8.53427 267 TYR A O 1
ATOM 4778 N N A PRO A 1 269 ? 10.78700 30.31600 -0.30100 0.750 8.64956 268 PRO A N 1
ATOM 4779 N N B PRO A 1 269 ? 10.78500 30.34200 -0.28200 0.250 7.31340 268 PRO A N 1
ATOM 4780 C CA A PRO A 1 269 ? 12.01600 29.61400 -0.69000 0.750 9.19828 268 PRO A CA 1
ATOM 4781 C CA B PRO A 1 269 ? 12.06200 29.66500 -0.54200 0.250 7.65531 268 PRO A CA 1
ATOM 4782 C C A PRO A 1 269 ? 12.24900 28.40500 0.20800 0.750 8.10297 268 PRO A C 1
ATOM 4783 C C B PRO A 1 269 ? 12.15000 28.35600 0.23100 0.250 7.01417 268 PRO A C 1
ATOM 4784 O O A PRO A 1 269 ? 12.04000 28.44500 1.42500 0.750 7.68094 268 PRO A O 1
ATOM 4785 O O B PRO A 1 269 ? 11.70800 28.26400 1.37800 0.250 6.25676 268 PRO A O 1
ATOM 4806 N N . ASP A 1 270 ? 12.74000 27.33200 -0.39800 1.000 7.65956 269 ASP A N 1
ATOM 4807 C CA . ASP A 1 270 ? 12.87800 26.05700 0.29300 1.000 7.63201 269 ASP A CA 1
ATOM 4808 C C . ASP A 1 270 ? 13.83900 26.08600 1.48100 1.000 7.17431 269 ASP A C 1
ATOM 4809 O O . ASP A 1 270 ? 13.76400 25.20100 2.34100 1.000 7.90878 269 ASP A O 1
ATOM 4818 N N . THR A 1 271 ? 14.72200 27.07900 1.56700 1.000 7.12650 270 THR A N 1
ATOM 4819 C CA . THR A 1 271 ? 15.63300 27.22400 2.68600 1.000 7.38900 270 THR A CA 1
ATOM 4820 C C . THR A 1 271 ? 15.13200 28.22600 3.73400 1.000 7.39937 270 THR A C 1
ATOM 4821 O O . THR A 1 271 ? 15.87600 28.53300 4.66600 1.000 8.34799 270 THR A O 1
ATOM 4832 N N . LEU A 1 272 ? 13.88400 28.68700 3.62600 1.000 7.34710 271 LEU A N 1
ATOM 4833 C CA . LEU A 1 272 ? 13.40300 29.75500 4.49900 1.000 7.86260 271 LEU A CA 1
ATOM 4834 C C . LEU A 1 272 ? 13.64100 29.45700 5.97400 1.000 7.38276 271 LEU A C 1
ATOM 4835 O O . LEU A 1 272 ? 14.12200 30.31700 6.72200 1.000 8.65879 271 LEU A O 1
ATOM 4851 N N A TYR A 1 273 ? 13.20300 28.30100 6.43700 0.710 7.39506 272 TYR A N 1
ATOM 4852 N N B TYR A 1 273 ? 13.30400 28.22000 6.42600 0.290 7.32271 272 TYR A N 1
ATOM 4853 C CA A TYR A 1 273 ? 13.26500 28.11700 7.87700 0.710 7.82674 272 TYR A CA 1
ATOM 4854 C CA B TYR A 1 273 ? 13.20900 27.80500 7.84500 0.290 7.18685 272 TYR A CA 1
ATOM 4855 C C A TYR A 1 273 ? 14.70500 27.93700 8.33700 0.710 7.13487 272 TYR A C 1
ATOM 4856 C C B TYR A 1 273 ? 14.51000 27.22700 8.42400 0.290 6.65552 272 TYR A C 1
ATOM 4857 O O A TYR A 1 273 ? 15.08300 28.49200 9.37300 0.710 8.05044 272 TYR A O 1
ATOM 4858 O O B TYR A 1 273 ? 14.55900 26.74500 9.57600 0.290 8.12914 272 TYR A O 1
ATOM 4893 N N . VAL A 1 274 ? 15.51300 27.13200 7.60800 1.000 6.57878 273 VAL A N 1
ATOM 4894 C CA . VAL A 1 274 ? 16.89700 26.96200 8.04200 1.000 6.78241 273 VAL A CA 1
ATOM 4895 C C . VAL A 1 274 ? 17.61800 28.31600 8.04400 1.000 6.93918 273 VAL A C 1
ATOM 4896 O O . VAL A 1 274 ? 18.25500 28.70500 9.02600 1.000 8.53072 273 VAL A O 1
ATOM 4909 N N . ASP A 1 275 ? 17.49800 29.06600 6.94400 1.000 6.98960 274 ASP A N 1
ATOM 4910 C CA . ASP A 1 275 ? 18.18600 30.34300 6.83400 1.000 7.18333 274 ASP A CA 1
ATOM 4911 C C . ASP A 1 275 ? 17.79400 31.30000 7.95700 1.000 7.30981 274 ASP A C 1
ATOM 4912 O O . ASP A 1 275 ? 18.61700 32.11900 8.37600 1.000 8.41354 274 ASP A O 1
ATOM 4921 N N . SER A 1 276 ? 16.53000 31.27100 8.39900 1.000 7.14194 275 SER A N 1
ATOM 4922 C CA . SER A 1 276 ? 15.96900 32.31000 9.25000 1.000 7.45395 275 SER A CA 1
ATOM 4923 C C . SER A 1 276 ? 16.14900 32.08200 10.74000 1.000 7.15509 275 SER A C 1
ATOM 4924 O O . SER A 1 276 ? 15.82000 32.98100 11.52800 1.000 8.10391 275 SER A O 1
ATOM 4932 N N . LEU A 1 277 ? 16.62500 30.88200 11.13900 1.000 6.91281 276 LEU A N 1
ATOM 4933 C CA . LEU A 1 277 ? 16.54700 30.44400 12.53200 1.000 6.85460 276 LEU A CA 1
ATOM 4934 C C . LEU A 1 277 ? 17.90200 30.06200 13.12500 1.000 6.85488 276 LEU A C 1
ATOM 4935 O O . LEU A 1 277 ? 17.96700 29.32400 14.11600 1.000 7.10190 276 LEU A O 1
ATOM 4951 N N . ILE A 1 278 ? 18.99200 30.59100 12.56300 1.000 7.36510 277 ILE A N 1
ATOM 4952 C CA . ILE A 1 278 ? 20.34000 30.23400 13.00700 1.000 7.37784 277 ILE A CA 1
ATOM 4953 C C . ILE A 1 278 ? 20.73900 31.09900 14.20300 1.000 7.60126 277 ILE A C 1
ATOM 4954 O O . ILE A 1 278 ? 20.82200 32.32900 14.08500 1.000 7.98244 277 ILE A O 1
ATOM 4970 N N . GLY A 1 279 ? 21.04700 30.46400 15.32700 1.000 8.16860 278 GLY A N 1
ATOM 4971 C CA . GLY A 1 279 ? 21.58000 31.16900 16.48100 1.000 8.83740 278 GLY A CA 1
ATOM 4972 C C . GLY A 1 279 ? 22.30400 30.20900 17.40800 1.000 8.14364 278 GLY A C 1
ATOM 4973 O O . GLY A 1 279 ? 22.23300 28.97900 17.26600 1.000 8.12942 278 GLY A O 1
ATOM 4977 N N . VAL A 1 280 ? 22.98600 30.79100 18.39200 1.000 8.59930 279 VAL A N 1
ATOM 4978 C CA A VAL A 1 280 ? 23.89300 30.03100 19.24300 0.350 8.80502 279 VAL A CA 1
ATOM 4979 C CA B VAL A 1 280 ? 23.88800 30.01000 19.21900 0.650 8.86613 279 VAL A CA 1
ATOM 4980 C C . VAL A 1 280 ? 23.11600 29.12000 20.18900 1.000 8.20932 279 VAL A C 1
ATOM 4981 O O . VAL A 1 280 ? 22.06900 29.48200 20.74200 1.000 8.99479 279 VAL A O 1
ATOM 5018 N N . HIS A 1 281 ? 23.65100 27.93300 20.41300 1.000 8.42521 280 HIS A N 1
ATOM 5019 C CA . HIS A 1 281 ? 23.09000 26.96000 21.35000 1.000 8.56229 280 HIS A CA 1
ATOM 5020 C C . HIS A 1 281 ? 21.71300 26.46100 20.90600 1.000 7.90064 280 HIS A C 1
ATOM 5021 O O . HIS A 1 281 ? 20.81000 26.29900 21.72600 1.000 8.70600 280 HIS A O 1
ATOM 5034 N N . THR A 1 282 ? 21.57600 26.18100 19.61300 1.000 7.61543 281 THR A N 1
ATOM 5035 C CA . THR A 1 282 ? 20.35100 25.61700 19.06100 1.000 7.17281 281 THR A CA 1
ATOM 5036 C C . THR A 1 282 ? 20.70700 24.44300 18.14500 1.000 6.84908 281 THR A C 1
ATOM 5037 O O . THR A 1 282 ? 21.87600 24.19000 17.81200 1.000 7.56300 281 THR A O 1
ATOM 5048 N N . VAL A 1 283 ? 19.65100 23.75800 17.70900 1.000 6.81860 282 VAL A N 1
ATOM 5049 C CA . VAL A 1 283 ? 19.72600 22.65100 16.75900 1.000 6.55394 282 VAL A CA 1
ATOM 5050 C C . VAL A 1 283 ? 18.65800 22.90700 15.70000 1.000 6.27223 282 VAL A C 1
ATOM 5051 O O . VAL A 1 283 ? 17.60800 23.47400 16.01100 1.000 6.68093 282 VAL A O 1
ATOM 5064 N N . ASN A 1 284 ? 18.89200 22.45100 14.46500 1.000 6.55525 283 ASN A N 1
ATOM 5065 C CA . ASN A 1 284 ? 17.85400 22.41200 13.44100 1.000 6.30118 283 ASN A CA 1
ATOM 5066 C C . ASN A 1 284 ? 17.92100 21.01300 12.83000 1.000 6.20628 283 ASN A C 1
ATOM 5067 O O . ASN A 1 284 ? 18.99200 20.61000 12.37400 1.000 6.94206 283 ASN A O 1
ATOM 5078 N N . THR A 1 285 ? 16.81300 20.26000 12.90900 1.000 6.18727 284 THR A N 1
ATOM 5079 C CA . THR A 1 285 ? 16.76400 18.93800 12.28800 1.000 6.13726 284 THR A CA 1
ATOM 5080 C C . THR A 1 285 ? 16.02700 19.05000 10.96000 1.000 6.22392 284 THR A C 1
ATOM 5081 O O . THR A 1 285 ? 14.91600 19.57500 10.91300 1.000 6.97954 284 THR A O 1
ATOM 5092 N N . VAL A 1 286 ? 16.66500 18.58300 9.88800 1.000 6.90030 285 VAL A N 1
ATOM 5093 C CA . VAL A 1 286 ? 16.16000 18.83500 8.53500 1.000 7.57302 285 VAL A CA 1
ATOM 5094 C C . VAL A 1 286 ? 15.95400 17.54300 7.76300 1.000 7.32734 285 VAL A C 1
ATOM 5095 O O . VAL A 1 286 ? 16.79900 16.63100 7.82400 1.000 7.67326 285 VAL A O 1
ATOM 5108 N N A PRO A 1 287 ? 14.88200 17.41300 6.98000 0.410 7.22375 286 PRO A N 1
ATOM 5109 N N B PRO A 1 287 ? 14.88600 17.43800 6.97700 0.590 8.19646 286 PRO A N 1
ATOM 5110 C CA A PRO A 1 287 ? 14.77600 16.24500 6.09600 0.410 7.51940 286 PRO A CA 1
ATOM 5111 C CA B PRO A 1 287 ? 14.76000 16.30000 6.06400 0.590 8.82224 286 PRO A CA 1
ATOM 5112 C C A PRO A 1 287 ? 15.80200 16.36100 4.97900 0.410 7.13509 286 PRO A C 1
ATOM 5113 C C B PRO A 1 287 ? 15.83400 16.35700 4.98500 0.590 7.89069 286 PRO A C 1
ATOM 5114 O O A PRO A 1 287 ? 16.33200 17.44000 4.69300 0.410 7.32627 286 PRO A O 1
ATOM 5115 O O B PRO A 1 287 ? 16.40800 17.41200 4.69400 0.590 7.97223 286 PRO A O 1
ATOM 5136 N N A ASP A 1 288 ? 16.03700 15.24200 4.28900 0.410 8.19341 287 ASP A N 1
ATOM 5137 N N B ASP A 1 288 ? 16.05800 15.19900 4.34400 0.590 8.14905 287 ASP A N 1
ATOM 5138 C CA A ASP A 1 288 ? 17.15200 15.19500 3.34800 0.410 9.34383 287 ASP A CA 1
ATOM 5139 C CA B ASP A 1 288 ? 17.07000 15.08900 3.29100 0.590 8.55925 287 ASP A CA 1
ATOM 5140 C C A ASP A 1 288 ? 17.01000 16.20000 2.20900 0.410 7.77322 287 ASP A C 1
ATOM 5141 C C B ASP A 1 288 ? 16.98100 16.22600 2.28400 0.590 8.26404 287 ASP A C 1
ATOM 5142 O O A ASP A 1 288 ? 18.02400 16.71500 1.72100 0.410 6.91282 287 ASP A O 1
ATOM 5143 O O B ASP A 1 288 ? 17.99400 16.85300 1.96200 0.590 8.90026 287 ASP A O 1
ATOM 5160 N N . ALA A 1 289 ? 15.79000 16.46700 1.73700 1.000 7.87406 288 ALA A N 1
ATOM 5161 C CA . ALA A 1 289 ? 15.65800 17.41400 0.63500 1.000 8.43317 288 ALA A CA 1
ATOM 5162 C C . ALA A 1 289 ? 15.96700 18.84100 1.07300 1.000 7.56130 288 ALA A C 1
ATOM 5163 O O . ALA A 1 289 ? 16.43100 19.65700 0.27800 1.000 8.64165 288 ALA A O 1
ATOM 5170 N N . THR A 1 290 ? 15.66300 19.16700 2.32900 1.000 7.02576 289 THR A N 1
ATOM 5171 C CA . THR A 1 290 ? 15.98300 20.48100 2.87400 1.000 7.09410 289 THR A CA 1
ATOM 5172 C C . THR A 1 290 ? 17.47900 20.62900 3.13500 1.000 7.09052 289 THR A C 1
ATOM 5173 O O . THR A 1 290 ? 18.06800 21.68700 2.86800 1.000 7.54071 289 THR A O 1
ATOM 5184 N N . LEU A 1 291 ? 18.11200 19.55900 3.63200 1.000 7.20038 290 LEU A N 1
ATOM 5185 C CA . LEU A 1 291 ? 19.56900 19.54900 3.76600 1.000 8.05362 290 LEU A CA 1
ATOM 5186 C C . LEU A 1 291 ? 20.21700 19.81400 2.40400 1.000 8.43237 290 LEU A C 1
ATOM 5187 O O . LEU A 1 291 ? 21.14200 20.63100 2.29000 1.000 9.06158 290 LEU A O 1
ATOM 5203 N N A LYS A 1 292 ? 19.72200 19.11100 1.36700 0.700 8.24235 291 LYS A N 1
ATOM 5204 N N B LYS A 1 292 ? 19.73000 19.17400 1.34600 0.300 8.93988 291 LYS A N 1
ATOM 5205 C CA A LYS A 1 292 ? 20.16700 19.29000 -0.01900 0.700 8.82279 291 LYS A CA 1
ATOM 5206 C CA B LYS A 1 292 ? 20.37000 19.38000 0.04900 0.300 10.13055 291 LYS A CA 1
ATOM 5207 C C A LYS A 1 292 ? 20.08400 20.75300 -0.42100 0.700 8.86359 291 LYS A C 1
ATOM 5208 C C B LYS A 1 292 ? 20.10300 20.78200 -0.49300 0.300 7.84546 291 LYS A C 1
ATOM 5209 O O A LYS A 1 292 ? 21.07200 21.36700 -0.86000 0.700 9.64698 291 LYS A O 1
ATOM 5210 O O B LYS A 1 292 ? 20.98000 21.38100 -1.13800 0.300 6.16055 291 LYS A O 1
ATOM 5247 N N . ALA A 1 293 ? 18.90300 21.33100 -0.25100 1.000 8.10224 292 ALA A N 1
ATOM 5248 C CA . ALA A 1 293 ? 18.64800 22.70400 -0.66400 1.000 8.15723 292 ALA A CA 1
ATOM 5249 C C . ALA A 1 293 ? 19.55500 23.68800 0.06300 1.000 7.89331 292 ALA A C 1
ATOM 5250 O O . ALA A 1 293 ? 20.04100 24.65500 -0.52800 1.000 8.40505 292 ALA A O 1
ATOM 5257 N N . PHE A 1 294 ? 19.74900 23.47400 1.37100 1.000 7.57836 293 PHE A N 1
ATOM 5258 C CA . PHE A 1 294 ? 20.56300 24.37800 2.16900 1.000 7.84655 293 PHE A CA 1
ATOM 5259 C C . PHE A 1 294 ? 22.02500 24.33400 1.73200 1.000 7.96365 293 PHE A C 1
ATOM 5260 O O . PHE A 1 294 ? 22.68000 25.37600 1.60700 1.000 8.58954 293 PHE A O 1
ATOM 5277 N N . ILE A 1 295 ? 22.55000 23.13300 1.48800 1.000 8.34391 294 ILE A N 1
ATOM 5278 C CA . ILE A 1 295 ? 23.90100 23.02300 0.95000 1.000 8.83079 294 ILE A CA 1
ATOM 5279 C C . ILE A 1 295 ? 24.00700 23.74700 -0.38700 1.000 9.55093 294 ILE A C 1
ATOM 5280 O O . ILE A 1 295 ? 24.99900 24.43600 -0.65500 1.000 11.38453 294 ILE A O 1
ATOM 5296 N N . ASP A 1 296 ? 22.99600 23.60500 -1.24900 1.000 9.35393 295 ASP A N 1
ATOM 5297 C CA . ASP A 1 296 ? 23.08600 24.17900 -2.59700 1.000 10.15982 295 ASP A CA 1
ATOM 5298 C C . ASP A 1 296 ? 22.98300 25.70000 -2.58800 1.000 10.36890 295 ASP A C 1
ATOM 5299 O O . ASP A 1 296 ? 23.73600 26.37300 -3.29500 1.000 12.00643 295 ASP A O 1
ATOM 5308 N N . HIS A 1 297 ? 22.04900 26.25700 -1.80200 1.000 9.40360 296 HIS A N 1
ATOM 5309 C CA . HIS A 1 297 ? 21.74300 27.68500 -1.92400 1.000 9.83434 296 HIS A CA 1
ATOM 5310 C C . HIS A 1 297 ? 21.23100 28.29800 -0.62400 1.000 9.56399 296 HIS A C 1
ATOM 5311 O O . HIS A 1 297 ? 20.63700 29.38700 -0.66000 1.000 10.70414 296 HIS A O 1
ATOM 5324 N N . GLY A 1 298 ? 21.50000 27.67400 0.51900 1.000 9.12744 297 GLY A N 1
ATOM 5325 C CA . GLY A 1 298 ? 21.25800 28.28900 1.80400 1.000 9.19944 297 GLY A CA 1
ATOM 5326 C C . GLY A 1 298 ? 22.28200 29.36900 2.11500 1.000 9.55620 297 GLY A C 1
ATOM 5327 O O . GLY A 1 298 ? 23.28400 29.53400 1.41400 1.000 11.11474 297 GLY A O 1
ATOM 5331 N N . THR A 1 299 ? 22.02800 30.07200 3.22100 1.000 9.55300 298 THR A N 1
ATOM 5332 C CA . THR A 1 299 ? 22.89100 31.14600 3.71000 1.000 10.37473 298 THR A CA 1
ATOM 5333 C C . THR A 1 299 ? 23.15000 30.93000 5.19500 1.000 9.94189 298 THR A C 1
ATOM 5334 O O . THR A 1 299 ? 22.20900 30.71300 5.96400 1.000 11.29820 298 THR A O 1
ATOM 5345 N N . ALA A 1 300 ? 24.41200 31.02200 5.59900 1.000 10.73742 299 ALA A N 1
ATOM 5346 C CA . ALA A 1 300 ? 24.80100 30.90200 7.00300 1.000 10.97497 299 ALA A CA 1
ATOM 5347 C C . ALA A 1 300 ? 25.04200 32.29200 7.58700 1.000 10.86773 299 ALA A C 1
ATOM 5348 O O . A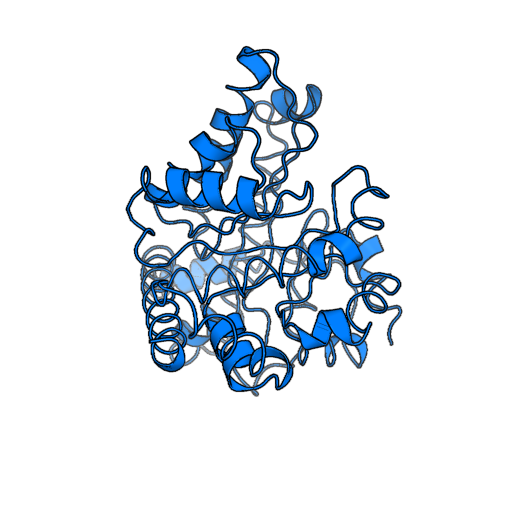LA A 1 300 ? 26.07500 32.90100 7.34900 1.000 13.25294 299 ALA A O 1
ATOM 5355 N N A LYS A 1 301 ? 24.09400 32.77200 8.37800 0.550 10.22699 300 LYS A N 1
ATOM 5356 N N B LYS A 1 301 ? 24.07300 32.79800 8.34000 0.450 10.78304 300 LYS A N 1
ATOM 5357 C CA A LYS A 1 301 ? 24.15100 34.06700 9.04800 0.550 10.09922 300 LYS A CA 1
ATOM 5358 C CA B LYS A 1 301 ? 24.17900 34.06600 9.05700 0.450 11.30447 300 LYS A CA 1
ATOM 5359 C C A LYS A 1 301 ? 23.38000 33.91200 10.35100 0.550 9.70240 300 LYS A C 1
ATOM 5360 C C B LYS A 1 301 ? 23.37900 33.91800 10.34500 0.450 10.12152 300 LYS A C 1
ATOM 5361 O O A LYS A 1 301 ? 22.46500 33.09100 10.43900 0.550 10.04148 300 LYS A O 1
ATOM 5362 O O B LYS A 1 301 ? 22.44200 33.11700 10.41500 0.450 9.91516 300 LYS A O 1
ATOM 5399 N N . ALA A 1 302 ? 23.74700 34.69400 11.36200 1.000 10.33352 301 ALA A N 1
ATOM 5400 C CA . ALA A 1 302 ? 23.10500 34.63500 12.67600 1.000 10.12948 301 ALA A CA 1
ATOM 5401 C C . ALA A 1 302 ? 21.79100 35.41600 12.63700 1.000 9.64833 301 ALA A C 1
ATOM 5402 O O . ALA A 1 302 ? 21.67200 36.55000 13.08900 1.000 13.52189 301 ALA A O 1
ATOM 5409 N N . THR A 1 303 ? 20.76300 34.79000 12.09000 1.000 8.56582 302 THR A N 1
ATOM 5410 C CA . THR A 1 303 ? 19.47700 35.41500 11.83200 1.000 8.53021 302 THR A CA 1
ATOM 5411 C C . THR A 1 303 ? 18.48900 35.30600 12.98200 1.000 7.86728 302 THR A C 1
ATOM 5412 O O . THR A 1 303 ? 17.56500 36.12000 13.07300 1.000 8.46858 302 THR A O 1
ATOM 5423 N N . LEU A 1 304 ? 18.62500 34.29700 13.84600 1.000 7.66925 303 LEU A N 1
ATOM 5424 C CA . LEU A 1 304 ? 17.60100 34.01800 14.83700 1.000 7.39649 303 LEU A CA 1
ATOM 5425 C C . LEU A 1 304 ? 17.32200 35.20500 15.74100 1.000 7.25730 303 LEU A C 1
ATOM 5426 O O . LEU A 1 304 ? 16.17200 35.43900 16.12400 1.000 8.57961 303 LEU A O 1
ATOM 5442 N N . THR A 1 305 ? 18.36800 35.95000 16.11700 1.000 7.67660 304 THR A N 1
ATOM 5443 C CA . THR A 1 305 ? 18.18600 37.07700 17.03100 1.000 8.56638 304 THR A CA 1
ATOM 5444 C C . THR A 1 305 ? 17.99400 38.40600 16.33800 1.000 8.54927 304 THR A C 1
ATOM 5445 O O . THR A 1 305 ? 17.80600 39.40700 17.03900 1.000 11.19006 304 THR A O 1
ATOM 5456 N N . GLU A 1 306 ? 18.01700 38.44700 15.01200 1.000 8.22630 305 GLU A N 1
ATOM 5457 C CA . GLU A 1 306 ? 17.79600 39.69800 14.29800 1.000 8.92606 305 GLU A CA 1
ATOM 5458 C C . GLU A 1 306 ? 16.33600 40.11900 14.38500 1.000 9.29852 305 GLU A C 1
ATOM 5459 O O . GLU A 1 306 ? 15.42000 39.30200 14.27500 1.000 9.96320 305 GLU A O 1
ATOM 5471 N N . SER A 1 307 ? 16.11200 41.41900 14.55000 1.000 9.94460 306 SER A N 1
ATOM 5472 C CA . SER A 1 307 ? 14.78300 41.99200 14.41600 1.000 10.88277 306 SER A CA 1
ATOM 5473 C C . SER A 1 307 ? 13.75000 41.32700 15.32100 1.000 10.50873 306 SER A C 1
ATOM 5474 O O . SER A 1 307 ? 12.61600 41.07100 14.91200 1.000 10.89317 306 SER A O 1
ATOM 5482 N N . ALA A 1 308 ? 14.11000 41.12700 16.58600 1.000 11.49651 307 ALA A N 1
ATOM 5483 C CA . ALA A 1 308 ? 13.15300 40.58100 17.53900 1.000 12.82417 307 ALA A CA 1
ATOM 5484 C C . ALA A 1 308 ? 11.98200 41.52600 17.76300 1.000 12.38168 307 ALA A C 1
ATOM 5485 O O . ALA A 1 308 ? 10.86800 41.07100 18.05600 1.000 13.52785 307 ALA A O 1
ATOM 5492 N N . ASP A 1 309 ? 12.21500 42.83500 17.64200 1.000 12.87491 308 ASP A N 1
ATOM 5493 C CA . ASP A 1 309 ? 11.12800 43.80200 17.76200 1.000 13.67891 308 ASP A CA 1
ATOM 5494 C C . ASP A 1 309 ? 10.04200 43.54300 16.73300 1.000 12.73621 308 ASP A C 1
ATOM 5495 O O . ASP A 1 309 ? 8.84800 43.64500 17.03600 1.000 13.72732 308 ASP A O 1
ATOM 5504 N N A GLU A 1 310 ? 10.43900 43.23700 15.50900 0.450 11.98715 309 GLU A N 1
ATOM 5505 N N B GLU A 1 310 ? 10.43900 43.23400 15.50200 0.550 12.92527 309 GLU A N 1
ATOM 5506 C CA A GLU A 1 310 ? 9.44900 42.95200 14.48900 0.450 12.22111 309 GLU A CA 1
ATOM 5507 C CA B GLU A 1 310 ? 9.46700 42.92000 14.46100 0.550 13.75277 309 GLU A CA 1
ATOM 5508 C C A GLU A 1 310 ? 8.71900 41.64400 14.77500 0.450 11.61680 309 GLU A C 1
ATOM 5509 C C B GLU A 1 310 ? 8.71800 41.63200 14.78100 0.550 12.31174 309 GLU A C 1
ATOM 5510 O O A GLU A 1 310 ? 7.51900 41.53700 14.50000 0.450 11.84474 309 GLU A O 1
ATOM 5511 O O B GLU A 1 310 ? 7.50700 41.53200 14.54500 0.550 13.02834 309 GLU A O 1
ATOM 5526 N N . ALA A 1 311 ? 9.41400 40.63500 15.32100 1.000 11.31337 310 ALA A N 1
ATOM 5527 C CA . ALA A 1 311 ? 8.73300 39.39800 15.71300 1.000 11.32174 310 ALA A CA 1
ATOM 5528 C C . ALA A 1 311 ? 7.64700 39.66900 16.74000 1.000 11.77702 310 ALA A C 1
ATOM 5529 O O . ALA A 1 311 ? 6.51600 39.17800 16.62900 1.000 12.00846 310 ALA A O 1
ATOM 5536 N N . ARG A 1 312 ? 7.96800 40.49000 17.73400 1.000 12.20283 311 ARG A N 1
ATOM 5537 C CA . ARG A 1 312 ? 6.97500 40.83400 18.74100 1.000 13.17198 311 ARG A CA 1
ATOM 5538 C C . ARG A 1 312 ? 5.80100 41.58500 18.12800 1.000 12.23001 311 ARG A C 1
ATOM 5539 O O . ARG A 1 312 ? 4.64700 41.32700 18.48100 1.000 12.68176 311 ARG A O 1
ATOM 5560 N N . ALA A 1 313 ? 6.06800 42.54700 17.23400 1.000 11.69854 312 ALA A N 1
ATOM 5561 C CA . ALA A 1 313 ? 4.98800 43.30800 16.61000 1.000 11.67613 312 ALA A CA 1
ATOM 5562 C C . ALA A 1 313 ? 4.08700 42.39300 15.79000 1.000 10.73892 312 ALA A C 1
ATOM 5563 O O . ALA A 1 313 ? 2.85800 42.56200 15.78100 1.000 11.13685 312 ALA A O 1
ATOM 5570 N N . ARG A 1 314 ? 4.67000 41.41700 15.10000 1.000 10.53853 313 ARG A N 1
ATOM 5571 C CA . ARG A 1 314 ? 3.89200 40.44900 14.34100 1.000 10.72129 313 ARG A CA 1
ATOM 5572 C C . ARG A 1 314 ? 3.02600 39.60600 15.25700 1.000 10.41685 313 ARG A C 1
ATOM 5573 O O . ARG A 1 314 ? 1.84100 39.40300 14.96800 1.000 10.57282 313 ARG A O 1
ATOM 5594 N N . LEU A 1 315 ? 3.58000 39.11000 16.36600 1.000 10.29464 314 LEU A N 1
ATOM 5595 C CA . LEU A 1 315 ? 2.75900 38.32200 17.26900 1.000 10.67685 314 LEU A CA 1
ATOM 5596 C C . LEU A 1 315 ? 1.64500 39.17100 17.87000 1.000 10.47829 314 LEU A C 1
ATOM 5597 O O . LEU A 1 315 ? 0.55700 38.66200 18.11900 1.000 10.68105 314 LEU A O 1
ATOM 5613 N N . ALA A 1 316 ? 1.88900 40.46900 18.09700 1.000 10.49944 315 ALA A N 1
ATOM 5614 C CA . ALA A 1 316 ? 0.82400 41.35400 18.57400 1.000 10.43422 315 ALA A CA 1
ATOM 5615 C C . ALA A 1 316 ? -0.29000 41.47600 17.54900 1.000 9.62252 315 ALA A C 1
ATOM 5616 O O . ALA A 1 316 ? -1.46400 41.52900 17.91100 1.000 10.07302 315 ALA A O 1
ATOM 5623 N N . GLU A 1 317 ? 0.05700 41.53200 16.26200 1.000 9.74690 316 GLU A N 1
ATOM 5624 C CA . GLU A 1 317 ? -0.95900 41.61300 15.22400 1.000 9.93272 316 GLU A CA 1
ATOM 5625 C C . GLU A 1 317 ? -1.72900 40.29600 15.08600 1.000 9.89809 316 GLU A C 1
ATOM 5626 O O . GLU A 1 317 ? -2.93600 40.29700 14.84100 1.000 10.38941 316 GLU A O 1
ATOM 5638 N N . ILE A 1 318 ? -1.03400 39.16400 15.21900 1.000 10.35612 317 ILE A N 1
ATOM 5639 C CA . ILE A 1 318 ? -1.70200 37.85800 15.21700 1.000 10.87545 317 ILE A CA 1
ATOM 5640 C C . ILE A 1 318 ? -2.78300 37.83700 16.29400 1.000 10.65132 317 ILE A C 1
ATOM 5641 O O . ILE A 1 318 ? -3.92000 37.43600 16.05600 1.000 11.22765 317 ILE A O 1
ATOM 5657 N N . ALA A 1 319 ? -2.43200 38.31300 17.49000 1.000 10.65856 318 ALA A N 1
ATOM 5658 C CA . ALA A 1 319 ? -3.40800 38.39800 18.56900 1.000 11.15577 318 ALA A CA 1
ATOM 5659 C C . ALA A 1 319 ? -4.52100 39.39200 18.24100 1.000 10.75590 318 ALA A C 1
ATOM 5660 O O . ALA A 1 319 ? -5.69100 39.13100 18.53300 1.000 11.89482 318 ALA A O 1
ATOM 5667 N N . ALA A 1 320 ? -4.18700 40.51700 17.62000 1.000 10.23038 319 ALA A N 1
ATOM 5668 C CA . ALA A 1 320 ? -5.20100 41.50300 17.25000 1.000 10.19349 319 ALA A CA 1
ATOM 5669 C C . ALA A 1 320 ? -6.23800 40.89900 16.32100 1.000 10.49542 319 ALA A C 1
ATOM 5670 O O . ALA A 1 320 ? -7.42600 41.22900 16.40200 1.000 10.85746 319 ALA A O 1
ATOM 5677 N N . LEU A 1 321 ? -5.80100 40.00500 15.43000 1.000 11.02984 320 LEU A N 1
ATOM 5678 C CA . LEU A 1 321 ? -6.66700 39.32000 14.48800 1.000 12.50496 320 LEU A CA 1
ATOM 5679 C C . LEU A 1 321 ? -7.53300 38.25800 15.14100 1.000 13.27135 320 LEU A C 1
ATOM 5680 O O . LEU A 1 321 ? -8.43800 37.73800 14.48600 1.000 16.34179 320 LEU A O 1
ATOM 5696 N N . GLY A 1 322 ? -7.29800 37.94500 16.40400 1.000 12.95614 321 GLY A N 1
ATOM 5697 C CA . GLY A 1 322 ? -8.07300 36.94600 17.10700 1.000 13.71996 321 GLY A CA 1
ATOM 5698 C C . GLY A 1 322 ? -7.48700 35.55700 17.08000 1.000 13.28232 321 GLY A C 1
ATOM 5699 O O . GLY A 1 322 ? -8.15000 34.61900 17.53700 1.000 15.09735 321 GLY A O 1
ATOM 5703 N N . ILE A 1 323 ? -6.28300 35.39900 16.55400 1.000 11.35409 322 ILE A N 1
ATOM 5704 C CA . ILE A 1 323 ? -5.61700 34.10700 16.54700 1.000 10.72377 322 ILE A CA 1
ATOM 5705 C C . ILE A 1 323 ? -4.92300 33.96700 17.88600 1.000 10.63473 322 ILE A C 1
ATOM 5706 O O . ILE A 1 323 ? -4.02400 34.75400 18.21200 1.000 11.95398 322 ILE A O 1
ATOM 5722 N N . ASP A 1 324 ? -5.35200 32.97600 18.66800 1.000 10.50978 323 ASP A N 1
ATOM 5723 C CA . ASP A 1 324 ? -4.77400 32.69400 19.97000 1.000 10.60325 323 ASP A CA 1
ATOM 5724 C C . ASP A 1 324 ? -3.71800 31.60800 19.73600 1.000 10.16703 323 ASP A C 1
ATOM 5725 O O . ASP A 1 324 ? -4.04600 30.44600 19.47300 1.000 10.03202 323 ASP A O 1
ATOM 5734 N N . VAL A 1 325 ? -2.44300 31.99000 19.80700 1.000 10.45405 324 VAL A N 1
ATOM 5735 C CA . VAL A 1 325 ? -1.37900 31.04300 19.48000 1.000 10.32516 324 VAL A CA 1
ATOM 5736 C C . VAL A 1 325 ? -1.28600 29.91300 20.50500 1.000 9.63399 324 VAL A C 1
ATOM 5737 O O . VAL A 1 325 ? -0.73100 28.85500 20.19700 1.000 9.93457 324 VAL A O 1
ATOM 5750 N N A GLU A 1 326 ? -1.81200 30.07700 21.70900 0.780 10.21909 325 GLU A N 1
ATOM 5751 N N B GLU A 1 326 ? -1.81100 30.09800 21.71500 0.220 10.38162 325 GLU A N 1
ATOM 5752 C CA A GLU A 1 326 ? -1.85300 28.98700 22.67500 0.780 10.63709 325 GLU A CA 1
ATOM 5753 C CA B GLU A 1 326 ? -1.85300 29.00000 22.67700 0.220 10.79921 325 GLU A CA 1
ATOM 5754 C C A GLU A 1 326 ? -2.93900 27.96700 22.34000 0.780 10.47946 325 GLU A C 1
ATOM 5755 C C B GLU A 1 326 ? -2.91600 27.97500 22.29200 0.220 9.95060 325 GLU A C 1
ATOM 5756 O O A GLU A 1 326 ? -2.73100 26.75400 22.46900 0.780 11.36584 325 GLU A O 1
ATOM 5757 O O B GLU A 1 326 ? -2.66700 26.76300 22.33000 0.220 8.97976 325 GLU A O 1
ATOM 5780 N N . THR A 1 327 ? -4.10700 28.44200 21.91200 1.000 10.32269 326 THR A N 1
ATOM 5781 C CA . THR A 1 327 ? -5.14300 27.53600 21.42300 1.000 10.18970 326 THR A CA 1
ATOM 5782 C C . THR A 1 327 ? -4.64100 26.78900 20.19400 1.000 9.22144 326 THR A C 1
ATOM 5783 O O . THR A 1 327 ? -4.81200 25.56800 20.06300 1.000 9.75258 326 THR A O 1
ATOM 5794 N N . LEU A 1 328 ? -4.01200 27.52800 19.28000 1.000 8.98526 327 LEU A N 1
ATOM 5795 C CA . LEU A 1 328 ? -3.44800 26.93100 18.08300 1.000 8.67943 327 LEU A CA 1
ATOM 5796 C C . LEU A 1 328 ? -2.43900 25.84500 18.45700 1.000 8.11244 327 LEU A C 1
ATOM 5797 O O . LEU A 1 328 ? -2.45200 24.75400 17.88700 1.000 8.16791 327 LEU A O 1
ATOM 5813 N N . ALA A 1 329 ? -1.52700 26.14200 19.38900 1.000 8.04338 328 ALA A N 1
ATOM 5814 C CA . ALA A 1 329 ? -0.49300 25.18200 19.75200 1.000 8.04540 328 ALA A CA 1
ATOM 5815 C C . ALA A 1 329 ? -1.09600 23.89000 20.27000 1.000 8.18198 328 ALA A C 1
ATOM 5816 O O . ALA A 1 329 ? -0.62300 22.79000 19.92900 1.000 8.37115 328 ALA A O 1
ATOM 5823 N N . ALA A 1 330 ? -2.12700 23.98300 21.10700 1.000 8.64352 329 ALA A N 1
ATOM 5824 C CA . ALA A 1 330 ? -2.74700 22.77300 21.63200 1.000 9.98915 329 ALA A CA 1
ATOM 5825 C C . ALA A 1 330 ? -3.36700 21.95400 20.51000 1.000 9.49995 329 ALA A C 1
ATOM 5826 O O . ALA A 1 330 ? -3.24300 20.72500 20.48600 1.000 10.27622 329 ALA A O 1
ATOM 5833 N N A ARG A 1 331 ? -4.05300 22.61600 19.58000 0.720 9.12486 330 ARG A N 1
ATOM 5834 N N C ARG A 1 331 ? -4.00900 22.61000 19.54300 0.280 9.60186 330 ARG A N 1
ATOM 5835 C CA A ARG A 1 331 ? -4.64700 21.92100 18.44700 0.720 9.30724 330 ARG A CA 1
ATOM 5836 C CA C ARG A 1 331 ? -4.65300 21.85600 18.47000 0.280 9.93676 330 ARG A CA 1
ATOM 5837 C C A ARG A 1 331 ? -3.57200 21.23700 17.60100 0.720 8.21585 330 ARG A C 1
ATOM 5838 C C C ARG A 1 331 ? -3.63400 21.28800 17.48100 0.280 8.85270 330 ARG A C 1
ATOM 5839 O O A ARG A 1 331 ? -3.71000 20.07000 17.21300 0.720 8.30709 330 ARG A O 1
ATOM 5840 O O C ARG A 1 331 ? -3.88200 20.23400 16.88100 0.280 8.44572 330 ARG A O 1
ATOM 5881 N N . LEU A 1 332 ? -2.49500 21.96400 17.28800 1.000 7.78413 331 LEU A N 1
ATOM 5882 C CA . LEU A 1 332 ? -1.43900 21.39200 16.46800 1.000 7.90381 331 LEU A CA 1
ATOM 5883 C C . LEU A 1 332 ? -0.76400 20.20800 17.16000 1.000 7.74230 331 LEU A C 1
ATOM 5884 O O . LEU A 1 332 ? -0.39400 19.22800 16.50100 1.000 8.28399 331 LEU A O 1
ATOM 5900 N N . GLN A 1 333 ? -0.60100 20.27700 18.48600 1.000 7.57920 332 GLN A N 1
ATOM 5901 C CA . GLN A 1 333 ? -0.02600 19.14300 19.20700 1.000 7.84220 332 GLN A CA 1
ATOM 5902 C C . GLN A 1 333 ? -0.95500 17.93600 19.12900 1.000 8.35006 332 GLN A C 1
ATOM 5903 O O . GLN A 1 333 ? -0.50900 16.81000 18.87300 1.000 8.87283 332 GLN A O 1
ATOM 5917 N N A GLU A 1 334 ? -2.25800 18.14000 19.34800 0.670 9.01842 333 GLU A N 1
ATOM 5918 N N B GLU A 1 334 ? -2.25900 18.17600 19.34700 0.330 8.91251 333 GLU A N 1
ATOM 5919 C CA A GLU A 1 334 ? -3.19600 17.02200 19.27100 0.670 10.16518 333 GLU A CA 1
ATOM 5920 C CA B GLU A 1 334 ? -3.27100 17.13100 19.25100 0.330 10.66004 333 GLU A CA 1
ATOM 5921 C C A GLU A 1 334 ? -3.27300 16.46600 17.85600 0.670 10.17478 333 GLU A C 1
ATOM 5922 C C B GLU A 1 334 ? -3.27600 16.49400 17.86900 0.330 11.30632 333 GLU A C 1
ATOM 5923 O O A GLU A 1 334 ? -3.37200 15.24400 17.66100 0.670 11.20022 333 GLU A O 1
ATOM 5924 O O B GLU A 1 334 ? -3.29200 15.26200 17.74100 0.330 12.26633 333 GLU A O 1
ATOM 5947 N N A ASP A 1 335 ? -3.26000 17.34200 16.85300 0.670 10.73633 334 ASP A N 1
ATOM 5948 N N B ASP A 1 335 ? -3.26300 17.31500 16.81400 0.330 12.08564 334 ASP A N 1
ATOM 5949 C CA A ASP A 1 335 ? -3.26800 16.87700 15.47500 0.670 11.98548 334 ASP A CA 1
ATOM 5950 C CA B ASP A 1 335 ? -3.30700 16.74900 15.47000 0.330 13.72645 334 ASP A CA 1
ATOM 5951 C C A ASP A 1 335 ? -2.01200 16.06500 15.18500 0.670 10.34892 334 ASP A C 1
ATOM 5952 C C B ASP A 1 335 ? -1.98300 16.08600 15.09700 0.330 11.54205 334 ASP A C 1
ATOM 5953 O O A ASP A 1 335 ? -2.08600 15.01200 14.54300 0.670 10.29527 334 ASP A O 1
ATOM 5954 O O B ASP A 1 335 ? -1.97800 15.13900 14.30100 0.330 11.17537 334 ASP A O 1
ATOM 5971 N N . GLY A 1 336 ? -0.85800 16.53200 15.66400 1.000 9.77308 335 GLY A N 1
ATOM 5972 C CA . GLY A 1 336 ? 0.38100 15.82000 15.43200 1.000 9.49620 335 GLY A CA 1
ATOM 5973 C C . GLY A 1 336 ? 0.39200 14.44700 16.07600 1.000 8.52408 335 GLY A C 1
ATOM 5974 O O . GLY A 1 336 ? 0.89600 13.47700 15.49600 1.000 8.92449 335 GLY A O 1
ATOM 5978 N N . LEU A 1 337 ? -0.18200 14.33700 17.27000 1.000 8.27945 336 LEU A N 1
ATOM 5979 C CA . LEU A 1 337 ? -0.31700 13.03500 17.91000 1.000 8.39218 336 LEU A CA 1
ATOM 5980 C C . LEU A 1 337 ? -1.23500 12.11700 17.11500 1.000 8.79000 336 LEU A C 1
ATOM 5981 O O . LEU A 1 337 ? -0.93900 10.92900 16.94100 1.000 8.99387 336 LEU A O 1
ATOM 5997 N N A LYS A 1 338 ? -2.35200 12.64600 16.60000 0.770 9.70195 337 LYS A N 1
ATOM 5998 N N B LYS A 1 338 ? -2.36900 12.64600 16.65800 0.230 8.64897 337 LYS A N 1
ATOM 5999 C CA A LYS A 1 338 ? -3.23000 11.82100 15.76600 0.770 11.16323 337 LYS A CA 1
ATOM 6000 C CA B LYS A 1 338 ? -3.30700 11.84400 15.88300 0.230 8.99987 337 LYS A CA 1
ATOM 6001 C C A LYS A 1 338 ? -2.49600 11.34600 14.52100 0.770 11.17497 337 LYS A C 1
ATOM 6002 C C B LYS A 1 338 ? -2.66400 11.34500 14.59700 0.230 8.32264 337 LYS A C 1
ATOM 6003 O O A LYS A 1 338 ? -2.58800 10.16800 14.14300 0.770 12.08686 337 LYS A O 1
ATOM 6004 O O B LYS A 1 338 ? -2.91300 10.20700 14.16800 0.230 7.90769 337 LYS A O 1
ATOM 6041 N N A GLN A 1 339 ? -1.77100 12.25000 13.85600 0.460 11.49434 338 GLN A N 1
ATOM 6042 N N B GLN A 1 339 ? -1.82100 12.18400 13.97800 0.540 9.57283 338 GLN A N 1
ATOM 6043 C CA A GLN A 1 339 ? -1.06500 11.87500 12.63900 0.460 12.75326 338 GLN A CA 1
ATOM 6044 C CA B GLN A 1 339 ? -1.15900 11.83200 12.72900 0.540 10.40346 338 GLN A CA 1
ATOM 6045 C C A GLN A 1 339 ? 0.01400 10.83500 12.93000 0.460 10.87596 338 GLN A C 1
ATOM 6046 C C B GLN A 1 339 ? -0.02100 10.83500 12.95400 0.540 9.56383 338 GLN A C 1
ATOM 6047 O O A GLN A 1 339 ? 0.18000 9.87000 12.17200 0.460 11.21544 338 GLN A O 1
ATOM 6048 O O B GLN A 1 339 ? 0.15700 9.90300 12.15900 0.540 10.10948 338 GLN A O 1
ATOM 6075 N N . PHE A 1 340 ? 0.76200 11.00700 14.02100 1.000 9.05615 339 PHE A N 1
ATOM 6076 C CA . PHE A 1 340 ? 1.77800 10.01400 14.35500 1.000 9.28220 339 PHE A CA 1
ATOM 6077 C C . PHE A 1 340 ? 1.14400 8.66900 14.70000 1.000 8.97043 339 PHE A C 1
ATOM 6078 O O . PHE A 1 340 ? 1.70100 7.62200 14.34900 1.000 9.58237 339 PHE A O 1
ATOM 6095 N N . GLU A 1 341 ? 0.00500 8.66300 15.40100 1.000 9.14006 340 GLU A N 1
ATOM 6096 C CA . GLU A 1 341 ? -0.67400 7.39700 15.67700 1.000 9.46738 340 GLU A CA 1
ATOM 6097 C C . GLU A 1 341 ? -1.15300 6.73200 14.38900 1.000 9.72440 340 GLU A C 1
ATOM 6098 O O . GLU A 1 341 ? -1.05200 5.50800 14.24400 1.000 10.36670 340 GLU A O 1
ATOM 6110 N N . GLU A 1 342 ? -1.68500 7.51600 13.45000 1.000 9.93470 341 GLU A N 1
ATOM 6111 C CA A GLU A 1 342 ? -2.09800 6.97000 12.15600 0.600 10.19344 341 GLU A CA 1
ATOM 6112 C CA B GLU A 1 342 ? -2.09700 6.95000 12.16900 0.400 10.79247 341 GLU A CA 1
ATOM 6113 C C . GLU A 1 342 ? -0.91200 6.32100 11.44900 1.000 10.24823 341 GLU A C 1
ATOM 6114 O O . GLU A 1 342 ? -1.01400 5.20400 10.92700 1.000 10.69250 341 GLU A O 1
ATOM 6137 N N . ALA A 1 343 ? 0.23300 7.00800 11.43100 1.000 9.95944 342 ALA A N 1
ATOM 6138 C CA . ALA A 1 343 ? 1.42700 6.45700 10.78800 1.000 10.39652 342 ALA A CA 1
ATOM 6139 C C . ALA A 1 343 ? 1.87900 5.17800 11.48700 1.000 9.68582 342 ALA A C 1
ATOM 6140 O O . ALA A 1 343 ? 2.29600 4.21600 10.84300 1.000 10.39659 342 ALA A O 1
ATOM 6147 N N . PHE A 1 344 ? 1.81100 5.16900 12.81300 1.000 9.56769 343 PHE A N 1
ATOM 6148 C CA . PHE A 1 344 ? 2.23300 4.01000 13.58000 1.000 9.55927 343 PHE A CA 1
ATOM 6149 C C . PHE A 1 344 ? 1.33200 2.81700 13.29500 1.000 9.84486 343 PHE A C 1
ATOM 6150 O O . PHE A 1 344 ? 1.81900 1.69500 13.09600 1.000 9.99538 343 PHE A O 1
ATOM 6167 N N A GLU A 1 345 ? 0.01800 3.03200 13.26300 0.640 10.21016 344 GLU A N 1
ATOM 6168 N N B GLU A 1 345 ? 0.01400 3.02100 13.27800 0.360 10.53717 344 GLU A N 1
ATOM 6169 C CA A GLU A 1 345 ? -0.87500 1.92400 12.93900 0.640 11.07598 344 GLU A CA 1
ATOM 6170 C CA B GLU A 1 345 ? -0.86700 1.90900 12.93400 0.360 11.49532 344 GLU A CA 1
ATOM 6171 C C A GLU A 1 345 ? -0.63500 1.41500 11.52100 0.640 11.21275 344 GLU A C 1
ATOM 6172 C C B GLU A 1 345 ? -0.58200 1.40100 11.52400 0.360 11.15463 344 GLU A C 1
ATOM 6173 O O A GLU A 1 345 ? -0.72900 0.20700 11.26700 0.640 12.11953 344 GLU A O 1
ATOM 6174 O O B GLU A 1 345 ? -0.60900 0.19100 11.27200 0.360 11.41517 344 GLU A O 1
ATOM 6197 N N . LYS A 1 346 ? -0.29600 2.31500 10.58900 1.000 11.18791 345 LYS A N 1
ATOM 6198 C CA A LYS A 1 346 ? 0.01300 1.90700 9.22200 0.410 11.50920 345 LYS A CA 1
ATOM 6199 C CA B LYS A 1 346 ? 0.01400 1.91500 9.22000 0.590 11.62779 345 LYS A CA 1
ATOM 6200 C C . LYS A 1 346 ? 1.28100 1.06600 9.17200 1.000 10.96376 345 LYS A C 1
ATOM 6201 O O . LYS A 1 346 ? 1.36300 0.11200 8.39100 1.000 12.06003 345 LYS A O 1
ATOM 6220 N N . LEU A 1 347 ? 2.28500 1.40900 9.97900 1.000 10.10405 346 LEU A N 1
ATOM 6221 C CA A LEU A 1 347 ? 3.53000 0.65000 10.07200 0.450 9.73631 346 LEU A CA 1
ATOM 6222 C CA B LEU A 1 347 ? 3.49800 0.59900 9.96400 0.550 10.12493 346 LEU A CA 1
ATOM 6223 C C . LEU A 1 347 ? 3.29500 -0.73600 10.67100 1.000 9.89932 346 LEU A C 1
ATOM 6224 O O . LEU A 1 347 ? 3.93400 -1.71900 10.27600 1.000 10.87476 346 LEU A O 1
ATOM 6255 N N . LEU A 1 348 ? 2.39700 -0.82000 11.65700 1.000 10.00687 347 LEU A N 1
ATOM 6256 C CA . LEU A 1 348 ? 2.20500 -2.07200 12.36800 1.000 10.41118 347 LEU A CA 1
ATOM 6257 C C . LEU A 1 348 ? 1.46300 -3.10800 11.52700 1.000 11.31785 347 LEU A C 1
ATOM 6258 O O . LEU A 1 348 ? 1.68100 -4.31500 11.71200 1.000 11.98126 347 LEU A O 1
ATOM 6274 N N . ALA A 1 349 ? 0.57100 -2.68000 10.63900 1.000 12.50342 348 ALA A N 1
ATOM 6275 C CA . ALA A 1 349 ? -0.29200 -3.63600 9.94600 1.000 13.92446 348 ALA A CA 1
ATOM 6276 C C . ALA A 1 349 ? 0.49800 -4.69500 9.18500 1.000 14.03108 348 ALA A C 1
ATOM 6277 O O . ALA A 1 349 ? 0.16600 -5.89400 9.29800 1.000 15.00198 348 ALA A O 1
ATOM 6284 N N . PRO A 1 350 ? 1.54500 -4.34500 8.41800 1.000 13.56920 349 PRO A N 1
ATOM 6285 C CA . PRO A 1 350 ? 2.33800 -5.37100 7.72200 1.000 14.73125 349 PRO A CA 1
ATOM 6286 C C . PRO A 1 350 ? 3.18000 -6.23200 8.64600 1.000 13.55124 349 PRO A C 1
ATOM 6287 O O . PRO A 1 350 ? 3.78900 -7.19000 8.16200 1.000 15.80938 349 PRO A O 1
ATOM 6298 N N . LEU A 1 351 ? 3.26700 -5.91700 9.93700 1.000 12.00762 350 LEU A N 1
ATOM 6299 C CA . LEU A 1 351 ? 4.04700 -6.68300 10.89800 1.000 11.96785 350 LEU A CA 1
ATOM 6300 C C . LEU A 1 351 ? 3.20000 -7.69100 11.67300 1.000 13.20134 350 LEU A C 1
ATOM 6301 O O . LEU A 1 351 ? 3.73600 -8.43100 12.50200 1.000 14.83369 350 LEU A O 1
ATOM 6317 N N . VAL A 1 352 ? 1.89600 -7.74700 11.40800 1.000 14.34930 351 VAL A N 1
ATOM 6318 C CA . VAL A 1 352 ? 1.01500 -8.71800 12.05300 1.000 15.92142 351 VAL A CA 1
ATOM 6319 C C . VAL A 1 352 ? 1.37600 -10.09900 11.59200 1.000 18.29912 351 VAL A C 1
ATOM 6320 O O . VAL A 1 352 ? 1.63700 -10.27400 10.39500 1.000 20.09406 351 VAL A O 1
#

Radius of gyration: 19.55 Å; Cα contacts (8 Å, |Δi|>4): 726; chains: 1; bounding box: 43×60×49 Å

Solvent-accessible surface area: 14495 Å² total; per-residue (Å²): 68,98,98,14,4,64,71,0,64,92,54,26,2,27,4,2,2,28,60,0,20,93,40,22,22,136,72,34,100,0,29,90,37,18,162,98,31,5,18,0,0,0,0,21,6,12,22,2,42,138,11,29,84,67,20,91,72,3,68,122,28,27,55,52,11,94,215,89,162,40,62,41,53,92,19,13,18,56,0,0,14,24,4,0,86,39,0,0,74,39,0,52,79,44,9,91,87,45,39,7,116,16,0,3,0,0,3,7,1,6,9,127,30,7,143,68,22,105,12,2,4,94,11,0,98,111,5,59,71,48,0,65,65,134,0,2,2,0,11,1,2,0,10,95,17,1,11,83,0,2,33,42,0,0,18,59,27,8,7,0,0,1,1,0,0,4,10,77,50,28,3,65,96,4,1,34,0,0,12,124,0,0,43,112,30,40,96,69,73,82,76,5,47,130,5,19,3,6,1,2,0,13,0,2,63,1,2,74,39,13,12,98,120,8,34,119,143,1,71,5,79,1,1,20,2,5,0,23,6,2,8,60,24,4,62,137,55,1,82,35,118,141,3,45,56,22,70,90,107,31,4,22,58,3,36,0,0,0,7,24,1,14,33,146,54,140,82,35,88,66,4,37,4,1,32,23,0,1,4,72,89,1,0,0,2,2,46,75,76,10,12,156,8,3,33,106,97,16,78,32,112,46,24,1,66,69,72,18,94,73,2,145,54,65,24,65,47,0,66,87,83,64,36,80,36,75,88,7,5,60,120,15,21,66,59,1,14,127,72,3,47,106,6,10,100,99,6,32,66,86,5,128

Foldseek 3Di:
DLCLLVLLVVQAAAEAAAAFAPCCLVVCVLLVVCVSRHWEYEYFLLRLLVRCVPPPVCPVLLVVCLVDDDALVRSSLVRVLVRQLSQLVSQVVVCVVVVNPTSAYEDEDALVCQQPLVVRLVRQVVSCVSSPHLRYAYEHELDVSSLVNLLVCLLVVGAYEYDLFADLVSVVSSQVSNLNSLVNQVVVVHDAQNHAYEYEHEAQVVLVVPQVPDPPVCRPPQRLLRLLVSVVVQVVVCPDPSNVVSVVVNHDRHAYEYENQQHDDVVDQRQCSVQQARHRRHYYHDHPVSVVSCSVDNDRDHRSNPPNVVSVVSVVVCVVVVNDSVVVSVVSSVVVSVVSNVSNVSSSPVSD

B-factor: mean 13.21, std 6.04, range [5.49, 53.71]

InterPro domains:
  IPR001585 Transaldolase/Fructose-6-phosphate aldolase [PF00923] (14-348)
  IPR001585 Transaldolase/Fructose-6-phosphate aldolase [PTHR10683] (17-348)
  IPR004732 Transaldolase type 2 [MF_00493] (1-351)
  IPR004732 Transaldolase type 2 [PIRSF036915] (2-350)
  IPR004732 Transaldolase type 2 [TIGR00876] (13-348)
  IPR004732 Transaldolase type 2 [cd00955] (13-345)
  IPR013785 Aldolase-type TIM barrel [G3DSA:3.20.20.70] (1-350)
  IPR018225 Transaldolase, active site [PS00958] (135-152)
  IPR018225 Transaldolase, active site [PS01054] (39-47)

Nearest PDB structures (foldseek):
  7bbx-assembly1_A  TM=1.003E+00  e=9.761E-63  Neisseria gonorrhoeae
  7odo-assembly1_A  TM=1.003E+00  e=7.463E-62  Neisseria gonorrhoeae
  7oey-assembly1_B  TM=9.977E-01  e=2.421E-60  Neisseria gonorrhoeae FA 1090
  7bbw-assembly2_B  TM=9.973E-01  e=1.207E-59  Neisseria gonorrhoeae
  3r5e-assembly1_A  TM=9.536E-01  e=3.448E-31  Corynebacterium glutamicum

CATH classification: 3.20.20.70

Secondary structure (DSSP, 8-state):
-TTHHHHHHHTTEEEEES---HHHHHTSHHHHHHTTT--EEE--HHHHHHHHHH-TTHHHHHHHHTTS---HHHHHHHHHHHHHHHHHHHHHHHHHHTTSSS-EEEEEPPGGGTT-HHHHHHHHHHHHHHH--TTEEEEEE-SHHHHHHHHHHHHTT--EEEEEE--HHHHHHHHHHHHHHHHHHHHTT---TT--EEEEEE-HHHHHHHGGGS-GGGTTTHHHHHHHHHHHHHHHHHHSHHHHHHHTTTPPPPEEEEES-S---TTS-TTHHHHH---TTEEEEE-HHHHHHHHHH------TTTTHHHHHHHHHHHHHTT--HHHHHHHHHHHHHHHHHHHHHHHHGGG-

Organism: Neisseria gonorrhoeae (strain ATCC 700825 / FA 1090) (NCBI:txid242231)